Protein AF-A0A4S4MSZ3-F1 (afdb_monomer)

Nearest PDB structures (foldseek):
  7w5m-assembly1_A  TM=4.031E-01  e=1.054E-02  Arabidopsis thaliana
  3mkq-assembly1_C  TM=4.052E-01  e=3.571E-02  Saccharomyces cerevisiae YJM789
  8fgw-assembly1_B  TM=3.357E-01  e=2.722E-02  Homo sapiens
  5cqs-assembly1_A  TM=3.378E-01  e=1.269E+00  Saccharomyces cerevisiae S288C
  7xn7-assembly1_q  TM=3.429E-01  e=1.213E+00  Komagataella phaffii

Secondary structure (DSSP, 8-state):
-HHHHHHHHHHHHHHHHH-SS-PPPP-EEEEES-HHHHHHHHHHHHHHHHHHHHHTT-----PPPS-------GGGHHHHTTSS-SSGGG--GGGPSEEEEHHHHHHHHHHHHHHTS-----PPP--TT-TTTTT--TTGGGTS-HHHHHHHIIIIIITSTTGGGSSSSS--HHHHTT------S--S-HHHHHHHHHHHHHHHHHHT---HHHHHHHHHHHHHHH---SPPBSEEEESSGGGS-TTHHHHHHHHBS-TT-EEE---GGG--STT----HHHHHHHHHHHHHHHTTSSSPPPPPP-----EESSS-HHHHHHHHHHHHHHHHH-TTTS--PPPPEESS--PPPEE-TT---TT-THHHHHHHTTSS-TT-SS-----TT-----SSHHHHHHHHHHH-S------HHHHHHHHHTT-SEEPPTTSPPP-------HHHHHHHHHHHHHTT-HHHHHHHHHHTT-HHHHHHHHHHHHHHHHHTSPPPPTT--SSPPHHHHHHHHHHHHHHHHHHHTTTSHHHHHHHHHHHHHHHHHHT-HHHHHHHHHHTT-HHHHHHHHHHTT-HHHHHHHHHHTGGGS-HHHHHHHHHHHHHHHHHTT-HHHHHTTSSSHHHHHHHHHHH-SS-S-HHHHHHHHHHHTTSGGG--

Solvent-accessible surface area (backbone atoms only — not comparable to full-atom values): 37916 Å² total; per-residue (Å²): 112,66,71,58,58,52,50,53,53,52,53,52,51,57,47,52,79,74,38,96,66,88,71,81,82,75,39,33,38,41,33,25,80,45,61,70,55,24,50,51,54,44,52,50,48,51,51,55,54,51,57,54,42,57,75,71,70,56,92,66,81,75,81,75,70,98,66,84,80,75,92,73,54,56,86,55,43,67,63,69,53,67,79,55,67,71,27,52,49,65,65,58,83,83,63,45,73,31,62,37,27,53,66,57,56,49,48,13,48,48,42,53,62,42,76,77,54,84,89,76,98,70,80,77,83,61,68,94,70,58,77,66,71,78,70,72,50,85,75,54,76,75,83,58,63,64,50,63,54,48,13,48,44,44,19,56,38,29,11,27,74,68,6,72,73,40,97,79,36,34,53,52,68,85,63,50,66,76,54,85,64,84,56,62,96,68,93,67,61,57,69,61,53,49,54,52,50,53,52,48,52,54,52,34,62,75,70,72,59,68,52,68,54,54,50,49,40,52,51,51,53,39,42,73,73,78,42,74,67,57,76,62,29,46,28,39,37,36,43,54,50,26,63,38,45,67,48,49,55,52,55,62,51,63,47,34,71,37,92,84,26,64,44,80,42,63,48,57,90,70,55,76,48,77,20,45,78,49,41,71,71,55,52,46,52,49,54,43,51,52,45,54,68,62,37,83,64,93,55,85,74,74,76,74,85,84,86,82,84,42,65,43,86,88,55,35,32,22,55,52,54,53,53,50,58,50,52,53,50,44,50,68,80,39,56,71,67,49,73,94,71,72,75,77,40,55,80,42,88,45,72,54,50,76,41,75,79,86,66,87,54,94,84,59,69,55,58,65,50,71,56,41,62,83,54,94,69,93,79,65,98,66,79,56,73,68,65,99,78,64,78,41,59,24,71,44,75,66,45,30,56,51,46,36,75,75,76,39,98,67,44,57,34,81,59,78,68,59,55,54,52,35,50,78,68,65,48,44,42,76,60,55,97,85,60,82,79,74,86,86,66,80,84,76,51,46,63,55,28,38,55,53,15,54,51,32,33,52,72,68,38,17,62,63,11,21,54,26,14,53,71,28,66,36,59,69,61,17,48,47,23,47,18,56,37,32,40,54,58,20,69,72,42,72,79,78,70,92,87,74,75,97,64,80,43,78,32,21,55,30,16,38,55,14,12,54,39,20,40,53,44,13,62,74,34,56,92,39,70,69,57,16,20,54,25,16,38,55,13,13,56,22,18,46,67,33,69,38,28,53,62,13,13,57,23,16,47,68,34,68,39,56,52,59,12,31,53,25,15,50,74,51,68,38,40,72,62,19,54,49,45,52,66,78,44,47,92,73,36,60,65,72,60,52,50,63,46,49,57,55,39,39,56,50,26,54,76,68,70,40,49,76,70,26,51,78,76,43,99,43,69,68,63,41,50,52,52,50,52,70,78,39,89,76,77,85,52,72,68,57,57,52,53,52,53,69,56,50,80,75,66,67,92,82,78,132

Mean predicted aligned error: 18.06 Å

Structure (mmCIF, N/CA/C/O backbone):
data_AF-A0A4S4MSZ3-F1
#
_entry.id   AF-A0A4S4MSZ3-F1
#
loop_
_atom_site.group_PDB
_atom_site.id
_atom_site.type_symbol
_atom_site.label_atom_id
_atom_site.label_alt_id
_atom_site.label_comp_id
_atom_site.label_asym_id
_atom_site.label_entity_id
_atom_site.label_seq_id
_atom_site.pdbx_PDB_ins_code
_atom_site.Cartn_x
_atom_site.Cartn_y
_atom_site.Cartn_z
_atom_site.occupancy
_atom_site.B_iso_or_equiv
_atom_site.auth_seq_id
_atom_site.auth_comp_id
_atom_site.auth_asym_id
_atom_site.auth_atom_id
_atom_site.pdbx_PDB_model_num
ATOM 1 N N . MET A 1 1 ? 6.333 -2.870 16.636 1.00 89.69 1 MET A N 1
ATOM 2 C CA . MET A 1 1 ? 6.633 -4.271 16.238 1.00 89.69 1 MET A CA 1
ATOM 3 C C . MET A 1 1 ? 8.111 -4.500 15.942 1.00 89.69 1 MET A C 1
ATOM 5 O O . MET A 1 1 ? 8.667 -5.429 16.510 1.00 89.69 1 MET A O 1
ATOM 9 N N . LEU A 1 2 ? 8.745 -3.647 15.126 1.00 90.44 2 LEU A N 1
ATOM 10 C CA . LEU A 1 2 ? 10.149 -3.732 14.685 1.00 90.44 2 LEU A CA 1
ATOM 11 C C . LEU A 1 2 ? 11.157 -4.278 15.722 1.00 90.44 2 LEU A C 1
ATOM 13 O O . LEU A 1 2 ? 11.793 -5.296 15.468 1.00 90.44 2 LEU A O 1
ATOM 17 N N . PHE A 1 3 ? 11.250 -3.680 16.916 1.00 90.56 3 PHE A N 1
ATOM 18 C CA . PHE A 1 3 ? 12.180 -4.135 17.964 1.00 90.56 3 PHE A CA 1
ATOM 19 C C . PHE A 1 3 ? 11.968 -5.587 18.428 1.00 90.56 3 PHE A C 1
ATOM 21 O O . PHE A 1 3 ? 12.918 -6.226 18.867 1.00 90.56 3 PHE A O 1
ATOM 28 N N . LYS A 1 4 ? 10.749 -6.133 18.319 1.00 91.94 4 LYS A N 1
ATOM 29 C CA . LYS A 1 4 ? 10.466 -7.540 18.643 1.00 91.94 4 LYS A CA 1
ATOM 30 C C . LYS A 1 4 ? 10.937 -8.478 17.528 1.00 91.94 4 LYS A C 1
ATOM 32 O O . LYS A 1 4 ? 11.511 -9.512 17.845 1.00 91.94 4 LYS A O 1
ATOM 37 N N . ILE A 1 5 ? 10.759 -8.090 16.259 1.00 94.38 5 ILE A N 1
ATOM 38 C CA . ILE A 1 5 ? 11.313 -8.817 15.101 1.00 94.38 5 ILE A CA 1
ATOM 39 C C . ILE A 1 5 ? 12.837 -8.900 15.246 1.00 94.38 5 ILE A C 1
ATOM 41 O O . ILE A 1 5 ? 13.415 -9.985 15.259 1.00 94.38 5 ILE A O 1
ATOM 45 N N . PHE A 1 6 ? 13.463 -7.741 15.459 1.00 92.19 6 PHE A N 1
ATOM 46 C CA . PHE A 1 6 ? 14.902 -7.604 15.647 1.00 92.19 6 PHE A CA 1
ATOM 47 C C . PHE A 1 6 ? 15.428 -8.366 16.874 1.00 92.19 6 PHE A C 1
ATOM 49 O O . PHE A 1 6 ? 16.436 -9.061 16.788 1.00 92.19 6 PHE A O 1
ATOM 56 N N . GLY A 1 7 ? 14.732 -8.284 18.012 1.00 91.38 7 GLY A N 1
ATOM 57 C CA . GLY A 1 7 ? 15.121 -8.982 19.239 1.00 91.38 7 GLY A CA 1
ATOM 58 C C . GLY A 1 7 ? 15.078 -10.508 19.116 1.00 91.38 7 GLY A C 1
ATOM 59 O O . GLY A 1 7 ? 15.966 -11.176 19.638 1.00 91.38 7 GLY A O 1
ATOM 60 N N . ILE A 1 8 ? 14.090 -11.060 18.402 1.00 92.19 8 ILE A N 1
ATOM 61 C CA . ILE A 1 8 ? 14.016 -12.504 18.121 1.00 92.19 8 ILE A CA 1
ATOM 62 C C . ILE A 1 8 ? 15.135 -12.931 17.168 1.00 92.19 8 ILE A C 1
ATOM 64 O O . ILE A 1 8 ? 15.768 -13.957 17.410 1.00 92.19 8 ILE A O 1
ATOM 68 N N . GLU A 1 9 ? 15.420 -12.134 16.135 1.00 90.69 9 GLU A N 1
ATOM 69 C CA . GLU A 1 9 ? 16.506 -12.431 15.198 1.00 90.69 9 GLU A CA 1
ATOM 70 C C . GLU A 1 9 ? 17.863 -12.470 15.910 1.00 90.69 9 GLU A C 1
ATOM 72 O O . GLU A 1 9 ? 18.605 -13.445 15.797 1.00 90.69 9 GLU A O 1
ATOM 77 N N . ARG A 1 10 ? 18.153 -11.439 16.714 1.00 88.56 10 ARG A N 1
ATOM 78 C CA . ARG A 1 10 ? 19.388 -11.337 17.497 1.00 88.56 10 ARG A CA 1
ATOM 79 C C . ARG A 1 10 ? 19.529 -12.485 18.496 1.00 88.56 10 ARG A C 1
ATOM 81 O O . ARG A 1 10 ? 20.622 -13.017 18.648 1.00 88.56 10 ARG A O 1
ATOM 88 N N . ALA A 1 11 ? 18.445 -12.876 19.167 1.00 90.12 11 ALA A N 1
ATOM 89 C CA . ALA A 1 11 ? 18.469 -14.000 20.102 1.00 90.12 11 ALA A CA 1
ATOM 90 C C . ALA A 1 11 ? 18.784 -15.333 19.397 1.00 90.12 11 ALA A C 1
ATOM 92 O O . ALA A 1 11 ? 19.498 -16.161 19.958 1.00 90.12 11 ALA A O 1
ATOM 93 N N . TRP A 1 12 ? 18.297 -15.529 18.166 1.00 90.31 12 TRP A N 1
ATOM 94 C CA . TRP A 1 12 ? 18.653 -16.689 17.345 1.00 90.31 12 TRP A CA 1
ATOM 95 C C . TRP A 1 12 ? 20.121 -16.652 16.894 1.00 90.31 12 TRP A C 1
ATOM 97 O O . TRP A 1 12 ? 20.807 -17.663 17.036 1.00 90.31 12 TRP A O 1
ATOM 107 N N . GLN A 1 13 ? 20.625 -15.501 16.433 1.00 86.62 13 GLN A N 1
ATOM 108 C CA . GLN A 1 13 ? 22.039 -15.324 16.063 1.00 86.62 13 GLN A CA 1
ATOM 109 C C . GLN A 1 13 ? 22.964 -15.664 17.240 1.00 86.62 13 GLN A C 1
ATOM 111 O O . GLN A 1 13 ? 23.759 -16.593 17.145 1.00 86.62 13 GLN A O 1
ATOM 116 N N . GLN A 1 14 ? 22.752 -15.026 18.395 1.00 86.06 14 GLN A N 1
ATOM 117 C CA . GLN A 1 14 ? 23.541 -15.261 19.610 1.00 86.06 14 GLN A CA 1
ATOM 118 C C . GLN A 1 14 ? 23.490 -16.719 20.096 1.00 86.06 14 GLN A C 1
ATOM 120 O O . GLN A 1 14 ? 24.458 -17.211 20.675 1.00 86.06 14 GLN A O 1
ATOM 125 N N . TYR A 1 15 ? 22.377 -17.427 19.872 1.00 86.75 15 TYR A N 1
ATOM 126 C CA . TYR A 1 15 ? 22.273 -18.854 20.182 1.00 86.75 15 TYR A CA 1
ATOM 127 C C . TYR A 1 15 ? 23.115 -19.720 19.231 1.00 86.75 15 TYR A C 1
ATOM 129 O O . TYR A 1 15 ? 23.771 -20.660 19.680 1.00 86.75 15 TYR A O 1
ATOM 137 N N . CYS A 1 16 ? 23.131 -19.390 17.936 1.00 84.69 16 CYS A N 1
ATOM 138 C CA . CYS A 1 16 ? 23.951 -20.078 16.935 1.00 84.69 16 CYS A CA 1
ATOM 139 C C . CYS A 1 16 ? 25.451 -19.805 17.131 1.00 84.69 16 CYS A C 1
ATOM 141 O O . CYS A 1 16 ? 26.254 -20.718 16.981 1.00 84.69 16 CYS A O 1
ATOM 143 N N . ASP A 1 17 ? 25.824 -18.590 17.543 1.00 81.88 17 ASP A N 1
ATOM 144 C CA . ASP A 1 17 ? 27.216 -18.225 17.850 1.00 81.88 17 ASP A CA 1
ATOM 145 C C . ASP A 1 17 ? 27.771 -18.971 19.081 1.00 81.88 17 ASP A C 1
ATOM 147 O O . ASP A 1 17 ? 28.983 -19.098 19.245 1.00 81.88 17 ASP A O 1
ATOM 151 N N . THR A 1 18 ? 26.892 -19.450 19.971 1.00 80.44 18 THR A N 1
ATOM 152 C CA . THR A 1 18 ? 27.262 -20.087 21.250 1.00 80.44 18 THR A CA 1
ATOM 153 C C . THR A 1 18 ? 27.048 -21.600 21.292 1.00 80.44 18 THR A C 1
ATOM 155 O O . THR A 1 18 ? 27.494 -22.241 22.245 1.00 80.44 18 THR A O 1
ATOM 158 N N . THR A 1 19 ? 26.392 -22.192 20.287 1.00 75.94 19 THR A N 1
ATOM 159 C CA . THR A 1 19 ? 25.981 -23.605 20.309 1.00 75.94 19 THR A CA 1
ATOM 160 C C . THR A 1 19 ? 26.176 -24.273 18.948 1.00 75.94 19 THR A C 1
ATOM 162 O O . THR A 1 19 ? 25.631 -23.813 17.953 1.00 75.94 19 THR A O 1
ATOM 165 N N . GLU A 1 20 ? 26.832 -25.438 18.905 1.00 69.62 20 GLU A N 1
ATOM 166 C CA . GLU A 1 20 ? 26.990 -26.240 17.670 1.00 69.62 20 GLU A CA 1
ATOM 167 C C . GLU A 1 20 ? 25.659 -26.808 17.119 1.00 69.62 20 GLU A C 1
ATOM 169 O O . GLU A 1 20 ? 25.594 -27.314 15.998 1.00 69.62 20 GLU A O 1
ATOM 174 N N . ASN A 1 21 ? 24.569 -26.720 17.890 1.00 70.50 21 ASN A N 1
ATOM 175 C CA . ASN A 1 21 ? 23.238 -27.150 17.469 1.00 70.50 21 ASN A CA 1
ATOM 176 C C . ASN A 1 21 ? 22.597 -26.128 16.517 1.00 70.50 21 ASN A C 1
ATOM 178 O O . ASN A 1 21 ? 22.066 -25.108 16.959 1.00 70.50 21 ASN A O 1
ATOM 182 N N . LEU A 1 22 ? 22.549 -26.457 15.223 1.00 70.81 22 LEU A N 1
ATOM 183 C CA . LEU A 1 22 ? 21.821 -25.688 14.208 1.00 70.81 22 LEU A CA 1
ATOM 184 C C . LEU A 1 22 ? 20.305 -25.659 14.483 1.00 70.81 22 LEU A C 1
ATOM 186 O O . LEU A 1 22 ? 19.549 -26.533 14.053 1.00 70.81 22 LEU A O 1
ATOM 190 N N . VAL A 1 23 ? 19.845 -24.609 15.162 1.00 82.12 23 VAL A N 1
ATOM 191 C CA . VAL A 1 23 ? 18.419 -24.278 15.278 1.00 82.12 23 VAL A CA 1
ATOM 192 C C . VAL A 1 23 ? 17.980 -23.533 14.011 1.00 82.12 23 VAL A C 1
ATOM 194 O O . VAL A 1 23 ? 18.625 -22.550 13.639 1.00 82.12 23 VAL A O 1
ATOM 197 N N . PRO A 1 24 ? 16.883 -23.942 13.340 1.00 85.75 24 PRO A N 1
ATOM 198 C CA . PRO A 1 24 ? 16.385 -23.241 12.161 1.00 85.75 24 PRO A CA 1
ATOM 199 C C . PRO A 1 24 ? 16.097 -21.764 12.440 1.00 85.75 24 PRO A C 1
ATOM 201 O O . PRO A 1 24 ? 15.533 -21.425 13.482 1.00 85.75 24 PRO A O 1
ATOM 204 N N . ARG A 1 25 ? 16.425 -20.907 11.469 1.00 90.19 25 ARG A N 1
ATOM 205 C CA . ARG A 1 25 ? 16.130 -19.473 11.510 1.00 90.19 25 ARG A CA 1
ATOM 206 C C . ARG A 1 25 ? 14.629 -19.223 11.753 1.00 90.19 25 ARG A C 1
ATOM 208 O O . ARG A 1 25 ? 13.802 -19.943 11.183 1.00 90.19 25 ARG A O 1
ATOM 215 N N . PRO A 1 26 ? 14.247 -18.248 12.600 1.00 92.81 26 PRO A N 1
ATOM 216 C CA . PRO A 1 26 ? 12.844 -17.941 12.851 1.00 92.81 26 PRO A CA 1
ATOM 217 C C . PRO A 1 26 ? 12.210 -17.270 11.627 1.00 92.81 26 PRO A C 1
ATOM 219 O O . PRO A 1 26 ? 12.625 -16.194 11.198 1.00 92.81 26 PRO A O 1
ATOM 222 N N . ARG A 1 27 ? 11.142 -17.860 11.083 1.00 95.69 27 ARG A N 1
ATOM 223 C CA . ARG A 1 27 ? 10.420 -17.289 9.936 1.00 95.69 27 ARG A CA 1
ATOM 224 C C . ARG A 1 27 ? 9.462 -16.203 10.423 1.00 95.69 27 ARG A C 1
ATOM 226 O O . ARG A 1 27 ? 8.362 -16.502 10.888 1.00 95.69 27 ARG A O 1
ATOM 233 N N . GLN A 1 28 ? 9.891 -14.944 10.360 1.00 96.81 28 GLN A N 1
ATOM 234 C CA . GLN A 1 28 ? 9.136 -13.780 10.843 1.00 96.81 28 GLN A CA 1
ATOM 235 C C . GLN A 1 28 ? 8.568 -12.948 9.682 1.00 96.81 28 GLN A C 1
ATOM 237 O O . GLN A 1 28 ? 9.329 -12.539 8.811 1.00 96.81 28 GLN A O 1
ATOM 242 N N . VAL A 1 29 ? 7.264 -12.651 9.680 1.00 97.12 29 VAL A N 1
ATOM 243 C CA . VAL A 1 29 ? 6.614 -11.818 8.645 1.00 97.12 29 VAL A CA 1
ATOM 244 C C . VAL A 1 29 ? 5.983 -10.573 9.258 1.00 97.12 29 VAL A C 1
ATOM 246 O O . VAL A 1 29 ? 5.181 -10.685 10.183 1.00 97.12 29 VAL A O 1
ATOM 249 N N . PHE A 1 30 ? 6.301 -9.402 8.715 1.00 97.50 30 PHE A N 1
ATOM 250 C CA . PHE A 1 30 ? 5.578 -8.150 8.920 1.00 97.50 30 PHE A CA 1
ATOM 251 C C . PHE A 1 30 ? 4.640 -7.886 7.736 1.00 97.50 30 PHE A C 1
ATOM 253 O O . PHE A 1 30 ? 5.055 -7.973 6.579 1.00 97.50 30 PHE A O 1
ATOM 260 N N . VAL A 1 31 ? 3.384 -7.570 8.048 1.00 95.88 31 VAL A N 1
ATOM 261 C CA . VAL A 1 31 ? 2.290 -7.334 7.105 1.00 95.88 31 VAL A CA 1
ATOM 262 C C . VAL A 1 31 ? 1.617 -6.006 7.436 1.00 95.88 31 VAL A C 1
ATOM 264 O O . VAL A 1 31 ? 1.312 -5.733 8.594 1.00 95.88 31 VAL A O 1
ATOM 267 N N . THR A 1 32 ? 1.353 -5.205 6.412 1.00 92.31 32 THR A N 1
ATOM 268 C CA . THR A 1 32 ? 0.574 -3.957 6.473 1.00 92.31 32 THR A CA 1
ATOM 269 C C . THR A 1 32 ? -0.196 -3.787 5.156 1.00 92.31 32 THR A C 1
ATOM 271 O O . THR A 1 32 ? 0.071 -4.508 4.192 1.00 92.31 32 THR A O 1
ATOM 274 N N . GLN A 1 33 ? -1.133 -2.845 5.068 1.00 85.38 33 GLN A N 1
ATOM 275 C CA . GLN A 1 33 ? -1.712 -2.450 3.778 1.00 85.38 33 GLN A CA 1
ATOM 276 C C . GLN A 1 33 ? -0.766 -1.544 2.967 1.00 85.38 33 GLN A C 1
ATOM 278 O O . GLN A 1 33 ? -0.752 -1.599 1.739 1.00 85.38 33 GLN A O 1
ATOM 283 N N . SER A 1 34 ? 0.074 -0.738 3.627 1.00 82.25 34 SER A N 1
ATOM 284 C CA . SER A 1 34 ? 0.898 0.280 2.961 1.00 82.25 34 SER A CA 1
ATOM 285 C C . SER A 1 34 ? 2.255 -0.258 2.489 1.00 82.25 34 SER A C 1
ATOM 287 O O . SER A 1 34 ? 3.135 -0.562 3.297 1.00 82.25 34 SER A O 1
ATOM 289 N N . ALA A 1 35 ? 2.471 -0.301 1.169 1.00 79.44 35 ALA A N 1
ATOM 290 C CA . ALA A 1 35 ? 3.762 -0.659 0.565 1.00 79.44 35 ALA A CA 1
ATOM 291 C C . ALA A 1 35 ? 4.903 0.272 1.022 1.00 79.44 35 ALA A C 1
ATOM 293 O O . ALA A 1 35 ? 5.999 -0.186 1.355 1.00 79.44 35 ALA A O 1
ATOM 294 N N . PHE A 1 36 ? 4.621 1.575 1.139 1.00 76.44 36 PHE A N 1
ATOM 295 C CA . PHE A 1 36 ? 5.565 2.557 1.675 1.00 76.44 36 PHE A CA 1
ATOM 296 C C . PHE A 1 36 ? 5.961 2.239 3.123 1.00 76.44 36 PHE A C 1
ATOM 298 O O . PHE A 1 36 ? 7.147 2.278 3.457 1.00 76.44 36 PHE A O 1
ATOM 305 N N . LEU A 1 37 ? 4.994 1.877 3.977 1.00 79.50 37 LEU A N 1
ATOM 306 C CA . LEU A 1 37 ? 5.266 1.516 5.369 1.00 79.50 37 LEU A CA 1
ATOM 307 C C . LEU A 1 37 ? 6.055 0.204 5.466 1.00 79.50 37 LEU A C 1
ATOM 309 O O . LEU A 1 37 ? 7.032 0.151 6.210 1.00 79.50 37 LEU A O 1
ATOM 313 N N . ALA A 1 38 ? 5.705 -0.816 4.674 1.00 84.44 38 ALA A N 1
ATOM 314 C CA . ALA A 1 38 ? 6.465 -2.066 4.597 1.00 84.44 38 ALA A CA 1
ATOM 315 C C . ALA A 1 38 ? 7.943 -1.798 4.261 1.00 84.44 38 ALA A C 1
ATOM 317 O O . ALA A 1 38 ? 8.830 -2.249 4.993 1.00 84.44 38 ALA A O 1
ATOM 318 N N . ARG A 1 39 ? 8.213 -0.975 3.235 1.00 80.06 39 ARG A N 1
ATOM 319 C CA . ARG A 1 39 ? 9.584 -0.578 2.881 1.00 80.06 39 ARG A CA 1
ATOM 320 C C . ARG A 1 39 ? 10.259 0.224 3.992 1.00 80.06 39 ARG A C 1
ATOM 322 O O . ARG A 1 39 ? 11.407 -0.057 4.313 1.00 80.06 39 ARG A O 1
ATOM 329 N N . LYS A 1 40 ? 9.578 1.188 4.620 1.00 79.44 40 LYS A N 1
ATOM 330 C CA . LYS A 1 40 ? 10.167 2.003 5.701 1.00 79.44 40 LYS A CA 1
ATOM 331 C C . LYS A 1 40 ? 10.515 1.185 6.944 1.00 79.44 40 LYS A C 1
ATOM 333 O O . LYS A 1 40 ? 11.571 1.405 7.535 1.00 79.44 40 LYS A O 1
ATOM 338 N N . VAL A 1 41 ? 9.686 0.209 7.314 1.00 85.12 41 VAL A N 1
ATOM 339 C CA . VAL A 1 41 ? 9.980 -0.715 8.422 1.00 85.12 41 VAL A CA 1
ATOM 340 C C . VAL A 1 41 ? 11.169 -1.619 8.074 1.00 85.12 41 VAL A C 1
ATOM 342 O O . VAL A 1 41 ? 12.020 -1.845 8.935 1.00 85.12 41 VAL A O 1
ATOM 345 N N . GLN A 1 42 ? 11.289 -2.067 6.821 1.00 87.25 42 GLN A N 1
ATOM 346 C CA . GLN A 1 42 ? 12.448 -2.829 6.349 1.00 87.25 42 GLN A CA 1
ATOM 347 C C . GLN A 1 42 ? 13.735 -1.990 6.290 1.00 87.25 42 GLN A C 1
ATOM 349 O O . GLN A 1 42 ? 14.770 -2.436 6.773 1.00 87.25 42 GLN A O 1
ATOM 354 N N . GLU A 1 43 ? 13.684 -0.759 5.770 1.00 81.62 43 GLU A N 1
ATOM 355 C CA . GLU A 1 43 ? 14.806 0.193 5.788 1.00 81.62 43 GLU A CA 1
ATOM 356 C C . GLU A 1 43 ? 15.303 0.417 7.227 1.00 81.62 43 GLU A C 1
ATOM 358 O O . GLU A 1 43 ? 16.505 0.348 7.490 1.00 81.62 43 GLU A O 1
ATOM 363 N N . ALA A 1 44 ? 14.383 0.627 8.175 1.00 80.31 44 ALA A N 1
ATOM 364 C CA . ALA A 1 44 ? 14.704 0.785 9.592 1.00 80.31 44 ALA A CA 1
ATOM 365 C C . ALA A 1 44 ? 15.295 -0.497 10.208 1.00 80.31 44 ALA A C 1
ATOM 367 O O . ALA A 1 44 ? 16.259 -0.417 10.970 1.00 80.31 44 ALA A O 1
ATOM 368 N N . TYR A 1 45 ? 14.768 -1.674 9.853 1.00 88.50 45 TYR A N 1
ATOM 369 C CA . TYR A 1 45 ? 15.327 -2.967 10.251 1.00 88.50 45 TYR A CA 1
ATOM 370 C C . TYR A 1 45 ? 16.773 -3.128 9.769 1.00 88.50 45 TYR A C 1
ATOM 372 O O . TYR A 1 45 ? 17.666 -3.385 10.574 1.00 88.50 45 TYR A O 1
ATOM 380 N N . THR A 1 46 ? 17.027 -2.895 8.481 1.00 84.00 46 THR A N 1
ATOM 381 C CA . THR A 1 46 ? 18.363 -2.985 7.882 1.00 84.00 46 THR A CA 1
ATOM 382 C C . THR A 1 46 ? 19.331 -1.975 8.503 1.00 84.00 46 THR A C 1
ATOM 384 O O . THR A 1 46 ? 20.456 -2.349 8.835 1.00 84.00 46 THR A O 1
ATOM 387 N N . LYS A 1 47 ? 18.906 -0.724 8.752 1.00 82.06 47 LYS A N 1
ATOM 388 C CA . LYS A 1 47 ? 19.725 0.274 9.471 1.00 82.06 47 LYS A CA 1
ATOM 389 C C . LYS A 1 47 ? 20.094 -0.205 10.886 1.00 82.06 47 LYS A C 1
ATOM 391 O O . LYS A 1 47 ? 21.267 -0.134 11.250 1.00 82.06 47 LYS A O 1
ATOM 396 N N . LEU A 1 48 ? 19.144 -0.747 11.657 1.00 84.31 48 LEU A N 1
ATOM 397 C CA . LEU A 1 48 ? 19.405 -1.323 12.989 1.00 84.31 48 LEU A CA 1
ATOM 398 C C . LEU A 1 48 ? 20.386 -2.507 12.936 1.00 84.31 48 LEU A C 1
ATOM 400 O O . LEU A 1 48 ? 21.308 -2.571 13.749 1.00 84.31 48 LEU A O 1
ATOM 404 N N . SER A 1 49 ? 20.228 -3.412 11.964 1.00 82.06 49 SER A N 1
ATOM 405 C CA . SER A 1 49 ? 21.137 -4.547 11.752 1.00 82.06 49 SER A CA 1
ATOM 406 C C . SER A 1 49 ? 22.564 -4.102 11.426 1.00 82.06 49 SER A C 1
ATOM 408 O O . SER A 1 49 ? 23.509 -4.646 11.995 1.00 82.06 49 SER A O 1
ATOM 410 N N . HIS A 1 50 ? 22.740 -3.096 10.563 1.00 77.81 50 HIS A N 1
ATOM 411 C CA . HIS A 1 50 ? 24.070 -2.587 10.221 1.00 77.81 50 HIS A CA 1
ATOM 412 C C . HIS A 1 50 ? 24.765 -1.894 11.395 1.00 77.81 50 HIS A C 1
ATOM 414 O O . HIS A 1 50 ? 25.937 -2.175 11.631 1.00 77.81 50 HIS A O 1
ATOM 420 N N . MET A 1 51 ? 24.069 -1.034 12.151 1.00 76.94 51 MET A N 1
ATOM 421 C CA . MET A 1 51 ? 24.682 -0.324 13.286 1.00 76.94 51 MET A CA 1
ATOM 422 C C . MET A 1 51 ? 25.281 -1.299 14.311 1.00 76.94 51 MET A C 1
ATOM 424 O O . MET A 1 51 ? 26.425 -1.131 14.725 1.00 76.94 51 MET A O 1
ATOM 428 N N . LEU A 1 52 ? 24.559 -2.374 14.642 1.00 67.25 52 LEU A N 1
ATOM 429 C CA . LEU A 1 52 ? 25.040 -3.404 15.569 1.00 67.25 52 LEU A CA 1
ATOM 430 C C . LEU A 1 52 ? 26.147 -4.294 14.984 1.00 67.25 52 LEU A C 1
ATOM 432 O O . LEU A 1 52 ? 27.028 -4.718 15.731 1.00 67.25 52 LEU A O 1
ATOM 436 N N . ALA A 1 53 ? 26.170 -4.538 13.669 1.00 66.75 53 ALA A N 1
ATOM 437 C CA . ALA A 1 53 ? 27.288 -5.234 13.025 1.00 66.75 53 ALA A CA 1
ATOM 438 C C . ALA A 1 53 ? 28.605 -4.436 13.123 1.00 66.75 53 ALA A C 1
ATOM 440 O O . ALA A 1 53 ? 29.670 -5.032 13.294 1.00 66.75 53 ALA A O 1
ATOM 441 N N . MET A 1 54 ? 28.535 -3.097 13.083 1.00 59.78 54 MET A N 1
ATOM 442 C CA . MET A 1 54 ? 29.705 -2.230 13.275 1.00 59.78 54 MET A CA 1
ATOM 443 C C . MET A 1 54 ? 30.213 -2.232 14.727 1.00 59.78 54 MET A C 1
ATOM 445 O O . MET A 1 54 ? 31.423 -2.177 14.935 1.00 59.78 54 MET A O 1
ATOM 449 N N . GLU A 1 55 ? 29.331 -2.359 15.727 1.00 59.06 55 GLU A N 1
ATOM 450 C CA . GLU A 1 55 ? 29.732 -2.476 17.143 1.00 59.06 55 GLU A CA 1
ATOM 451 C C . GLU A 1 55 ? 30.494 -3.779 17.456 1.00 59.06 55 GLU A C 1
ATOM 453 O O . GLU A 1 55 ? 31.325 -3.796 18.360 1.00 59.06 55 GLU A O 1
ATOM 458 N N . HIS A 1 56 ? 30.250 -4.861 16.704 1.00 54.50 56 HIS A N 1
ATOM 459 C CA . HIS A 1 56 ? 30.840 -6.187 16.956 1.00 54.50 56 HIS A CA 1
ATOM 460 C C . HIS A 1 56 ? 32.098 -6.483 16.112 1.00 54.50 56 HIS A C 1
ATOM 462 O O . HIS A 1 56 ? 32.549 -7.624 16.045 1.00 54.50 56 HIS A O 1
ATOM 468 N N . GLY A 1 57 ? 32.699 -5.470 15.477 1.00 45.81 57 GLY A N 1
ATOM 469 C CA . GLY A 1 57 ? 34.025 -5.588 14.852 1.00 45.81 57 GLY A CA 1
ATOM 470 C C . GLY A 1 57 ? 34.079 -6.322 13.505 1.00 45.81 57 GLY A C 1
ATOM 471 O O . GLY A 1 57 ? 35.171 -6.558 12.986 1.00 45.81 57 GLY A O 1
ATOM 472 N N . HIS A 1 58 ? 32.939 -6.646 12.890 1.00 39.81 58 HIS A N 1
ATOM 473 C CA . HIS A 1 58 ? 32.926 -7.161 11.522 1.00 39.81 58 HIS A CA 1
ATOM 474 C C . HIS A 1 58 ? 33.195 -6.027 10.523 1.00 39.81 58 HIS A C 1
ATOM 476 O O . HIS A 1 58 ? 32.340 -5.178 10.270 1.00 39.81 58 HIS A O 1
ATOM 482 N N . HIS A 1 59 ? 34.384 -6.031 9.912 1.00 37.50 59 HIS A N 1
ATOM 483 C CA . HIS A 1 59 ? 34.706 -5.140 8.798 1.00 37.50 59 HIS A CA 1
ATOM 484 C C . HIS A 1 59 ? 33.853 -5.472 7.562 1.00 37.50 59 HIS A C 1
ATOM 486 O O . HIS A 1 59 ? 34.224 -6.295 6.729 1.00 37.50 59 HIS A O 1
ATOM 492 N N . ALA A 1 60 ? 32.735 -4.766 7.415 1.00 34.22 60 ALA A N 1
ATOM 493 C CA . ALA A 1 60 ? 32.006 -4.624 6.163 1.00 34.22 60 ALA A CA 1
ATOM 494 C C . ALA A 1 60 ? 31.818 -3.133 5.849 1.00 34.22 60 ALA A C 1
ATOM 496 O O . ALA A 1 60 ? 31.752 -2.302 6.752 1.00 34.22 60 ALA A O 1
ATOM 497 N N . LEU A 1 61 ? 31.810 -2.827 4.549 1.00 34.50 61 LEU A N 1
ATOM 498 C CA . LEU A 1 61 ? 31.799 -1.505 3.909 1.00 34.50 61 LEU A CA 1
ATOM 499 C C . LEU A 1 61 ? 31.167 -0.365 4.731 1.00 34.50 61 LEU A C 1
ATOM 501 O O . LEU A 1 61 ? 30.056 -0.492 5.244 1.00 34.50 61 LEU A O 1
ATOM 505 N N . LYS A 1 62 ? 31.863 0.787 4.757 1.00 27.14 62 LYS A N 1
ATOM 506 C CA . LYS A 1 62 ? 31.321 2.068 5.243 1.00 27.14 62 LYS A CA 1
ATOM 507 C C . LYS A 1 62 ? 29.896 2.262 4.702 1.00 27.14 62 LYS A C 1
ATOM 509 O O . LYS A 1 62 ? 29.686 1.956 3.524 1.00 27.14 62 LYS A O 1
ATOM 514 N N . PRO A 1 63 ? 28.956 2.833 5.480 1.00 29.02 63 PRO A N 1
ATOM 515 C CA . PRO A 1 63 ? 27.706 3.292 4.895 1.00 29.02 63 PRO A CA 1
ATOM 516 C C . PRO A 1 63 ? 28.054 4.222 3.730 1.00 29.02 63 PRO A C 1
ATOM 518 O O . PRO A 1 63 ? 28.810 5.182 3.904 1.00 29.02 63 PRO A O 1
ATOM 521 N N . HIS A 1 64 ? 27.551 3.903 2.534 1.00 29.78 64 HIS A N 1
ATOM 522 C CA . HIS A 1 64 ? 27.568 4.859 1.434 1.00 29.78 64 HIS A CA 1
ATOM 523 C C . HIS A 1 64 ? 26.931 6.146 1.956 1.00 29.78 64 HIS A C 1
ATOM 525 O O . HIS A 1 64 ? 25.861 6.085 2.566 1.00 29.78 64 HIS A O 1
ATOM 531 N N . ALA A 1 65 ? 27.605 7.279 1.744 1.00 32.00 65 ALA A N 1
ATOM 532 C CA . ALA A 1 65 ? 27.042 8.581 2.067 1.00 32.00 65 ALA A CA 1
ATOM 533 C C . ALA A 1 65 ? 25.628 8.671 1.472 1.00 32.00 65 ALA A C 1
ATOM 535 O O . ALA A 1 65 ? 25.419 8.251 0.332 1.00 32.00 65 ALA A O 1
ATOM 536 N N . GLU A 1 66 ? 24.662 9.181 2.240 1.00 36.75 66 GLU A N 1
ATOM 537 C CA . GLU A 1 66 ? 23.266 9.331 1.800 1.00 36.75 66 GLU A CA 1
ATOM 538 C C . GLU A 1 66 ? 23.109 10.524 0.832 1.00 36.75 66 GLU A C 1
ATOM 540 O O . GLU A 1 66 ? 22.210 11.348 0.965 1.00 36.75 66 GLU A O 1
ATOM 545 N N . GLU A 1 67 ? 23.986 10.604 -0.172 1.00 37.94 67 GLU A N 1
ATOM 546 C CA . GLU A 1 67 ? 23.918 11.554 -1.277 1.00 37.94 67 GLU A CA 1
ATOM 547 C C . GLU A 1 67 ? 23.752 10.808 -2.610 1.00 37.94 67 GLU A C 1
ATOM 549 O O . GLU A 1 67 ? 24.431 9.824 -2.892 1.00 37.94 67 GLU A O 1
ATOM 554 N N . GLU A 1 68 ? 22.799 11.289 -3.412 1.00 42.44 68 GLU A N 1
ATOM 555 C CA . GLU A 1 68 ? 22.498 10.837 -4.780 1.00 42.44 68 GLU A CA 1
ATOM 556 C C . GLU A 1 68 ? 22.079 9.365 -4.964 1.00 42.44 68 GLU A C 1
ATOM 558 O O . GLU A 1 68 ? 22.475 8.684 -5.911 1.00 42.44 68 GLU A O 1
ATOM 563 N N . ARG A 1 69 ? 21.118 8.901 -4.152 1.00 48.09 69 ARG A N 1
ATOM 564 C CA . ARG A 1 69 ? 20.188 7.870 -4.648 1.00 48.09 69 ARG A CA 1
ATOM 565 C C . ARG A 1 69 ? 19.304 8.458 -5.751 1.00 48.09 69 ARG A C 1
ATOM 567 O O . ARG A 1 69 ? 18.802 9.574 -5.626 1.00 48.09 69 ARG A O 1
ATOM 574 N N . ALA A 1 70 ? 19.107 7.685 -6.813 1.00 55.38 70 ALA A N 1
ATOM 575 C CA . ALA A 1 70 ? 18.221 8.039 -7.912 1.00 55.38 70 ALA A CA 1
ATOM 576 C C . ALA A 1 70 ? 16.748 7.848 -7.551 1.00 55.38 70 ALA A C 1
ATOM 578 O O . ALA A 1 70 ? 16.391 6.926 -6.813 1.00 55.38 70 ALA A O 1
ATOM 579 N N . LEU A 1 71 ? 15.893 8.698 -8.113 1.00 62.72 71 LEU A N 1
ATOM 580 C CA . LEU A 1 71 ? 14.451 8.618 -7.933 1.00 62.72 71 LEU A CA 1
ATOM 581 C C . LEU A 1 71 ? 13.828 7.581 -8.875 1.00 62.72 71 LEU A C 1
ATOM 583 O O . LEU A 1 71 ? 13.563 7.851 -10.041 1.00 62.72 71 LEU A O 1
ATOM 587 N N . VAL A 1 72 ? 13.569 6.389 -8.342 1.00 57.69 72 VAL A N 1
ATOM 588 C CA . VAL A 1 72 ? 12.863 5.312 -9.049 1.00 57.69 72 VAL A CA 1
ATOM 589 C C . VAL A 1 72 ? 11.380 5.341 -8.681 1.00 57.69 72 VAL A C 1
ATOM 591 O O . VAL A 1 72 ? 11.030 5.396 -7.498 1.00 57.69 72 VAL A O 1
ATOM 594 N N . ASP A 1 73 ? 10.521 5.365 -9.700 1.00 51.75 73 ASP A N 1
ATOM 595 C CA . ASP A 1 73 ? 9.059 5.427 -9.591 1.00 51.75 73 ASP A CA 1
ATOM 596 C C . ASP A 1 73 ? 8.487 4.176 -8.911 1.00 51.75 73 ASP A C 1
ATOM 598 O O . ASP A 1 73 ? 9.015 3.076 -9.061 1.00 51.75 73 ASP A O 1
ATOM 602 N N . MET A 1 74 ? 7.377 4.320 -8.186 1.00 47.66 74 MET A N 1
ATOM 603 C CA . MET A 1 74 ? 6.699 3.170 -7.591 1.00 47.66 74 MET A CA 1
ATOM 604 C C . MET A 1 74 ? 6.086 2.225 -8.634 1.00 47.66 74 MET A C 1
ATOM 606 O O . MET A 1 74 ? 5.918 1.062 -8.312 1.00 47.66 74 MET A O 1
ATOM 610 N N . ASP A 1 75 ? 5.818 2.631 -9.883 1.00 46.16 75 ASP A N 1
ATOM 611 C CA . ASP A 1 75 ? 5.455 1.647 -10.932 1.00 46.16 75 ASP A CA 1
ATOM 612 C C . ASP A 1 75 ? 6.648 0.806 -11.437 1.00 46.16 75 ASP A C 1
ATOM 614 O O . ASP A 1 75 ? 6.451 -0.230 -12.072 1.00 46.16 75 ASP A O 1
ATOM 618 N N . GLU A 1 76 ? 7.884 1.154 -11.059 1.00 49.34 76 GLU A N 1
ATOM 619 C CA . GLU A 1 76 ? 9.039 0.246 -11.127 1.00 49.34 76 GLU A CA 1
ATOM 620 C C . GLU A 1 76 ? 9.114 -0.687 -9.890 1.00 49.34 76 GLU A C 1
ATOM 622 O O . GLU A 1 76 ? 10.124 -1.363 -9.674 1.00 49.34 76 GLU A O 1
ATOM 627 N N . GLU A 1 77 ? 8.025 -0.832 -9.111 1.00 42.09 77 GLU A N 1
ATOM 628 C CA . GLU A 1 77 ? 7.856 -1.880 -8.083 1.00 42.09 77 GLU A CA 1
ATOM 629 C C . GLU A 1 77 ? 8.145 -3.284 -8.631 1.00 42.09 77 GLU A C 1
ATOM 631 O O . GLU A 1 77 ? 8.658 -4.130 -7.899 1.00 42.09 77 GLU A O 1
ATOM 636 N N . ALA A 1 78 ? 7.950 -3.514 -9.936 1.00 42.41 78 ALA A N 1
ATOM 637 C CA . ALA A 1 78 ? 8.377 -4.726 -10.640 1.00 42.41 78 ALA A CA 1
ATOM 638 C C . ALA A 1 78 ? 9.854 -5.111 -10.388 1.00 42.41 78 ALA A C 1
ATOM 640 O O . ALA A 1 78 ? 10.191 -6.296 -10.433 1.00 42.41 78 ALA A O 1
ATOM 641 N N . HIS A 1 79 ? 10.727 -4.147 -10.075 1.00 40.38 79 HIS A N 1
ATOM 642 C CA . HIS A 1 79 ? 12.125 -4.396 -9.726 1.00 40.38 79 HIS A CA 1
ATOM 643 C C . HIS A 1 79 ? 12.362 -4.641 -8.229 1.00 40.38 79 HIS A C 1
ATOM 645 O O . HIS A 1 79 ? 13.252 -5.428 -7.904 1.00 40.38 79 HIS A O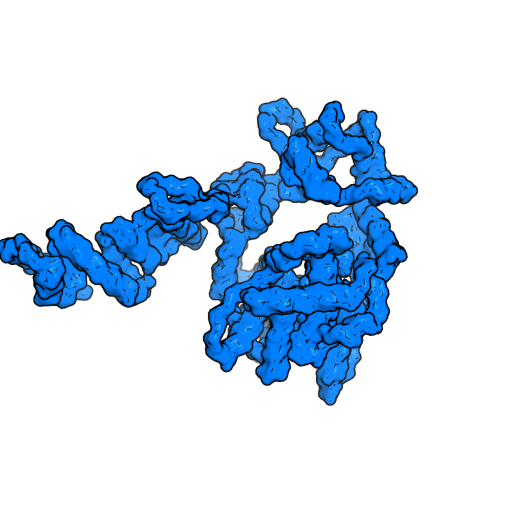 1
ATOM 651 N N . TRP A 1 80 ? 11.529 -4.120 -7.318 1.00 43.88 80 TRP A N 1
ATOM 652 C CA . TRP A 1 80 ? 11.498 -4.613 -5.929 1.00 43.88 80 TRP A CA 1
ATOM 653 C C . TRP A 1 80 ? 10.916 -6.037 -5.851 1.00 43.88 80 TRP A C 1
ATOM 655 O O . TRP A 1 80 ? 11.381 -6.874 -5.084 1.00 43.88 80 TRP A O 1
ATOM 665 N N . HIS A 1 81 ? 9.955 -6.356 -6.720 1.00 49.44 81 HIS A N 1
ATOM 666 C CA . HIS A 1 81 ? 9.351 -7.682 -6.872 1.00 49.44 81 HIS A CA 1
ATOM 667 C C . HIS A 1 81 ? 10.226 -8.703 -7.621 1.00 49.44 81 HIS A C 1
ATOM 669 O O . HIS A 1 81 ? 9.809 -9.846 -7.792 1.00 49.44 81 HIS A O 1
ATOM 675 N N . SER A 1 82 ? 11.425 -8.325 -8.077 1.00 49.12 82 SER A N 1
ATOM 676 C CA . SER A 1 82 ? 12.318 -9.231 -8.816 1.00 49.12 82 SER A CA 1
ATOM 677 C C . SER A 1 82 ? 13.088 -10.212 -7.921 1.00 49.12 82 SER A C 1
ATOM 679 O O . SER A 1 82 ? 13.549 -11.244 -8.404 1.00 49.12 82 SER A O 1
ATOM 681 N N . THR A 1 83 ? 13.215 -9.908 -6.625 1.00 60.22 83 THR A N 1
ATOM 682 C CA . THR A 1 83 ? 13.991 -10.691 -5.646 1.00 60.22 83 THR A CA 1
ATOM 683 C C . THR A 1 83 ? 13.136 -11.631 -4.799 1.00 60.22 83 THR A C 1
ATOM 685 O O . THR A 1 83 ? 13.667 -12.597 -4.260 1.00 60.22 83 THR A O 1
ATOM 688 N N . LEU A 1 84 ? 11.828 -11.376 -4.671 1.00 79.88 84 LEU A N 1
ATOM 689 C CA . LEU A 1 84 ? 10.910 -12.248 -3.936 1.00 79.88 84 LEU A CA 1
ATOM 690 C C . LEU A 1 84 ? 10.284 -13.303 -4.871 1.00 79.88 84 LEU A C 1
ATOM 692 O O . LEU A 1 84 ? 9.831 -12.960 -5.966 1.00 79.88 84 LEU A O 1
ATOM 696 N N . PRO A 1 85 ? 10.191 -14.578 -4.449 1.00 85.88 85 PRO A N 1
ATOM 697 C CA . PRO A 1 85 ? 9.519 -15.620 -5.212 1.00 85.88 85 PRO A CA 1
ATOM 698 C C . PRO A 1 85 ? 8.043 -15.308 -5.475 1.00 85.88 85 PRO A C 1
ATOM 700 O O . PRO A 1 85 ? 7.360 -14.682 -4.665 1.00 85.88 85 PRO A O 1
ATOM 703 N N . ARG A 1 86 ? 7.515 -15.808 -6.598 1.00 87.75 86 ARG A N 1
ATOM 704 C CA . ARG A 1 86 ? 6.112 -15.574 -6.987 1.00 87.75 86 ARG A CA 1
ATOM 705 C C . ARG A 1 86 ? 5.107 -16.383 -6.169 1.00 87.75 86 ARG A C 1
ATOM 707 O O . ARG A 1 86 ? 3.929 -16.046 -6.200 1.00 87.75 86 ARG A O 1
ATOM 714 N N . ALA A 1 87 ? 5.540 -17.442 -5.490 1.00 91.44 87 ALA A N 1
ATOM 715 C CA . ALA A 1 87 ? 4.675 -18.333 -4.726 1.00 91.44 87 ALA A CA 1
ATOM 716 C C . ALA A 1 87 ? 5.141 -18.446 -3.265 1.00 91.44 87 ALA A C 1
ATOM 718 O O . ALA A 1 87 ? 6.342 -18.436 -2.988 1.00 91.44 87 ALA A O 1
ATOM 719 N N . PHE A 1 88 ? 4.208 -18.581 -2.321 1.00 94.12 88 PHE A N 1
ATOM 720 C CA . PHE A 1 88 ? 4.525 -18.634 -0.888 1.00 94.12 88 PHE A CA 1
ATOM 721 C C . PHE A 1 88 ? 5.330 -19.896 -0.542 1.00 94.12 88 PHE A C 1
ATOM 723 O O . PHE A 1 88 ? 6.221 -19.858 0.310 1.00 94.12 88 PHE A O 1
ATOM 730 N N . SER A 1 89 ? 5.083 -21.003 -1.251 1.00 93.25 89 SER A N 1
ATOM 731 C CA . SER A 1 89 ? 5.844 -22.248 -1.094 1.00 93.25 89 SER A CA 1
ATOM 732 C C . SER A 1 89 ? 7.336 -22.139 -1.428 1.00 93.25 89 SER A C 1
ATOM 734 O O . SER A 1 89 ? 8.116 -22.962 -0.949 1.00 93.25 89 SER A O 1
ATOM 736 N N . GLN A 1 90 ? 7.739 -21.127 -2.202 1.00 92.38 90 GLN A N 1
ATOM 737 C CA . GLN A 1 90 ? 9.113 -20.917 -2.670 1.00 92.38 90 GLN A CA 1
ATOM 738 C C . GLN A 1 90 ? 9.972 -20.086 -1.694 1.00 92.38 90 GLN A C 1
ATOM 740 O O . GLN A 1 90 ? 11.162 -19.908 -1.932 1.00 92.38 90 GLN A O 1
ATOM 745 N N . LEU A 1 91 ? 9.400 -19.579 -0.593 1.00 92.25 91 LEU A N 1
ATOM 746 C CA . LEU A 1 91 ? 10.117 -18.765 0.396 1.00 92.25 91 LEU A CA 1
ATOM 747 C C . LEU A 1 91 ? 11.058 -19.616 1.272 1.00 92.25 91 LEU A C 1
ATOM 749 O O . LEU A 1 91 ? 10.628 -20.225 2.259 1.00 92.25 91 LEU A O 1
ATOM 753 N N . ASP A 1 92 ? 12.351 -19.618 0.955 1.00 89.50 92 ASP A N 1
ATOM 754 C CA . ASP A 1 92 ? 13.412 -20.183 1.805 1.00 89.50 92 ASP A CA 1
ATOM 755 C C . ASP A 1 92 ? 13.794 -19.271 2.997 1.00 89.50 92 ASP A C 1
ATOM 757 O O . ASP A 1 92 ? 13.220 -18.203 3.195 1.00 89.50 92 ASP A O 1
ATOM 761 N N . GLU A 1 93 ? 14.763 -19.698 3.812 1.00 87.44 93 GLU A N 1
ATOM 762 C CA . GLU A 1 93 ? 15.196 -18.993 5.030 1.00 87.44 93 GLU A CA 1
ATOM 763 C C . GLU A 1 93 ? 15.972 -17.681 4.785 1.00 87.44 93 GLU A C 1
ATOM 765 O O . GLU A 1 93 ? 16.136 -16.896 5.721 1.00 87.44 93 GLU A O 1
ATOM 770 N N . SER A 1 94 ? 16.449 -17.404 3.567 1.00 87.50 94 SER A N 1
ATOM 771 C CA . SER A 1 94 ? 17.146 -16.149 3.233 1.00 87.50 94 SER A CA 1
ATOM 772 C C . SER A 1 94 ? 16.188 -14.954 3.156 1.00 87.50 94 SER A C 1
ATOM 774 O O . SER A 1 94 ? 16.561 -13.845 3.532 1.00 87.50 94 SER A O 1
ATOM 776 N N . HIS A 1 95 ? 14.929 -15.205 2.784 1.00 90.44 95 HIS A N 1
ATOM 777 C CA . HIS A 1 95 ? 13.868 -14.206 2.605 1.00 90.44 95 HIS A CA 1
ATOM 778 C C . HIS A 1 95 ? 13.321 -13.608 3.913 1.00 90.44 95 HIS A C 1
ATOM 780 O O . HIS A 1 95 ? 12.507 -12.686 3.875 1.00 90.44 95 HIS A O 1
ATOM 786 N N . PHE A 1 96 ? 13.719 -14.146 5.069 1.00 92.44 96 PHE A N 1
ATOM 787 C CA . PHE A 1 96 ? 13.239 -13.707 6.379 1.00 92.44 96 PHE A CA 1
ATOM 788 C C . PHE A 1 96 ? 14.258 -12.775 7.075 1.00 92.44 96 PHE A C 1
ATOM 790 O O . PHE A 1 96 ? 15.451 -12.848 6.779 1.00 92.44 96 PHE A O 1
ATOM 797 N N . PRO A 1 97 ? 13.833 -11.902 8.009 1.00 93.88 97 PRO A N 1
ATOM 798 C CA . PRO A 1 97 ? 12.450 -11.493 8.238 1.00 93.88 97 PRO A CA 1
ATOM 799 C C . PRO A 1 97 ? 11.863 -10.779 7.009 1.00 93.88 97 PRO A C 1
ATOM 801 O O . PRO A 1 97 ? 12.514 -9.949 6.381 1.00 93.88 97 PRO A O 1
ATOM 804 N N . LEU A 1 98 ? 10.625 -11.134 6.675 1.00 94.69 98 LEU A N 1
ATOM 805 C CA . LEU A 1 98 ? 9.928 -10.707 5.466 1.00 94.69 98 LEU A CA 1
ATOM 806 C C . LEU A 1 98 ? 9.035 -9.498 5.776 1.00 94.69 98 LEU A C 1
ATOM 808 O O . LEU A 1 98 ? 8.255 -9.546 6.725 1.00 94.69 98 LEU A O 1
ATOM 812 N N . PHE A 1 99 ? 9.104 -8.445 4.962 1.00 93.50 99 PHE A N 1
ATOM 813 C CA . PHE A 1 99 ? 8.271 -7.242 5.083 1.00 93.50 99 PHE A CA 1
ATOM 814 C C . PHE A 1 99 ? 7.480 -7.067 3.783 1.00 93.50 99 PHE A C 1
ATOM 816 O O . PHE A 1 99 ? 8.071 -6.836 2.730 1.00 93.50 99 PHE A O 1
ATOM 823 N N . VAL A 1 100 ? 6.158 -7.239 3.830 1.00 93.00 100 VAL A N 1
ATOM 824 C CA . VAL A 1 100 ? 5.291 -7.285 2.634 1.00 93.00 100 VAL A CA 1
ATOM 825 C C . VAL A 1 100 ? 3.942 -6.620 2.886 1.00 93.00 100 VAL A C 1
ATOM 827 O O . VAL A 1 100 ? 3.523 -6.457 4.033 1.00 93.00 100 VAL A O 1
ATOM 830 N N . THR A 1 101 ? 3.227 -6.270 1.816 1.00 91.81 101 THR A N 1
ATOM 831 C CA . THR A 1 101 ? 1.815 -5.893 1.945 1.00 91.81 101 THR A CA 1
ATOM 832 C C . THR A 1 101 ? 0.918 -7.121 2.091 1.00 91.81 101 THR A C 1
ATOM 834 O O . THR A 1 101 ? 1.276 -8.233 1.682 1.00 91.81 101 THR A O 1
ATOM 837 N N . TYR A 1 102 ? -0.290 -6.931 2.627 1.00 91.88 102 TYR A N 1
ATOM 838 C CA . TYR A 1 102 ? -1.297 -7.992 2.661 1.00 91.88 102 TYR A CA 1
ATOM 839 C C . TYR A 1 102 ? -1.668 -8.491 1.250 1.00 91.88 102 TYR A C 1
ATOM 841 O O . TYR A 1 102 ? -1.841 -9.698 1.058 1.00 91.88 102 TYR A O 1
ATOM 849 N N . SER A 1 103 ? -1.706 -7.601 0.244 1.00 89.12 103 SER A N 1
ATOM 850 C CA . SER A 1 103 ? -1.952 -8.006 -1.150 1.00 89.12 103 SER A CA 1
ATOM 851 C C . SER A 1 103 ? -0.851 -8.911 -1.695 1.00 89.12 103 SER A C 1
ATOM 853 O O . SER A 1 103 ? -1.173 -9.971 -2.230 1.00 89.12 103 SER A O 1
ATOM 855 N N . MET A 1 104 ? 0.426 -8.554 -1.503 1.00 88.94 104 MET A N 1
ATOM 856 C CA . MET A 1 104 ? 1.564 -9.364 -1.963 1.00 88.94 104 MET A CA 1
ATOM 857 C C . MET A 1 104 ? 1.543 -10.768 -1.345 1.00 88.94 104 MET A C 1
ATOM 859 O O . MET A 1 104 ? 1.716 -11.767 -2.041 1.00 88.94 104 MET A O 1
ATOM 863 N N . LEU A 1 105 ? 1.273 -10.860 -0.039 1.00 93.44 105 LEU A N 1
ATOM 864 C CA . LEU A 1 105 ? 1.151 -12.141 0.661 1.00 93.44 105 LEU A CA 1
ATOM 865 C C . LEU A 1 105 ? 0.005 -12.998 0.093 1.00 93.44 105 LEU A C 1
ATOM 867 O O . LEU A 1 105 ? 0.150 -14.211 -0.072 1.00 93.44 105 LEU A O 1
ATOM 871 N N . CYS A 1 106 ? -1.126 -12.374 -0.241 1.00 93.06 106 CYS A N 1
ATOM 872 C CA . CYS A 1 106 ? -2.246 -13.055 -0.884 1.00 93.06 106 CYS A CA 1
ATOM 873 C C . CYS A 1 106 ? -1.939 -13.466 -2.332 1.00 93.06 106 CYS A C 1
ATOM 875 O O . CYS A 1 106 ? -2.341 -14.552 -2.736 1.00 93.06 106 CYS A O 1
ATOM 877 N N . GLU A 1 107 ? -1.200 -12.661 -3.099 1.00 90.94 107 GLU A N 1
ATOM 878 C CA . GLU A 1 107 ? -0.731 -13.009 -4.449 1.00 90.94 107 GLU A CA 1
ATOM 879 C C . GLU A 1 107 ? 0.144 -14.263 -4.421 1.00 90.94 107 GLU A C 1
ATOM 881 O O . GLU A 1 107 ? -0.116 -15.197 -5.180 1.00 90.94 107 GLU A O 1
ATOM 886 N N . MET A 1 108 ? 1.114 -14.321 -3.503 1.00 92.50 108 MET A N 1
ATOM 887 C CA . MET A 1 108 ? 1.988 -15.483 -3.315 1.00 92.50 108 MET A CA 1
ATOM 888 C C . MET A 1 108 ? 1.192 -16.765 -3.022 1.00 92.50 108 MET A C 1
ATOM 890 O O . MET A 1 108 ? 1.450 -17.807 -3.626 1.00 92.50 108 MET A O 1
ATOM 894 N N . LEU A 1 109 ? 0.186 -16.690 -2.143 1.00 93.44 109 LEU A N 1
ATOM 895 C CA . LEU A 1 109 ? -0.710 -17.817 -1.849 1.00 93.44 109 LEU A CA 1
ATOM 896 C C . LEU A 1 109 ? -1.603 -18.179 -3.048 1.00 93.44 109 LEU A C 1
ATOM 898 O O . LEU A 1 109 ? -1.829 -19.356 -3.326 1.00 93.44 109 LEU A O 1
ATOM 902 N N . GLU A 1 110 ? -2.106 -17.193 -3.793 1.00 91.56 110 GLU A N 1
ATOM 903 C CA . GLU A 1 110 ? -2.902 -17.438 -4.998 1.00 91.56 110 GLU A CA 1
ATOM 904 C C . GLU A 1 110 ? -2.102 -18.151 -6.095 1.00 91.56 110 GLU A C 1
ATOM 906 O O . GLU A 1 110 ? -2.684 -18.976 -6.799 1.00 91.56 110 GLU A O 1
ATOM 911 N N . GLN A 1 111 ? -0.801 -17.880 -6.254 1.00 90.56 111 GLN A N 1
ATOM 912 C CA . GLN A 1 111 ? 0.027 -18.573 -7.252 1.00 90.56 111 GLN A CA 1
ATOM 913 C C . GLN A 1 111 ? 0.243 -20.054 -6.916 1.00 90.56 111 GLN A C 1
ATOM 915 O O . GLN A 1 111 ? 0.210 -20.890 -7.825 1.00 90.56 111 GLN A O 1
ATOM 920 N N . ASP A 1 112 ? 0.374 -20.405 -5.634 1.00 90.38 112 ASP A N 1
ATOM 921 C CA . ASP A 1 112 ? 0.438 -21.807 -5.200 1.00 90.38 112 ASP A CA 1
ATOM 922 C C . ASP A 1 112 ? -0.848 -22.568 -5.562 1.00 90.38 112 ASP A C 1
ATOM 924 O O . ASP A 1 112 ? -0.798 -23.634 -6.177 1.00 90.38 112 ASP A O 1
ATOM 928 N N . PHE A 1 113 ? -2.021 -21.993 -5.271 1.00 86.81 113 PHE A N 1
ATOM 929 C CA . PHE A 1 113 ? -3.305 -22.637 -5.581 1.00 86.81 113 PHE A CA 1
ATOM 930 C C . PHE A 1 113 ? -3.669 -22.615 -7.078 1.00 86.81 113 PHE A C 1
ATOM 932 O O . PHE A 1 113 ? -4.433 -23.474 -7.527 1.00 86.81 113 PHE A O 1
ATOM 939 N N . LYS A 1 114 ? -3.130 -21.668 -7.863 1.00 79.00 114 LYS A N 1
ATOM 940 C CA . LYS A 1 114 ? -3.259 -21.632 -9.335 1.00 79.00 114 LYS A CA 1
ATOM 941 C C . LYS A 1 114 ? -2.402 -22.704 -10.005 1.00 79.00 114 LYS A C 1
ATOM 943 O O . LYS A 1 114 ? -2.883 -23.372 -10.913 1.00 79.00 114 LYS A O 1
ATOM 948 N N . SER A 1 115 ? -1.175 -22.923 -9.535 1.00 56.78 115 SER A N 1
ATOM 949 C CA . SER A 1 115 ? -0.234 -23.883 -10.141 1.00 56.78 115 SER A CA 1
ATOM 950 C C . SER A 1 115 ? -0.739 -25.336 -10.130 1.00 56.78 115 SER A C 1
ATOM 952 O O . SER A 1 115 ? -0.268 -26.160 -10.909 1.00 56.78 115 SER A O 1
ATOM 954 N N . ALA A 1 116 ? -1.747 -25.648 -9.307 1.00 50.66 116 ALA A N 1
ATOM 955 C CA . ALA A 1 116 ? -2.399 -26.954 -9.260 1.00 50.66 116 ALA A CA 1
ATOM 956 C C . ALA A 1 116 ? -3.409 -27.229 -10.402 1.00 50.66 116 ALA A C 1
ATOM 958 O O . ALA A 1 116 ? -3.779 -28.391 -10.588 1.00 50.66 116 ALA A O 1
ATOM 959 N N . LYS A 1 117 ? -3.898 -26.220 -11.153 1.00 38.41 117 LYS A N 1
ATOM 960 C CA . LYS A 1 117 ? -4.830 -26.414 -12.292 1.00 38.41 117 LYS A CA 1
ATOM 961 C C . LYS A 1 117 ? -4.631 -25.390 -13.418 1.00 38.41 117 LYS A C 1
ATOM 963 O O . LYS A 1 117 ? -4.538 -24.193 -13.187 1.00 38.41 117 LYS A O 1
ATOM 968 N N . ALA A 1 118 ? -4.625 -25.884 -14.655 1.00 32.44 118 ALA A N 1
ATOM 969 C CA . ALA A 1 118 ? -4.274 -25.116 -15.846 1.00 32.44 118 ALA A CA 1
ATOM 970 C C . ALA A 1 118 ? -5.199 -23.920 -16.166 1.00 32.44 118 ALA A C 1
ATOM 972 O O . ALA A 1 118 ? -6.415 -23.999 -16.025 1.00 32.44 118 ALA A O 1
ATOM 973 N N . SER A 1 119 ? -4.572 -22.875 -16.720 1.00 35.94 119 SER A N 1
ATOM 974 C CA . SER A 1 119 ? -5.114 -21.873 -17.653 1.00 35.94 119 SER A CA 1
ATOM 975 C C . SER A 1 119 ? -6.518 -21.304 -17.390 1.00 35.94 119 SER A C 1
ATOM 977 O O . SER A 1 119 ? -7.502 -21.734 -17.988 1.00 35.94 119 SER A O 1
ATOM 979 N N . HIS A 1 120 ? -6.564 -20.188 -16.658 1.00 34.97 120 HIS A N 1
ATOM 980 C CA . HIS A 1 120 ? -7.454 -19.082 -17.017 1.00 34.97 120 HIS A CA 1
ATOM 981 C C . HIS A 1 120 ? -6.717 -17.745 -16.881 1.00 34.97 120 HIS A C 1
ATOM 983 O O . HIS A 1 120 ? -6.256 -17.380 -15.798 1.00 34.97 120 HIS A O 1
ATOM 989 N N . ASN A 1 121 ? -6.629 -17.006 -17.992 1.00 32.53 121 ASN A N 1
ATOM 990 C CA . ASN A 1 121 ? -6.150 -15.626 -18.009 1.00 32.53 121 ASN A CA 1
ATOM 991 C C . ASN A 1 121 ? -7.133 -14.746 -17.231 1.00 32.53 121 ASN A C 1
ATOM 993 O O . ASN A 1 121 ? -8.207 -14.422 -17.736 1.00 32.53 121 ASN A O 1
ATOM 997 N N . HIS A 1 122 ? -6.750 -14.335 -16.025 1.00 39.94 122 HIS A N 1
ATOM 998 C CA . HIS A 1 122 ? -7.493 -13.349 -15.250 1.00 39.94 122 HIS A CA 1
ATOM 999 C C . HIS A 1 122 ? -6.624 -12.135 -14.951 1.00 39.94 122 HIS A C 1
ATOM 1001 O O . HIS A 1 122 ? -5.509 -12.245 -14.442 1.00 39.94 122 HIS A O 1
ATOM 1007 N N . THR A 1 123 ? -7.185 -10.977 -15.282 1.00 35.75 123 THR A N 1
ATOM 1008 C CA . THR A 1 123 ? -6.685 -9.646 -14.949 1.00 35.75 123 THR A CA 1
ATOM 1009 C C . THR A 1 123 ? -6.450 -9.482 -13.445 1.00 35.75 123 THR A C 1
ATOM 1011 O O . THR A 1 123 ? -7.119 -10.116 -12.621 1.00 35.75 123 THR A O 1
ATOM 1014 N N . SER A 1 124 ? -5.499 -8.603 -13.117 1.00 37.91 124 SER A N 1
ATOM 1015 C CA . SER A 1 124 ? -5.109 -8.234 -11.749 1.00 37.91 124 SER A CA 1
ATOM 1016 C C . SER A 1 124 ? -6.317 -7.883 -10.860 1.00 37.91 124 SER A C 1
ATOM 1018 O O . SER A 1 124 ? -7.324 -7.405 -11.399 1.00 37.91 124 SER A O 1
ATOM 1020 N N . PRO A 1 125 ? -6.254 -8.079 -9.525 1.00 37.47 125 PRO A N 1
ATOM 1021 C CA . PRO A 1 125 ? -7.316 -7.641 -8.627 1.00 37.47 125 PRO A CA 1
ATOM 1022 C C . PRO A 1 125 ? -7.561 -6.137 -8.783 1.00 37.47 125 PRO A C 1
ATOM 1024 O O . PRO A 1 125 ? -6.696 -5.321 -8.478 1.00 37.47 125 PRO A O 1
ATOM 1027 N N . ILE A 1 126 ? -8.760 -5.754 -9.227 1.00 41.72 126 ILE A N 1
ATOM 1028 C CA . ILE A 1 126 ? -9.202 -4.352 -9.221 1.00 41.72 126 ILE A CA 1
ATOM 1029 C C . ILE A 1 126 ? -9.711 -4.041 -7.806 1.00 41.72 126 ILE A C 1
ATOM 1031 O O . ILE A 1 126 ? -10.902 -3.811 -7.601 1.00 41.72 126 ILE A O 1
ATOM 1035 N N . ALA A 1 127 ? -8.814 -4.112 -6.819 1.00 37.22 127 ALA A N 1
ATOM 1036 C CA . ALA A 1 127 ? -9.151 -3.893 -5.414 1.00 37.22 127 ALA A CA 1
ATOM 1037 C C . ALA A 1 127 ? -9.559 -2.427 -5.165 1.00 37.22 127 ALA A C 1
ATOM 1039 O O . ALA A 1 127 ? -10.636 -2.174 -4.634 1.00 37.22 127 ALA A O 1
ATOM 1040 N N . ASP A 1 128 ? -8.786 -1.472 -5.694 1.00 38.41 128 ASP A N 1
ATOM 1041 C CA . ASP A 1 128 ? -8.853 -0.066 -5.256 1.00 38.41 128 ASP A CA 1
ATOM 1042 C C . ASP A 1 128 ? -9.629 0.866 -6.212 1.00 38.41 128 ASP A C 1
ATOM 1044 O O . ASP A 1 128 ? -9.464 2.085 -6.199 1.00 38.41 128 ASP A O 1
ATOM 1048 N N . ARG A 1 129 ? -10.447 0.318 -7.125 1.00 39.91 129 ARG A N 1
ATOM 1049 C CA . ARG A 1 129 ? -11.199 1.123 -8.122 1.00 39.91 129 ARG A CA 1
ATOM 1050 C C . ARG A 1 129 ? -12.686 0.791 -8.259 1.00 39.91 129 ARG A C 1
ATOM 1052 O O . ARG A 1 129 ? -13.357 1.367 -9.121 1.00 39.91 129 ARG A O 1
ATOM 1059 N N . LEU A 1 130 ? -13.223 -0.091 -7.413 1.00 41.12 130 LEU A N 1
ATOM 1060 C CA . LEU A 1 130 ? -14.636 -0.490 -7.460 1.00 41.12 130 LEU A CA 1
ATOM 1061 C C . LEU A 1 130 ? -15.558 0.314 -6.518 1.00 41.12 130 LEU A C 1
ATOM 1063 O O . LEU A 1 130 ? -16.773 0.140 -6.587 1.00 41.12 130 LEU A O 1
ATOM 1067 N N . GLU A 1 131 ? -15.027 1.233 -5.704 1.00 44.97 131 GLU A N 1
ATOM 1068 C CA . GLU A 1 131 ? -15.775 1.889 -4.611 1.00 44.97 131 GLU A CA 1
ATOM 1069 C C . GLU A 1 131 ? -16.959 2.780 -5.043 1.00 44.97 131 GLU A C 1
ATOM 1071 O O . GLU A 1 131 ? -17.849 3.035 -4.240 1.00 44.97 131 GLU A O 1
ATOM 1076 N N . ALA A 1 132 ? -17.033 3.236 -6.304 1.00 37.75 132 ALA A N 1
ATOM 1077 C CA . ALA A 1 132 ? -18.104 4.158 -6.731 1.00 37.75 132 ALA A CA 1
ATOM 1078 C C . ALA A 1 132 ? -18.737 3.898 -8.113 1.00 37.75 132 ALA A C 1
ATOM 1080 O O . ALA A 1 132 ? -19.879 4.296 -8.360 1.00 37.75 132 ALA A O 1
ATOM 1081 N N . ARG A 1 133 ? -18.038 3.251 -9.058 1.00 39.00 133 ARG A N 1
ATOM 1082 C CA . ARG A 1 133 ? -18.499 3.176 -10.466 1.00 39.00 133 ARG A CA 1
ATOM 1083 C C . ARG A 1 133 ? -19.572 2.120 -10.743 1.00 39.00 133 ARG A C 1
ATOM 1085 O O . ARG A 1 133 ? -20.258 2.198 -11.762 1.00 39.00 133 ARG A O 1
ATOM 1092 N N . THR A 1 134 ? -19.731 1.133 -9.868 1.00 43.81 134 THR A N 1
ATOM 1093 C CA . THR A 1 134 ? -20.611 -0.028 -10.103 1.00 43.81 134 THR A CA 1
ATOM 1094 C C . THR A 1 134 ? -22.071 0.271 -9.761 1.00 43.81 134 THR A C 1
ATOM 1096 O O . THR A 1 134 ? -22.968 -0.207 -10.451 1.00 43.81 134 THR A O 1
ATOM 1099 N N . MET A 1 135 ? -22.316 1.149 -8.781 1.00 45.00 135 MET A N 1
ATOM 1100 C CA . MET A 1 135 ? -23.654 1.584 -8.346 1.00 45.00 135 MET A CA 1
ATOM 1101 C C . MET A 1 135 ? -24.195 2.777 -9.159 1.00 45.00 135 MET A C 1
ATOM 1103 O O . MET A 1 135 ? -24.941 3.614 -8.657 1.00 45.00 135 MET A O 1
ATOM 1107 N N . SER A 1 136 ? -23.854 2.862 -10.449 1.00 41.75 136 SER A N 1
ATOM 1108 C CA . SER A 1 136 ? -24.280 3.945 -11.352 1.00 41.75 136 SER A CA 1
ATOM 1109 C C . SER A 1 136 ? -25.734 3.811 -11.854 1.00 41.75 136 SER A C 1
ATOM 1111 O O . SER A 1 136 ? -26.037 4.170 -12.994 1.00 41.75 136 SER A O 1
ATOM 1113 N N . SER A 1 137 ? -26.658 3.325 -11.021 1.00 43.62 137 SER A N 1
ATOM 1114 C CA . SER A 1 137 ? -28.090 3.488 -11.290 1.00 43.62 137 SER A CA 1
ATOM 1115 C C . SER A 1 137 ? -28.549 4.840 -10.733 1.00 43.62 137 SER A C 1
ATOM 1117 O O . SER A 1 137 ? -28.364 5.153 -9.558 1.00 43.62 137 SER A O 1
ATOM 1119 N N . GLN A 1 138 ? -29.162 5.671 -11.580 1.00 43.47 138 GLN A N 1
ATOM 1120 C CA . GLN A 1 138 ? -29.648 7.006 -11.191 1.00 43.47 138 GLN A CA 1
ATOM 1121 C C . GLN A 1 138 ? -30.725 6.967 -10.086 1.00 43.47 138 GLN A C 1
ATOM 1123 O O . GLN A 1 138 ? -31.025 7.997 -9.487 1.00 43.47 138 GLN A O 1
ATOM 1128 N N . GLN A 1 139 ? -31.289 5.788 -9.803 1.00 42.00 139 GLN A N 1
ATOM 1129 C CA . GLN A 1 139 ? -32.278 5.559 -8.751 1.00 42.00 139 GLN A CA 1
ATOM 1130 C C . GLN A 1 139 ? -31.664 5.498 -7.338 1.00 42.00 139 GLN A C 1
ATOM 1132 O O . GLN A 1 139 ? -32.308 5.964 -6.404 1.00 42.00 139 GLN A O 1
ATOM 1137 N N . LEU A 1 140 ? -30.427 5.005 -7.162 1.00 45.19 140 LEU A N 1
ATOM 1138 C CA . LEU A 1 140 ? -29.824 4.845 -5.823 1.00 45.19 140 LEU A CA 1
ATOM 1139 C C . LEU A 1 140 ? -29.281 6.149 -5.226 1.00 45.19 140 LEU A C 1
ATOM 1141 O O . LEU A 1 140 ? -29.360 6.356 -4.018 1.00 45.19 140 LEU A O 1
ATOM 1145 N N . LYS A 1 141 ? -28.807 7.073 -6.070 1.00 48.56 141 LYS A N 1
ATOM 1146 C CA . LYS A 1 141 ? -28.207 8.355 -5.646 1.00 48.56 141 LYS A CA 1
ATOM 1147 C C . LYS A 1 141 ? -29.164 9.327 -4.932 1.00 48.56 141 LYS A C 1
ATOM 1149 O O . LYS A 1 141 ? -28.742 10.422 -4.578 1.00 48.56 141 LYS A O 1
ATOM 1154 N N . LYS A 1 142 ? -30.448 8.986 -4.771 1.00 51.72 142 LYS A N 1
ATOM 1155 C CA . LYS A 1 142 ? -31.468 9.876 -4.190 1.00 51.72 142 LYS A CA 1
ATOM 1156 C C . LYS A 1 142 ? -31.786 9.633 -2.712 1.00 51.72 142 LYS A C 1
ATOM 1158 O O . LYS A 1 142 ? -32.524 10.442 -2.158 1.00 51.72 142 LYS A O 1
ATOM 1163 N N . GLN A 1 143 ? -31.284 8.563 -2.086 1.00 55.16 143 GLN A N 1
ATOM 1164 C CA . GLN A 1 143 ? -31.615 8.258 -0.682 1.00 55.16 143 GLN A CA 1
ATOM 1165 C C . GLN A 1 143 ? -30.442 7.816 0.204 1.00 55.16 143 GLN A C 1
ATOM 1167 O O . GLN A 1 143 ? -30.512 8.068 1.402 1.00 55.16 143 GLN A O 1
ATOM 1172 N N . PHE A 1 144 ? -29.380 7.202 -0.332 1.00 66.00 144 PHE A N 1
ATOM 1173 C CA . PHE A 1 144 ? -28.337 6.582 0.498 1.00 66.00 144 PHE A CA 1
ATOM 1174 C C . PHE A 1 144 ? -26.922 6.820 -0.040 1.00 66.00 144 PHE A C 1
ATOM 1176 O O . PHE A 1 144 ? -26.730 6.969 -1.248 1.00 66.00 144 PHE A O 1
ATOM 1183 N N . ASP A 1 145 ? -25.939 6.806 0.862 1.00 70.88 145 ASP A N 1
ATOM 1184 C CA . ASP A 1 145 ? -24.514 6.843 0.527 1.00 70.88 145 ASP A CA 1
ATOM 1185 C C . ASP A 1 145 ? -24.049 5.467 -0.006 1.00 70.88 145 ASP A C 1
ATOM 1187 O O . ASP A 1 145 ? -24.110 4.470 0.727 1.00 70.88 145 ASP A O 1
ATOM 1191 N N . PRO A 1 146 ? -23.576 5.371 -1.267 1.00 73.94 146 PRO A N 1
ATOM 1192 C CA . PRO A 1 146 ? -23.075 4.120 -1.826 1.00 73.94 146 PRO A CA 1
ATOM 1193 C C . PRO A 1 146 ? -21.884 3.532 -1.062 1.00 73.94 146 PRO A C 1
ATOM 1195 O O . PRO A 1 146 ? -21.760 2.307 -1.033 1.00 73.94 146 PRO A O 1
ATOM 1198 N N . ALA A 1 147 ? -21.036 4.364 -0.444 1.00 73.56 147 ALA A N 1
ATOM 1199 C CA . ALA A 1 147 ? -19.863 3.899 0.293 1.00 73.56 147 ALA A CA 1
ATOM 1200 C C . ALA A 1 147 ? -20.274 3.129 1.556 1.00 73.56 147 ALA A C 1
ATOM 1202 O O . ALA A 1 147 ? -19.769 2.039 1.804 1.00 73.56 147 ALA A O 1
ATOM 1203 N N . GLN A 1 148 ? -21.267 3.631 2.298 1.00 73.94 148 GLN A N 1
ATOM 1204 C CA . GLN A 1 148 ? -21.805 2.966 3.493 1.00 73.94 148 GLN A CA 1
ATOM 1205 C C . GLN A 1 148 ? -22.507 1.640 3.158 1.00 73.94 148 GLN A C 1
ATOM 1207 O O . GLN A 1 148 ? -22.356 0.655 3.880 1.00 73.94 148 GLN A O 1
ATOM 1212 N N . ILE A 1 149 ? -23.234 1.576 2.038 1.00 79.50 149 ILE A N 1
ATOM 1213 C CA . ILE A 1 149 ? -23.871 0.330 1.575 1.00 79.50 149 ILE A CA 1
ATOM 1214 C C . ILE A 1 149 ? -22.818 -0.697 1.140 1.00 79.50 149 ILE A C 1
ATOM 1216 O O . ILE A 1 149 ? -22.901 -1.867 1.515 1.00 79.50 149 ILE A O 1
ATOM 1220 N N . PHE A 1 150 ? -21.812 -0.275 0.368 1.00 82.19 150 PHE A N 1
ATOM 1221 C CA . PHE A 1 150 ? -20.703 -1.150 -0.019 1.00 82.19 150 PHE A CA 1
ATOM 1222 C C . PHE A 1 150 ? -19.920 -1.636 1.207 1.00 82.19 150 PHE A C 1
ATOM 1224 O O . PHE A 1 150 ? -19.522 -2.803 1.262 1.00 82.19 150 PHE A O 1
ATOM 1231 N N . ALA A 1 151 ? -19.783 -0.777 2.218 1.00 79.00 151 ALA A N 1
ATOM 1232 C CA . ALA A 1 151 ? -19.121 -1.122 3.458 1.00 79.00 151 ALA A CA 1
ATOM 1233 C C . ALA A 1 151 ? -19.840 -2.256 4.212 1.00 79.00 151 ALA A C 1
ATOM 1235 O O . ALA A 1 151 ? -19.203 -3.224 4.626 1.00 79.00 151 ALA A O 1
ATOM 1236 N N . GLU A 1 152 ? -21.169 -2.199 4.316 1.00 83.69 152 GLU A N 1
ATOM 1237 C CA . GLU A 1 152 ? -21.980 -3.262 4.927 1.00 83.69 152 GLU A CA 1
ATOM 1238 C C . GLU A 1 152 ? -21.876 -4.592 4.149 1.00 83.69 152 GLU A C 1
ATOM 1240 O O . GLU A 1 152 ? -21.799 -5.672 4.750 1.00 83.69 152 GLU A O 1
ATOM 1245 N N . PHE A 1 153 ? -21.792 -4.536 2.811 1.00 87.38 153 PHE A N 1
ATOM 1246 C CA . PHE A 1 153 ? -21.556 -5.730 1.990 1.00 87.38 153 PHE A CA 1
ATOM 1247 C C . PHE A 1 153 ? -20.217 -6.382 2.339 1.00 87.38 153 PHE A C 1
ATOM 1249 O O . PHE A 1 153 ? -20.165 -7.585 2.606 1.00 87.38 153 PHE A O 1
ATOM 1256 N N . MET A 1 154 ? -19.132 -5.605 2.319 1.00 86.56 154 MET A N 1
ATOM 1257 C CA . MET A 1 154 ? -17.785 -6.137 2.508 1.00 86.56 154 MET A CA 1
ATOM 1258 C C . MET A 1 154 ? -17.533 -6.553 3.957 1.00 86.56 154 MET A C 1
ATOM 1260 O O . MET A 1 154 ? -17.048 -7.660 4.164 1.00 86.56 154 MET A O 1
ATOM 1264 N N . GLY A 1 155 ? -17.921 -5.753 4.951 1.00 82.06 155 GLY A N 1
ATOM 1265 C CA . GLY A 1 155 ? -17.631 -6.020 6.364 1.00 82.06 155 GLY A CA 1
ATOM 1266 C C . GLY A 1 155 ? -18.513 -7.089 6.998 1.00 82.06 155 GLY A C 1
ATOM 1267 O O . GLY A 1 155 ? -18.013 -8.003 7.655 1.00 82.06 155 GLY A O 1
ATOM 1268 N N . VAL A 1 156 ? -19.829 -7.012 6.780 1.00 84.44 156 VAL A N 1
ATOM 1269 C CA . VAL A 1 156 ? -20.803 -7.850 7.497 1.00 84.44 156 VAL A CA 1
ATOM 1270 C C . VAL A 1 156 ? -21.242 -9.044 6.655 1.00 84.44 156 VAL A C 1
ATOM 1272 O O . VAL A 1 156 ? -21.101 -10.192 7.093 1.00 84.44 156 VAL A O 1
ATOM 1275 N N . ILE A 1 157 ? -21.750 -8.797 5.443 1.00 89.00 157 ILE A N 1
ATOM 1276 C CA . ILE A 1 157 ? -22.333 -9.856 4.602 1.00 89.00 157 ILE A CA 1
ATOM 1277 C C . ILE A 1 157 ? -21.249 -10.818 4.096 1.00 89.00 157 ILE A C 1
ATOM 1279 O O . ILE A 1 157 ? -21.463 -12.031 4.107 1.00 89.00 157 ILE A O 1
ATOM 1283 N N . LYS A 1 158 ? -20.077 -10.310 3.698 1.00 90.44 158 LYS A N 1
ATOM 1284 C CA . LYS A 1 158 ? -18.959 -11.125 3.186 1.00 90.44 158 LYS A CA 1
ATOM 1285 C C . LYS A 1 158 ? -17.791 -11.294 4.167 1.00 90.44 158 LYS A C 1
ATOM 1287 O O . LYS A 1 158 ? -17.173 -12.353 4.195 1.00 90.44 158 LYS A O 1
ATOM 1292 N N . GLY A 1 159 ? -17.488 -10.266 4.956 1.00 86.25 159 GLY A N 1
ATOM 1293 C CA . GLY A 1 159 ? -16.292 -10.172 5.805 1.00 86.25 159 GLY A CA 1
ATOM 1294 C C . GLY A 1 159 ? -16.435 -10.738 7.218 1.00 86.25 159 GLY A C 1
ATOM 1295 O O . GLY A 1 159 ? -15.460 -10.747 7.971 1.00 86.25 159 GLY A O 1
ATOM 1296 N N . SER A 1 160 ? -17.611 -11.245 7.596 1.00 86.06 160 SER A N 1
ATOM 1297 C CA . SER A 1 160 ? -17.837 -11.839 8.917 1.00 86.06 160 SER A CA 1
ATOM 1298 C C . SER A 1 160 ? -17.337 -13.289 9.019 1.00 86.06 160 SER A C 1
ATOM 1300 O O . SER A 1 160 ? -17.333 -14.044 8.049 1.00 86.06 160 SER A O 1
ATOM 1302 N N . GLU A 1 161 ? -16.995 -13.752 10.230 1.00 87.44 161 GLU A N 1
ATOM 1303 C CA . GLU A 1 161 ? -16.630 -15.167 10.469 1.00 87.44 161 GLU A CA 1
ATOM 1304 C C . GLU A 1 161 ? -17.704 -16.147 9.960 1.00 87.44 161 GLU A C 1
ATOM 1306 O O . GLU A 1 161 ? -17.389 -17.246 9.497 1.00 87.44 161 GLU A O 1
ATOM 1311 N N . ARG A 1 162 ? -18.983 -15.769 10.066 1.00 86.88 162 ARG A N 1
ATOM 1312 C CA . ARG A 1 162 ? -20.107 -16.603 9.626 1.00 86.88 162 ARG A CA 1
ATOM 1313 C C . ARG A 1 162 ? -20.089 -16.812 8.108 1.00 86.88 162 ARG A C 1
ATOM 1315 O O . ARG A 1 162 ? -20.323 -17.938 7.678 1.00 86.88 162 ARG A O 1
ATOM 1322 N N . ALA A 1 163 ? -19.698 -15.809 7.320 1.00 89.31 163 ALA A N 1
ATOM 1323 C CA . ALA A 1 163 ? -19.575 -15.923 5.866 1.00 89.31 163 ALA A CA 1
ATOM 1324 C C . ALA A 1 163 ? -18.612 -17.049 5.433 1.00 89.31 163 ALA A C 1
ATOM 1326 O O . ALA A 1 163 ? -18.946 -17.815 4.526 1.00 89.31 163 ALA A O 1
ATOM 1327 N N . LEU A 1 164 ? -17.486 -17.243 6.140 1.00 86.94 164 LEU A N 1
ATOM 1328 C CA . LEU A 1 164 ? -16.531 -18.342 5.888 1.00 86.94 164 LEU A CA 1
ATOM 1329 C C . LEU A 1 164 ? -17.109 -19.745 6.143 1.00 86.94 164 LEU A C 1
ATOM 1331 O O . LEU A 1 164 ? -16.558 -20.739 5.666 1.00 86.94 164 LEU A O 1
ATOM 1335 N N . ARG A 1 165 ? -18.195 -19.855 6.916 1.00 85.31 165 ARG A N 1
ATOM 1336 C CA . ARG A 1 165 ? -18.867 -21.135 7.198 1.00 85.31 165 ARG A CA 1
ATOM 1337 C C . ARG A 1 165 ? -19.859 -21.522 6.100 1.00 85.31 165 ARG A C 1
ATOM 1339 O O . ARG A 1 165 ? -20.202 -22.698 6.000 1.00 85.31 165 ARG A O 1
ATOM 1346 N N . THR A 1 166 ? -20.285 -20.568 5.272 1.00 89.25 166 THR A N 1
ATOM 1347 C CA . THR A 1 166 ? -21.189 -20.808 4.139 1.00 89.25 166 THR A CA 1
ATOM 1348 C C . THR A 1 166 ? -20.443 -21.400 2.936 1.00 89.25 166 THR A C 1
ATOM 1350 O O . THR A 1 166 ? -19.225 -21.261 2.797 1.00 89.25 166 THR A O 1
ATOM 1353 N N . GLN A 1 167 ? -21.183 -22.035 2.023 1.00 85.88 167 GLN A N 1
ATOM 1354 C CA . GLN A 1 167 ? -20.645 -22.565 0.761 1.00 85.88 167 GLN A CA 1
ATOM 1355 C C . GLN A 1 167 ? -20.385 -21.472 -0.299 1.00 85.88 167 GLN A C 1
ATOM 1357 O O . GLN A 1 167 ? -19.761 -21.743 -1.322 1.00 85.88 167 GLN A O 1
ATOM 1362 N N . GLN A 1 168 ? -20.887 -20.251 -0.083 1.00 85.75 168 GLN A N 1
ATOM 1363 C CA . GLN A 1 168 ? -20.836 -19.157 -1.062 1.00 85.75 168 GLN A CA 1
ATOM 1364 C C . GLN A 1 168 ? -19.855 -18.038 -0.667 1.00 85.75 168 GLN A C 1
ATOM 1366 O O . GLN A 1 168 ? -19.536 -17.193 -1.500 1.00 85.75 168 GLN A O 1
ATOM 1371 N N . GLY A 1 169 ? -19.352 -18.042 0.574 1.00 88.81 169 GLY A N 1
ATOM 1372 C CA . GLY A 1 169 ? -18.440 -17.015 1.089 1.00 88.81 169 GLY A CA 1
ATOM 1373 C C . GLY A 1 169 ? -19.132 -15.716 1.496 1.00 88.81 169 GLY A C 1
ATOM 1374 O O . GLY A 1 169 ? -18.489 -14.671 1.554 1.00 88.81 169 GLY A O 1
ATOM 1375 N N . TYR A 1 170 ? -20.440 -15.771 1.745 1.00 92.88 170 TYR A N 1
ATOM 1376 C CA . TYR A 1 170 ? -21.258 -14.660 2.221 1.00 92.88 170 TYR A CA 1
ATOM 1377 C C . TYR A 1 170 ? -22.519 -15.180 2.920 1.00 92.88 170 TYR A C 1
ATOM 1379 O O . TYR A 1 170 ? -22.946 -16.306 2.665 1.00 92.88 170 TYR A O 1
ATOM 1387 N N . LEU A 1 171 ? -23.096 -14.372 3.808 1.00 91.31 171 LEU A N 1
ATOM 1388 C CA . LEU A 1 171 ? -24.319 -14.703 4.548 1.00 91.31 171 LEU A CA 1
ATOM 1389 C C . LEU A 1 171 ? -25.530 -14.800 3.622 1.00 91.31 171 LEU A C 1
ATOM 1391 O O . LEU A 1 171 ? -25.679 -13.969 2.725 1.00 91.31 171 LEU A O 1
ATOM 1395 N N . THR A 1 172 ? -26.427 -15.753 3.880 1.00 91.38 172 THR A N 1
ATOM 1396 C CA . THR A 1 172 ? -27.760 -15.743 3.255 1.00 91.38 172 THR A CA 1
ATOM 1397 C C . THR A 1 172 ? -28.645 -14.635 3.843 1.00 91.38 172 THR A C 1
ATOM 1399 O O . THR A 1 172 ? -28.325 -14.052 4.885 1.00 91.38 172 THR A O 1
ATOM 1402 N N . ARG A 1 173 ? -29.791 -14.343 3.212 1.00 90.12 173 ARG A N 1
ATOM 1403 C CA . ARG A 1 173 ? -30.738 -13.327 3.710 1.00 90.12 173 ARG A CA 1
ATOM 1404 C C . ARG A 1 173 ? -31.238 -13.694 5.108 1.00 90.12 173 ARG A C 1
ATOM 1406 O O . ARG A 1 173 ? -31.200 -12.881 6.025 1.00 90.12 173 ARG A O 1
ATOM 1413 N N . GLU A 1 174 ? -31.592 -14.962 5.289 1.00 87.56 174 GLU A N 1
ATOM 1414 C CA . GLU A 1 174 ? -32.047 -15.558 6.548 1.00 87.56 174 GLU A CA 1
ATOM 1415 C C . GLU A 1 174 ? -30.973 -15.499 7.643 1.00 87.56 174 GLU A C 1
ATOM 1417 O O . GLU A 1 174 ? -31.291 -15.454 8.828 1.00 87.56 174 GLU A O 1
ATOM 1422 N N . GLU A 1 175 ? -29.693 -15.481 7.269 1.00 87.06 175 GLU A N 1
ATOM 1423 C CA . GLU A 1 175 ? -28.583 -15.318 8.202 1.00 87.06 175 GLU A CA 1
ATOM 1424 C C . GLU A 1 175 ? -28.303 -13.853 8.560 1.00 87.06 175 GLU A C 1
ATOM 1426 O O . GLU A 1 175 ? -27.847 -13.585 9.679 1.00 87.06 175 GLU A O 1
ATOM 1431 N N . TYR A 1 176 ? -28.556 -12.925 7.635 1.00 86.12 176 TYR A N 1
ATOM 1432 C CA . TYR A 1 176 ? -28.281 -11.495 7.764 1.00 86.12 176 TYR A CA 1
ATOM 1433 C C . TYR A 1 176 ? -29.399 -10.740 8.503 1.00 86.12 176 TYR A C 1
ATOM 1435 O O . TYR A 1 176 ? -29.135 -10.107 9.535 1.00 86.12 176 TYR A O 1
ATOM 1443 N N . THR A 1 177 ? -30.646 -10.856 8.035 1.00 79.50 177 THR A N 1
ATOM 1444 C CA . THR A 1 177 ? -31.810 -10.097 8.526 1.00 79.50 177 THR A CA 1
ATOM 1445 C C . THR A 1 177 ? -32.027 -10.204 10.051 1.00 79.50 177 THR A C 1
ATOM 1447 O O . THR A 1 177 ? -32.130 -9.158 10.692 1.00 79.50 177 THR A O 1
ATOM 1450 N N . PRO A 1 178 ? -31.997 -11.388 10.708 1.00 69.75 178 PRO A N 1
ATOM 1451 C CA . PRO A 1 178 ? -32.252 -11.496 12.153 1.00 69.75 178 PRO A CA 1
ATOM 1452 C C . PRO A 1 178 ? -31.046 -11.166 13.055 1.00 69.75 178 PRO A C 1
ATOM 1454 O O . PRO A 1 178 ? -31.153 -11.246 14.280 1.00 69.75 178 PRO A O 1
ATOM 1457 N N . THR A 1 179 ? -29.874 -10.827 12.504 1.00 62.53 179 THR A N 1
ATOM 1458 C CA . THR A 1 179 ? -28.660 -10.612 13.311 1.00 62.53 179 THR A CA 1
ATOM 1459 C C . THR A 1 179 ? -28.750 -9.302 14.104 1.00 62.53 179 THR A C 1
ATOM 1461 O O . THR A 1 179 ? -28.464 -8.241 13.559 1.00 62.53 179 THR A O 1
ATOM 1464 N N . GLN A 1 180 ? -29.080 -9.359 15.400 1.00 51.88 180 GLN A N 1
ATOM 1465 C CA . GLN A 1 180 ? -29.319 -8.207 16.299 1.00 51.88 180 GLN A CA 1
ATOM 1466 C C . GLN A 1 180 ? -28.103 -7.286 16.602 1.00 51.88 180 GLN A C 1
ATOM 1468 O O . GLN A 1 180 ? -27.972 -6.769 17.711 1.00 51.88 180 GLN A O 1
ATOM 1473 N N . ARG A 1 181 ? -27.211 -7.011 15.642 1.00 52.34 181 ARG A N 1
ATOM 1474 C CA . ARG A 1 181 ? -26.323 -5.841 15.744 1.00 52.34 181 ARG A CA 1
ATOM 1475 C C . ARG A 1 181 ? -27.154 -4.570 15.600 1.00 52.34 181 ARG A C 1
ATOM 1477 O O . ARG A 1 181 ? -27.758 -4.358 14.555 1.00 52.34 181 ARG A O 1
ATOM 1484 N N . ARG A 1 182 ? -27.138 -3.730 16.638 1.00 46.75 182 ARG A N 1
ATOM 1485 C CA . ARG A 1 182 ? -27.579 -2.326 16.577 1.00 46.75 182 ARG A CA 1
ATOM 1486 C C . ARG A 1 182 ? -26.502 -1.382 16.017 1.00 46.75 182 ARG A C 1
ATOM 1488 O O . ARG A 1 182 ? -26.755 -0.190 15.899 1.00 46.75 182 ARG A O 1
ATOM 1495 N N . SER A 1 183 ? -25.342 -1.905 15.608 1.00 47.12 183 SER A N 1
ATOM 1496 C CA . SER A 1 183 ? -24.476 -1.227 14.636 1.00 47.12 183 SER A CA 1
ATOM 1497 C C . SER A 1 183 ? -25.249 -1.052 13.319 1.00 47.12 183 SER A C 1
ATOM 1499 O O . SER A 1 183 ? -25.848 -2.014 12.845 1.00 47.12 183 SER A O 1
ATOM 1501 N N . GLY A 1 184 ? -25.265 0.113 12.680 1.00 51.00 184 GLY A N 1
ATOM 1502 C CA . GLY A 1 184 ? -24.653 1.394 13.046 1.00 51.00 184 GLY A CA 1
ATOM 1503 C C . GLY A 1 184 ? -24.587 2.285 11.801 1.00 51.00 184 GLY A C 1
ATOM 1504 O O . GLY A 1 184 ? -24.453 1.763 10.701 1.00 51.00 184 GLY A O 1
ATOM 1505 N N . VAL A 1 185 ? -24.689 3.609 11.961 1.00 49.72 185 VAL A N 1
ATOM 1506 C CA . VAL A 1 185 ? -24.701 4.624 10.8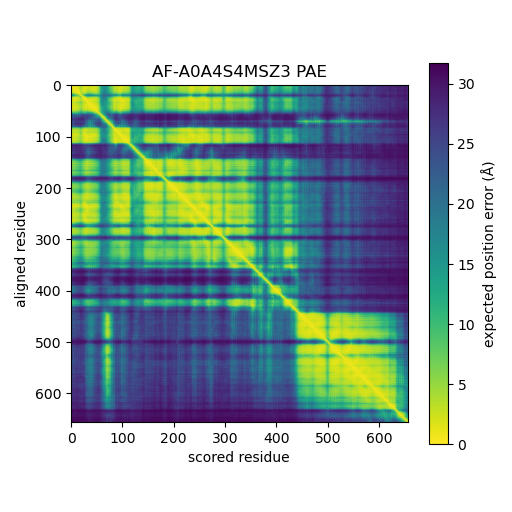76 1.00 49.72 185 VAL A CA 1
ATOM 1507 C C . VAL A 1 185 ? -25.919 4.575 9.932 1.00 49.72 185 VAL A C 1
ATOM 1509 O O . VAL A 1 185 ? -26.577 5.597 9.754 1.00 49.72 185 VAL A O 1
ATOM 1512 N N . LEU A 1 186 ? -26.268 3.421 9.359 1.00 53.97 186 LEU A N 1
ATOM 1513 C CA . LEU A 1 186 ? -27.366 3.284 8.396 1.00 53.97 186 LEU A CA 1
ATOM 1514 C C . LEU A 1 186 ? -28.740 3.168 9.083 1.00 53.97 186 LEU A C 1
ATOM 1516 O O . LEU A 1 186 ? -29.007 2.221 9.817 1.00 53.97 186 LEU A O 1
ATOM 1520 N N . SER A 1 187 ? -29.656 4.087 8.763 1.00 58.88 187 SER A N 1
ATOM 1521 C CA . SER A 1 187 ? -31.088 4.030 9.122 1.00 58.88 187 SER A CA 1
ATOM 1522 C C . SER A 1 187 ? -31.930 3.171 8.162 1.00 58.88 187 SER A C 1
ATOM 1524 O O . SER A 1 187 ? -33.158 3.266 8.141 1.00 58.88 187 SER A O 1
ATOM 1526 N N . VAL A 1 188 ? -31.267 2.368 7.328 1.00 66.69 188 VAL A N 1
ATOM 1527 C CA . VAL A 1 188 ? -31.856 1.638 6.200 1.00 66.69 188 VAL A CA 1
ATOM 1528 C C . VAL A 1 188 ? -32.336 0.267 6.655 1.00 66.69 188 VAL A C 1
ATOM 1530 O O . VAL A 1 188 ? -31.673 -0.409 7.441 1.00 66.69 188 VAL A O 1
ATOM 1533 N N . ASP A 1 189 ? -33.481 -0.157 6.129 1.00 77.25 189 ASP A N 1
ATOM 1534 C CA . ASP A 1 189 ? -33.968 -1.517 6.312 1.00 77.25 189 ASP A CA 1
ATOM 1535 C C . ASP A 1 189 ? -32.995 -2.563 5.722 1.00 77.25 189 ASP A C 1
ATOM 1537 O O . ASP A 1 189 ? -32.391 -2.371 4.663 1.00 77.25 189 ASP A O 1
ATOM 1541 N N . ARG A 1 190 ? -32.852 -3.700 6.407 1.00 80.50 190 ARG A N 1
ATOM 1542 C CA . ARG A 1 190 ? -31.871 -4.728 6.049 1.00 80.50 190 ARG A CA 1
ATOM 1543 C C . ARG A 1 190 ? -32.266 -5.584 4.863 1.00 80.50 190 ARG A C 1
ATOM 1545 O O . ARG A 1 190 ? -31.375 -5.990 4.119 1.00 80.50 190 ARG A O 1
ATOM 1552 N N . ASP A 1 191 ? -33.552 -5.842 4.658 1.00 84.88 191 ASP A N 1
ATOM 1553 C CA . ASP A 1 191 ? -33.984 -6.559 3.460 1.00 84.88 191 ASP A CA 1
ATOM 1554 C C . ASP A 1 191 ? -33.729 -5.699 2.213 1.00 84.88 191 ASP A C 1
ATOM 1556 O O . ASP A 1 191 ? -33.232 -6.211 1.209 1.00 84.88 191 ASP A O 1
ATOM 1560 N N . THR A 1 192 ? -33.895 -4.376 2.330 1.00 84.69 192 THR A N 1
ATOM 1561 C CA . THR A 1 192 ? -33.468 -3.405 1.307 1.00 84.69 192 THR A CA 1
ATOM 1562 C C . THR A 1 192 ? -31.955 -3.469 1.049 1.00 84.69 192 THR A C 1
ATOM 1564 O O . THR A 1 192 ? -31.537 -3.535 -0.107 1.00 84.69 192 THR A O 1
ATOM 1567 N N . ILE A 1 193 ? -31.106 -3.502 2.087 1.00 85.44 193 ILE A N 1
ATOM 1568 C CA . ILE A 1 193 ? -29.646 -3.672 1.914 1.00 85.44 193 ILE A CA 1
ATOM 1569 C C . ILE A 1 193 ? -29.332 -4.991 1.187 1.00 85.44 193 ILE A C 1
ATOM 1571 O O . ILE A 1 193 ? -28.495 -5.015 0.281 1.00 85.44 193 ILE A O 1
ATOM 1575 N N . TYR A 1 194 ? -30.019 -6.083 1.529 1.00 89.81 194 TYR A N 1
ATOM 1576 C CA . TYR A 1 194 ? -29.783 -7.385 0.907 1.00 89.81 194 TYR A CA 1
ATOM 1577 C C . TYR A 1 194 ? -30.250 -7.438 -0.562 1.00 89.81 194 TYR A C 1
ATOM 1579 O O . TYR A 1 194 ? -29.576 -8.039 -1.402 1.00 89.81 194 TYR A O 1
ATOM 1587 N N . ASP A 1 195 ? -31.331 -6.743 -0.926 1.00 87.88 195 ASP A N 1
ATOM 1588 C CA . ASP A 1 195 ? -31.752 -6.574 -2.327 1.00 87.88 195 ASP A CA 1
ATOM 1589 C C . ASP A 1 195 ? -30.669 -5.873 -3.165 1.00 87.88 195 ASP A C 1
ATOM 1591 O O . ASP A 1 195 ? -30.376 -6.273 -4.301 1.00 87.88 195 ASP A O 1
ATOM 1595 N N . LEU A 1 196 ? -30.015 -4.858 -2.588 1.00 87.56 196 LEU A N 1
ATOM 1596 C CA . LEU A 1 196 ? -28.880 -4.175 -3.214 1.00 87.56 196 LEU A CA 1
ATOM 1597 C C . LEU A 1 196 ? -27.648 -5.083 -3.311 1.00 87.56 196 LEU A C 1
ATOM 1599 O O . LEU A 1 196 ? -26.947 -5.042 -4.325 1.00 87.56 196 LEU A O 1
ATOM 1603 N N . PHE A 1 197 ? -27.405 -5.937 -2.313 1.00 90.12 197 PHE A N 1
ATOM 1604 C CA . PHE A 1 197 ? -26.335 -6.935 -2.351 1.00 90.12 197 PHE A CA 1
ATOM 1605 C C . PHE A 1 197 ? -26.557 -7.963 -3.471 1.00 90.12 197 PHE A C 1
ATOM 1607 O O . PHE A 1 197 ? -25.646 -8.249 -4.253 1.00 90.12 197 PHE A O 1
ATOM 1614 N N . GLU A 1 198 ? -27.782 -8.463 -3.644 1.00 90.62 198 GLU A N 1
ATOM 1615 C CA . GLU A 1 198 ? -28.121 -9.335 -4.770 1.00 90.62 198 GLU A CA 1
ATOM 1616 C C . GLU A 1 198 ? -27.944 -8.643 -6.129 1.00 90.62 198 GLU A C 1
ATOM 1618 O O . GLU A 1 198 ? -27.467 -9.263 -7.086 1.00 90.62 198 GLU A O 1
ATOM 1623 N N . ALA A 1 199 ? -28.337 -7.371 -6.244 1.00 87.44 199 ALA A N 1
ATOM 1624 C CA . ALA A 1 199 ? -28.132 -6.578 -7.455 1.00 87.44 199 ALA A CA 1
ATOM 1625 C C . ALA A 1 199 ? -26.634 -6.406 -7.762 1.00 87.44 199 ALA A C 1
ATOM 1627 O O . ALA A 1 199 ? -26.207 -6.623 -8.900 1.00 87.44 199 ALA A O 1
ATOM 1628 N N . TYR A 1 200 ? -25.825 -6.116 -6.741 1.00 88.31 200 TYR A N 1
ATOM 1629 C CA . TYR A 1 200 ? -24.367 -6.061 -6.823 1.00 88.31 200 TYR A CA 1
ATOM 1630 C C . TYR A 1 200 ? -23.769 -7.392 -7.310 1.00 88.31 200 TYR A C 1
ATOM 1632 O O . TYR A 1 200 ? -23.019 -7.398 -8.290 1.00 88.31 200 TYR A O 1
ATOM 1640 N N . LEU A 1 201 ? -24.165 -8.534 -6.731 1.00 89.56 201 LEU A N 1
ATOM 1641 C CA . LEU A 1 201 ? -23.716 -9.859 -7.182 1.00 89.56 201 LEU A CA 1
ATOM 1642 C C . LEU A 1 201 ? -24.097 -10.142 -8.647 1.00 89.56 201 LEU A C 1
ATOM 1644 O O . LEU A 1 201 ? -23.290 -10.705 -9.394 1.00 89.56 201 LEU A O 1
ATOM 1648 N N . LYS A 1 202 ? -25.298 -9.734 -9.085 1.00 87.12 202 LYS A N 1
ATOM 1649 C CA . LYS A 1 202 ? -25.758 -9.865 -10.482 1.00 87.12 202 LYS A CA 1
ATOM 1650 C C . LYS A 1 202 ? -24.888 -9.033 -11.439 1.00 87.12 202 LYS A C 1
ATOM 1652 O O . LYS A 1 202 ? -24.539 -9.530 -12.510 1.00 87.12 202 LYS A O 1
ATOM 1657 N N . VAL A 1 203 ? -24.500 -7.807 -11.069 1.00 84.06 203 VAL A N 1
ATOM 1658 C CA . VAL A 1 203 ? -23.612 -6.950 -11.884 1.00 84.06 203 VAL A CA 1
ATOM 1659 C C . VAL A 1 203 ? -22.182 -7.491 -11.911 1.00 84.06 203 VAL A C 1
ATOM 1661 O O . VAL A 1 203 ? -21.638 -7.677 -12.999 1.00 84.06 203 VAL A O 1
ATOM 1664 N N . LYS A 1 204 ? -21.609 -7.825 -10.749 1.00 87.00 204 LYS A N 1
ATOM 1665 C CA . LYS A 1 204 ? -20.259 -8.398 -10.625 1.00 87.00 204 LYS A CA 1
ATOM 1666 C C . LYS A 1 204 ? -20.099 -9.654 -11.491 1.00 87.00 204 LYS A C 1
ATOM 1668 O O . LYS A 1 204 ? -19.185 -9.737 -12.311 1.00 87.00 204 LYS A O 1
ATOM 1673 N N . ARG A 1 205 ? -21.065 -10.583 -11.417 1.00 86.00 205 ARG A N 1
ATOM 1674 C CA . ARG A 1 205 ? -21.087 -11.810 -12.237 1.00 86.00 205 ARG A CA 1
ATOM 1675 C C . ARG A 1 205 ? -21.144 -11.526 -13.741 1.00 86.00 205 ARG A C 1
ATOM 1677 O O . ARG A 1 205 ? -20.478 -12.221 -14.498 1.00 86.00 205 ARG A O 1
ATOM 1684 N N . ARG A 1 206 ? -21.907 -10.518 -14.185 1.00 82.31 206 ARG A N 1
ATOM 1685 C CA . ARG A 1 206 ? -21.986 -10.131 -15.611 1.00 82.31 206 ARG A CA 1
ATOM 1686 C C . ARG A 1 206 ? -20.671 -9.575 -16.160 1.00 82.31 206 ARG A C 1
ATOM 1688 O O . ARG A 1 206 ? -20.473 -9.628 -17.367 1.00 82.31 206 ARG A O 1
ATOM 1695 N N . ARG A 1 207 ? -19.806 -9.029 -15.300 1.00 81.81 207 ARG A N 1
ATOM 1696 C CA . ARG A 1 207 ? -18.517 -8.438 -15.687 1.00 81.81 207 ARG A CA 1
ATOM 1697 C C . ARG A 1 207 ? -17.320 -9.374 -15.502 1.00 81.81 207 ARG A C 1
ATOM 1699 O O . ARG A 1 207 ? -16.250 -9.073 -16.012 1.00 81.81 207 ARG A O 1
ATOM 1706 N N . GLY A 1 208 ? -17.486 -10.488 -14.784 1.00 78.50 208 GLY A N 1
ATOM 1707 C CA . GLY A 1 208 ? -16.372 -11.371 -14.413 1.00 78.50 208 GLY A CA 1
ATOM 1708 C C . GLY A 1 208 ? -15.418 -10.756 -13.378 1.00 78.50 208 GLY A C 1
ATOM 1709 O O . GLY A 1 208 ? -14.292 -11.223 -13.229 1.00 78.50 208 GLY A O 1
ATOM 1710 N N . GLU A 1 209 ? -15.860 -9.705 -12.683 1.00 82.50 209 GLU A N 1
ATOM 1711 C CA . GLU A 1 209 ? -15.106 -9.023 -11.628 1.00 82.50 209 GLU A CA 1
ATOM 1712 C C . GLU A 1 209 ? -15.131 -9.847 -10.324 1.00 82.50 209 GLU A C 1
ATOM 1714 O O . GLU A 1 209 ? -16.059 -10.625 -10.080 1.00 82.50 209 GLU A O 1
ATOM 1719 N N . TYR A 1 210 ? -14.131 -9.655 -9.463 1.00 82.62 210 TYR A N 1
ATOM 1720 C CA . TYR A 1 210 ? -14.089 -10.200 -8.103 1.00 82.62 210 TYR A CA 1
ATOM 1721 C C . TYR A 1 210 ? -13.611 -9.131 -7.117 1.00 82.62 210 TYR A C 1
ATOM 1723 O O . TYR A 1 210 ? -12.834 -8.251 -7.482 1.00 82.62 210 TYR A O 1
ATOM 1731 N N . ASP A 1 211 ? -14.091 -9.208 -5.879 1.00 87.69 211 ASP A N 1
ATOM 1732 C CA . ASP A 1 211 ? -13.771 -8.269 -4.796 1.00 87.69 211 ASP A CA 1
ATOM 1733 C C . ASP A 1 211 ? -12.762 -8.853 -3.779 1.00 87.69 211 ASP A C 1
ATOM 1735 O O . ASP A 1 211 ? -12.338 -10.011 -3.884 1.00 87.69 211 ASP A O 1
ATOM 1739 N N . ALA A 1 212 ? -12.359 -8.048 -2.789 1.00 85.19 212 ALA A N 1
ATOM 1740 C CA . ALA A 1 212 ? -11.409 -8.456 -1.750 1.00 85.19 212 ALA A CA 1
ATOM 1741 C C . ALA A 1 212 ? -11.900 -9.673 -0.940 1.00 85.19 212 ALA A C 1
ATOM 1743 O O . ALA A 1 212 ? -11.141 -10.616 -0.712 1.00 85.19 212 ALA A O 1
ATOM 1744 N N . ALA A 1 213 ? -13.186 -9.726 -0.589 1.00 88.88 213 ALA A N 1
ATOM 1745 C CA . ALA A 1 213 ? -13.747 -10.860 0.138 1.00 88.88 213 ALA A CA 1
ATOM 1746 C C . ALA A 1 213 ? -13.861 -12.126 -0.738 1.00 88.88 213 ALA A C 1
ATOM 1748 O O . ALA A 1 213 ? -13.671 -13.231 -0.234 1.00 88.88 213 ALA A O 1
ATOM 1749 N N . ASP A 1 214 ? -14.105 -12.004 -2.054 1.00 89.94 214 ASP A N 1
ATOM 1750 C CA . ASP A 1 214 ? -14.015 -13.149 -2.982 1.00 89.94 214 ASP A CA 1
ATOM 1751 C C . ASP A 1 214 ? -12.592 -13.717 -3.008 1.00 89.94 214 ASP A C 1
ATOM 1753 O O . ASP A 1 214 ? -12.407 -14.933 -3.036 1.00 89.94 214 ASP A O 1
ATOM 1757 N N . ARG A 1 215 ? -11.577 -12.844 -3.018 1.00 90.00 215 ARG A N 1
ATOM 1758 C CA . ARG A 1 215 ? -10.162 -13.234 -2.993 1.00 90.00 215 ARG A CA 1
ATOM 1759 C C . ARG A 1 215 ? -9.831 -13.995 -1.711 1.00 90.00 215 ARG A C 1
ATOM 1761 O O . ARG A 1 215 ? -9.338 -15.122 -1.792 1.00 90.00 215 ARG A O 1
ATOM 1768 N N . THR A 1 216 ? -10.190 -13.439 -0.555 1.00 90.88 216 THR A N 1
ATOM 1769 C CA . THR A 1 216 ? -10.024 -14.090 0.751 1.00 90.88 216 THR A CA 1
ATOM 1770 C C . THR A 1 216 ? -10.771 -15.426 0.816 1.00 90.88 216 THR A C 1
ATOM 1772 O O . THR A 1 216 ? -10.200 -16.421 1.266 1.00 90.88 216 THR A O 1
ATOM 1775 N N . TYR A 1 217 ? -11.992 -15.519 0.276 1.00 92.31 217 TYR A N 1
ATOM 1776 C CA . TYR A 1 217 ? -12.735 -16.783 0.221 1.00 92.31 217 TYR A CA 1
ATOM 1777 C C . TYR A 1 217 ? -12.092 -17.824 -0.714 1.00 92.31 217 TYR A C 1
ATOM 1779 O O . TYR A 1 217 ? -11.993 -18.996 -0.351 1.00 92.31 217 TYR A O 1
ATOM 1787 N N . ARG A 1 218 ? -11.570 -17.421 -1.884 1.00 91.81 218 ARG A N 1
ATOM 1788 C CA . ARG A 1 218 ? -10.822 -18.322 -2.787 1.00 91.81 218 ARG A CA 1
ATOM 1789 C C . ARG A 1 218 ? -9.576 -18.896 -2.107 1.00 91.81 218 ARG A C 1
ATOM 1791 O O . ARG A 1 218 ? -9.345 -20.103 -2.198 1.00 91.81 218 ARG A O 1
ATOM 1798 N N . ILE A 1 219 ? -8.811 -18.064 -1.397 1.00 93.00 219 ILE A N 1
ATOM 1799 C CA . ILE A 1 219 ? -7.629 -18.496 -0.631 1.00 93.00 219 ILE A CA 1
ATOM 1800 C C . ILE A 1 219 ? -8.048 -19.420 0.524 1.00 93.00 219 ILE A C 1
ATOM 1802 O O . ILE A 1 219 ? -7.450 -20.477 0.702 1.00 93.00 219 ILE A O 1
ATOM 1806 N N . PHE A 1 220 ? -9.117 -19.095 1.257 1.00 92.56 220 PHE A N 1
ATOM 1807 C CA . PHE A 1 220 ? -9.700 -19.955 2.297 1.00 92.56 220 PHE A CA 1
ATOM 1808 C C . PHE A 1 220 ? -10.090 -21.346 1.767 1.00 92.56 220 PHE A C 1
ATOM 1810 O O . PHE A 1 220 ? -9.766 -22.359 2.393 1.00 92.56 220 PHE A O 1
ATOM 1817 N N . CYS A 1 221 ? -10.733 -21.424 0.598 1.00 91.94 221 CYS A N 1
ATOM 1818 C CA . CYS A 1 221 ? -11.056 -22.696 -0.050 1.00 91.94 221 CYS A CA 1
ATOM 1819 C C . CYS A 1 221 ? -9.801 -23.489 -0.445 1.00 91.94 221 CYS A C 1
ATOM 1821 O O . CYS A 1 221 ? -9.777 -24.701 -0.235 1.00 91.94 221 CYS A O 1
ATOM 1823 N N . GLY A 1 222 ? -8.761 -22.825 -0.967 1.00 91.19 222 GLY A N 1
ATOM 1824 C CA . GLY A 1 222 ? -7.456 -23.442 -1.242 1.00 91.19 222 GLY A CA 1
ATOM 1825 C C . GLY A 1 222 ? -6.824 -24.024 0.024 1.00 91.19 222 GLY A C 1
ATOM 1826 O O . GLY A 1 222 ? -6.571 -25.225 0.091 1.00 91.19 222 GLY A O 1
ATOM 1827 N N . LEU A 1 223 ? -6.709 -23.210 1.078 1.00 91.56 223 LEU A N 1
ATOM 1828 C CA . LEU A 1 223 ? -6.171 -23.603 2.387 1.00 91.56 223 LEU A CA 1
ATOM 1829 C C . LEU A 1 223 ? -6.913 -24.794 3.015 1.00 91.56 223 LEU A C 1
ATOM 1831 O O . LEU A 1 223 ? -6.292 -25.637 3.663 1.00 91.56 223 LEU A O 1
ATOM 1835 N N . ARG A 1 224 ? -8.238 -24.885 2.833 1.00 89.00 224 ARG A N 1
ATOM 1836 C CA . ARG A 1 224 ? -9.047 -26.018 3.316 1.00 89.00 224 ARG A CA 1
ATOM 1837 C C . ARG A 1 224 ? -8.927 -27.284 2.468 1.00 89.00 224 ARG A C 1
ATOM 1839 O O . ARG A 1 224 ? -9.187 -28.360 3.002 1.00 89.00 224 ARG A O 1
ATOM 1846 N N . ARG A 1 225 ? -8.615 -27.162 1.175 1.00 89.81 225 ARG A N 1
ATOM 1847 C CA . ARG A 1 225 ? -8.539 -28.284 0.226 1.00 89.81 225 ARG A CA 1
ATOM 1848 C C . ARG A 1 225 ? -7.140 -28.892 0.176 1.00 89.81 225 ARG A C 1
ATOM 1850 O O . ARG A 1 225 ? -7.008 -30.104 0.293 1.00 89.81 225 ARG A O 1
ATOM 1857 N N . ASP A 1 226 ? -6.131 -28.042 0.020 1.00 88.94 226 ASP A N 1
ATOM 1858 C CA . ASP A 1 226 ? -4.751 -28.435 -0.286 1.00 88.94 226 ASP A CA 1
ATOM 1859 C C . ASP A 1 226 ? -3.810 -28.253 0.921 1.00 88.94 226 ASP A C 1
ATOM 1861 O O . ASP A 1 226 ? -2.662 -28.692 0.897 1.00 88.94 226 ASP A O 1
ATOM 1865 N N . GLY A 1 227 ? -4.290 -27.615 1.994 1.00 89.50 227 GLY A N 1
ATOM 1866 C CA . GLY A 1 227 ? -3.471 -27.211 3.132 1.00 89.50 227 GLY A CA 1
ATOM 1867 C C . GLY A 1 227 ? -2.739 -25.890 2.888 1.00 89.50 227 GLY A C 1
ATOM 1868 O O . GLY A 1 227 ? -3.089 -25.105 2.009 1.00 89.50 227 GLY A O 1
ATOM 1869 N N . ILE A 1 228 ? -1.728 -25.613 3.711 1.00 91.31 228 ILE A N 1
ATOM 1870 C CA . ILE A 1 228 ? -0.905 -24.404 3.579 1.00 91.31 228 ILE A CA 1
ATOM 1871 C C . ILE A 1 228 ? 0.298 -24.724 2.692 1.00 91.31 228 ILE A C 1
ATOM 1873 O O . ILE A 1 228 ? 1.018 -25.670 3.019 1.00 91.31 228 ILE A O 1
ATOM 1877 N N . PRO A 1 229 ? 0.542 -23.955 1.616 1.00 88.88 229 PRO A N 1
ATOM 1878 C CA . PRO A 1 229 ? 1.700 -24.159 0.758 1.00 88.88 229 PRO A CA 1
ATOM 1879 C C . PRO A 1 229 ? 3.028 -24.008 1.515 1.00 88.88 229 PRO A C 1
ATOM 1881 O O . PRO A 1 229 ? 3.192 -23.107 2.339 1.00 88.88 229 PRO A O 1
ATOM 1884 N N . GLY A 1 230 ? 3.990 -24.884 1.212 1.00 88.56 230 GLY A N 1
ATOM 1885 C CA . GLY A 1 230 ? 5.356 -24.840 1.744 1.00 88.56 230 GLY A CA 1
ATOM 1886 C C . GLY A 1 230 ? 5.472 -24.810 3.274 1.00 88.56 230 GLY A C 1
ATOM 1887 O O . GLY A 1 230 ? 4.714 -25.449 4.007 1.00 88.56 230 GLY A O 1
ATOM 1888 N N . ARG A 1 231 ? 6.489 -24.094 3.774 1.00 91.75 231 ARG A N 1
ATOM 1889 C CA . ARG A 1 231 ? 6.802 -24.017 5.207 1.00 91.75 231 ARG A CA 1
ATOM 1890 C C . ARG A 1 231 ? 6.103 -22.823 5.865 1.00 91.75 231 ARG A C 1
ATOM 1892 O O . ARG A 1 231 ? 6.434 -21.668 5.590 1.00 91.75 231 ARG A O 1
ATOM 1899 N N . LYS A 1 232 ? 5.207 -23.131 6.813 1.00 94.38 232 LYS A N 1
ATOM 1900 C CA . LYS A 1 232 ? 4.589 -22.166 7.741 1.00 94.38 232 LYS A CA 1
ATOM 1901 C C . LYS A 1 232 ? 5.617 -21.238 8.396 1.00 94.38 232 LYS A C 1
ATOM 1903 O O . LYS A 1 232 ? 6.757 -21.633 8.636 1.00 94.38 232 LYS A O 1
ATOM 1908 N N . VAL A 1 233 ? 5.171 -20.040 8.752 1.00 95.56 233 VAL A N 1
ATOM 1909 C CA . VAL A 1 233 ? 5.978 -19.029 9.448 1.00 95.56 233 VAL A CA 1
ATOM 1910 C C . VAL A 1 233 ? 5.813 -19.139 10.966 1.00 95.56 233 VAL A C 1
ATOM 1912 O O . VAL A 1 233 ? 4.808 -19.659 11.455 1.00 95.56 233 VAL A O 1
ATOM 1915 N N . ASP A 1 234 ? 6.804 -18.680 11.722 1.00 95.12 234 ASP A N 1
ATOM 1916 C CA . ASP A 1 234 ? 6.853 -18.801 13.184 1.00 95.12 234 ASP A CA 1
ATOM 1917 C C . ASP A 1 234 ? 6.275 -17.568 13.892 1.00 95.12 234 ASP A C 1
ATOM 1919 O O . ASP A 1 234 ? 5.737 -17.690 14.996 1.00 95.12 234 ASP A O 1
ATOM 1923 N N . TYR A 1 235 ? 6.342 -16.396 13.251 1.00 96.88 235 TYR A N 1
ATOM 1924 C CA . TYR A 1 235 ? 5.786 -15.141 13.760 1.00 96.88 235 TYR A CA 1
ATOM 1925 C C . TYR A 1 235 ? 5.129 -14.323 12.645 1.00 96.88 235 TYR A C 1
ATOM 1927 O O . TYR A 1 235 ? 5.679 -14.206 11.550 1.00 96.88 235 TYR A O 1
ATOM 1935 N N . VAL A 1 236 ? 3.973 -13.726 12.945 1.00 97.38 236 VAL A N 1
ATOM 1936 C CA . VAL A 1 236 ? 3.238 -12.828 12.042 1.00 97.38 236 VAL A CA 1
ATOM 1937 C C . VAL A 1 236 ? 2.872 -11.559 12.805 1.00 97.38 236 VAL A C 1
ATOM 1939 O O . VAL A 1 236 ? 2.204 -11.607 13.840 1.00 97.38 236 VAL A O 1
ATOM 1942 N N . TYR A 1 237 ? 3.326 -10.431 12.280 1.00 97.31 237 TYR A N 1
ATOM 1943 C CA . TYR A 1 237 ? 3.137 -9.089 12.805 1.00 97.31 237 TYR A CA 1
ATOM 1944 C C . TYR A 1 237 ? 2.247 -8.330 11.822 1.00 97.31 237 TYR A C 1
ATOM 1946 O O . TYR A 1 237 ? 2.624 -8.195 10.663 1.00 97.31 237 TYR A O 1
ATOM 1954 N N . VAL A 1 238 ? 1.071 -7.890 12.260 1.00 96.12 238 VAL A N 1
ATOM 1955 C CA . VAL A 1 238 ? 0.052 -7.264 11.406 1.00 96.12 238 VAL A CA 1
ATOM 1956 C C . VAL A 1 238 ? -0.218 -5.856 11.910 1.00 96.12 238 VAL A C 1
ATOM 1958 O O . VAL A 1 238 ? -0.648 -5.691 13.055 1.00 96.12 238 VAL A O 1
ATOM 1961 N N . ASP A 1 239 ? 0.064 -4.880 11.058 1.00 94.44 239 ASP A N 1
ATOM 1962 C CA . ASP A 1 239 ? -0.132 -3.445 11.271 1.00 94.44 239 ASP A CA 1
ATOM 1963 C C . ASP A 1 239 ? -1.348 -2.952 10.483 1.00 94.44 239 ASP A C 1
ATOM 1965 O O . ASP A 1 239 ? -1.659 -3.505 9.427 1.00 94.44 239 ASP A O 1
ATOM 1969 N N . GLU A 1 240 ? -2.012 -1.912 10.987 1.00 89.75 240 GLU A N 1
ATOM 1970 C CA . GLU A 1 240 ? -3.281 -1.387 10.453 1.00 89.75 240 GLU A CA 1
ATOM 1971 C C . GLU A 1 240 ? -4.374 -2.462 10.311 1.00 89.75 240 GLU A C 1
ATOM 1973 O O . GLU A 1 240 ? -5.095 -2.540 9.317 1.00 89.75 240 GLU A O 1
ATOM 1978 N N . VAL A 1 241 ? -4.514 -3.322 11.330 1.00 90.44 241 VAL A N 1
ATOM 1979 C CA . VAL A 1 241 ? -5.472 -4.445 11.318 1.00 90.44 241 VAL A CA 1
ATOM 1980 C C . VAL A 1 241 ? -6.936 -4.001 11.154 1.00 90.44 241 VAL A C 1
ATOM 1982 O O . VAL A 1 241 ? -7.765 -4.806 10.730 1.00 90.44 241 VAL A O 1
ATOM 1985 N N . GLN A 1 242 ? -7.261 -2.736 11.452 1.00 86.75 242 GLN A N 1
ATOM 1986 C CA . GLN A 1 242 ? -8.580 -2.158 11.188 1.00 86.75 242 GLN A CA 1
ATOM 1987 C C . GLN A 1 242 ? -8.908 -2.062 9.693 1.00 86.75 242 GLN A C 1
ATOM 1989 O O . GLN A 1 242 ? -10.083 -2.070 9.353 1.00 86.75 242 GLN A O 1
ATOM 1994 N N . ASP A 1 243 ? -7.919 -2.021 8.799 1.00 86.12 243 ASP A N 1
ATOM 1995 C CA . ASP A 1 243 ? -8.130 -1.946 7.347 1.00 86.12 243 ASP A CA 1
ATOM 1996 C C . ASP A 1 243 ? -8.109 -3.335 6.675 1.00 86.12 243 ASP A C 1
ATOM 1998 O O . ASP A 1 243 ? -8.049 -3.451 5.451 1.00 86.12 243 ASP A O 1
ATOM 2002 N N . ASN A 1 244 ? -8.163 -4.414 7.463 1.00 86.06 244 ASN A N 1
ATOM 2003 C CA . ASN A 1 244 ? -8.394 -5.779 6.991 1.00 86.06 244 ASN A CA 1
ATOM 2004 C C . ASN A 1 244 ? -9.841 -6.220 7.248 1.00 86.06 244 ASN A C 1
ATOM 2006 O O . ASN A 1 244 ? -10.447 -5.887 8.269 1.00 86.06 244 ASN A O 1
ATOM 2010 N N . LEU A 1 245 ? -10.375 -7.083 6.379 1.00 87.62 245 LEU A N 1
ATOM 2011 C CA . LEU A 1 245 ? -11.617 -7.793 6.686 1.00 87.62 245 LEU A CA 1
ATOM 2012 C C . LEU A 1 245 ? -11.365 -8.781 7.831 1.00 87.62 245 LEU A C 1
ATOM 2014 O O . LEU A 1 245 ? -10.310 -9.416 7.902 1.00 87.62 245 LEU A O 1
ATOM 2018 N N . LEU A 1 246 ? -12.354 -9.010 8.701 1.00 87.81 246 LEU A N 1
ATOM 2019 C CA . LEU A 1 246 ? -12.204 -9.979 9.795 1.00 87.81 246 LEU A CA 1
ATOM 2020 C C . LEU A 1 246 ? -11.870 -11.391 9.262 1.00 87.81 246 LEU A C 1
ATOM 2022 O O . LEU A 1 246 ? -11.114 -12.127 9.901 1.00 87.81 246 LEU A O 1
ATOM 2026 N N . THR A 1 247 ? -12.344 -11.745 8.062 1.00 90.31 247 THR A N 1
ATOM 2027 C CA . THR A 1 247 ? -11.963 -12.970 7.338 1.00 90.31 247 THR A CA 1
ATOM 2028 C C . THR A 1 247 ? -10.479 -13.081 6.993 1.00 90.31 247 THR A C 1
ATOM 2030 O O . THR A 1 247 ? -9.943 -14.188 7.013 1.00 90.31 247 THR A O 1
ATOM 2033 N N . ASP A 1 248 ? -9.786 -11.978 6.715 1.00 91.69 248 ASP A N 1
ATOM 2034 C CA . ASP A 1 248 ? -8.369 -11.967 6.311 1.00 91.69 248 ASP A CA 1
ATOM 2035 C C . ASP A 1 248 ? -7.470 -12.510 7.428 1.00 91.69 248 ASP A C 1
ATOM 2037 O O . ASP A 1 248 ? -6.473 -13.206 7.202 1.00 91.69 248 ASP A O 1
ATOM 2041 N N . THR A 1 249 ? -7.899 -12.272 8.668 1.00 91.06 249 THR A N 1
ATOM 2042 C CA . THR A 1 249 ? -7.248 -12.734 9.895 1.00 91.06 249 THR A CA 1
ATOM 2043 C C . THR A 1 249 ? -7.217 -14.267 9.996 1.00 91.06 249 THR A C 1
ATOM 2045 O O . THR A 1 249 ? -6.350 -14.813 10.680 1.00 91.06 249 THR A O 1
ATOM 2048 N N . PHE A 1 250 ? -8.085 -14.985 9.262 1.00 91.75 250 PHE A N 1
ATOM 2049 C CA . PHE A 1 250 ? -8.009 -16.442 9.101 1.00 91.75 250 PHE A CA 1
ATOM 2050 C C . PHE A 1 250 ? -6.789 -16.864 8.276 1.00 91.75 250 PHE A C 1
ATOM 2052 O O . PHE A 1 250 ? -6.113 -17.831 8.631 1.00 91.75 250 PHE A O 1
ATOM 2059 N N . ILE A 1 251 ? -6.494 -16.161 7.178 1.00 93.69 251 ILE A N 1
ATOM 2060 C CA . ILE A 1 251 ? -5.357 -16.466 6.294 1.00 93.69 251 ILE A CA 1
ATOM 2061 C C . ILE A 1 251 ? -4.054 -16.207 7.054 1.00 93.69 251 ILE A C 1
ATOM 2063 O O . ILE A 1 251 ? -3.206 -17.097 7.153 1.00 93.69 251 ILE A O 1
ATOM 2067 N N . LEU A 1 252 ? -3.954 -15.032 7.683 1.00 94.44 252 LEU A N 1
ATOM 2068 C CA . LEU A 1 252 ? -2.821 -14.625 8.520 1.00 94.44 252 LEU A CA 1
ATOM 2069 C C . LEU A 1 252 ? -2.612 -15.580 9.707 1.00 94.44 252 LEU A C 1
ATOM 2071 O O . LEU A 1 252 ? -1.481 -15.965 10.009 1.00 94.44 252 LEU A O 1
ATOM 2075 N N . ARG A 1 253 ? -3.699 -16.060 10.331 1.00 92.31 253 ARG A N 1
ATOM 2076 C CA . ARG A 1 253 ? -3.621 -17.120 11.343 1.00 92.31 253 ARG A CA 1
ATOM 2077 C C . ARG A 1 253 ? -3.136 -18.444 10.757 1.00 92.31 253 ARG A C 1
ATOM 2079 O O . ARG A 1 253 ? -2.327 -19.117 11.393 1.00 92.31 253 ARG A O 1
ATOM 2086 N N . SER A 1 254 ? -3.623 -18.839 9.583 1.00 92.19 254 SER A N 1
ATOM 2087 C CA . SER A 1 254 ? -3.355 -20.153 8.983 1.00 92.19 254 SER A CA 1
ATOM 2088 C C . SER A 1 254 ? -1.876 -20.358 8.666 1.00 92.19 254 SER A C 1
ATOM 2090 O O . SER A 1 254 ? -1.315 -21.398 9.039 1.00 92.19 254 SER A O 1
ATOM 2092 N N . ILE A 1 255 ? -1.233 -19.362 8.042 1.00 94.12 255 ILE A N 1
ATOM 2093 C CA . ILE A 1 255 ? 0.194 -19.419 7.680 1.00 94.12 255 ILE A CA 1
ATOM 2094 C C . ILE A 1 255 ? 1.120 -19.506 8.901 1.00 94.12 255 ILE A C 1
ATOM 2096 O O . ILE A 1 255 ? 2.225 -20.035 8.787 1.00 94.12 255 ILE A O 1
ATOM 2100 N N . CYS A 1 256 ? 0.671 -19.049 10.075 1.00 93.88 256 CYS A N 1
ATOM 2101 C CA . CYS A 1 256 ? 1.447 -19.095 11.308 1.00 93.88 256 CYS A CA 1
ATOM 2102 C C . CYS A 1 256 ? 1.380 -20.484 11.973 1.00 93.88 256 CYS A C 1
ATOM 2104 O O . CYS A 1 256 ? 0.304 -21.026 12.257 1.00 93.88 256 CYS A O 1
ATOM 2106 N N . ARG A 1 257 ? 2.539 -21.080 12.267 1.00 90.12 257 ARG A N 1
ATOM 2107 C CA . ARG A 1 257 ? 2.640 -22.335 13.029 1.00 90.12 257 ARG A CA 1
ATOM 2108 C C . ARG A 1 257 ? 2.387 -22.118 14.519 1.00 90.12 257 ARG A C 1
ATOM 2110 O O . ARG A 1 257 ? 1.766 -22.968 15.150 1.00 90.12 257 ARG A O 1
ATOM 2117 N N . ASN A 1 258 ? 2.875 -21.012 15.073 1.00 88.75 258 ASN A N 1
ATOM 2118 C CA . ASN A 1 258 ? 2.889 -20.736 16.507 1.00 88.75 258 ASN A CA 1
ATOM 2119 C C . ASN A 1 258 ? 1.620 -19.974 16.950 1.00 88.75 258 ASN A C 1
ATOM 2121 O O . ASN A 1 258 ? 1.465 -18.812 16.575 1.00 88.75 258 ASN A O 1
ATOM 2125 N N . PRO A 1 259 ? 0.755 -20.540 17.816 1.00 84.38 259 PRO A N 1
ATOM 2126 C CA . PRO A 1 259 ? -0.402 -19.823 18.372 1.00 84.38 259 PRO A CA 1
ATOM 2127 C C . PRO A 1 259 ? -0.037 -18.528 19.122 1.00 84.38 259 PRO A C 1
ATOM 2129 O O . PRO A 1 259 ? -0.818 -17.585 19.171 1.00 84.38 259 PRO A O 1
ATOM 2132 N N . ASN A 1 260 ? 1.171 -18.454 19.697 1.00 86.88 260 ASN A N 1
ATOM 2133 C CA . ASN A 1 260 ? 1.686 -17.262 20.385 1.00 86.88 260 ASN A CA 1
ATOM 2134 C C . ASN A 1 260 ? 2.552 -16.370 19.467 1.00 86.88 260 ASN A C 1
ATOM 2136 O O . ASN A 1 260 ? 3.145 -15.399 19.941 1.00 86.88 260 ASN A O 1
ATOM 2140 N N . GLY A 1 261 ? 2.669 -16.708 18.178 1.00 90.56 261 GLY A N 1
ATOM 2141 C CA . GLY A 1 261 ? 3.502 -16.003 17.199 1.00 90.56 261 GLY A CA 1
ATOM 2142 C C . GLY A 1 261 ? 2.836 -14.776 16.574 1.00 90.56 261 GLY A C 1
ATOM 2143 O O . GLY A 1 261 ? 3.491 -14.030 15.853 1.00 90.56 261 GLY A O 1
ATOM 2144 N N . LEU A 1 262 ? 1.548 -14.563 16.845 1.00 93.00 262 LEU A N 1
ATOM 2145 C CA . LEU A 1 262 ? 0.739 -13.507 16.237 1.00 93.00 262 LEU A CA 1
ATOM 2146 C C . LEU A 1 262 ? 0.789 -12.227 17.073 1.00 93.00 262 LEU A C 1
ATOM 2148 O O . LEU A 1 262 ? 0.684 -12.263 18.303 1.00 93.00 262 LEU A O 1
ATOM 2152 N N . PHE A 1 263 ? 0.922 -11.090 16.402 1.00 94.75 263 PHE A N 1
ATOM 2153 C CA . PHE A 1 263 ? 0.852 -9.767 17.005 1.00 94.75 263 PHE A CA 1
ATOM 2154 C C . PHE A 1 263 ? 0.073 -8.843 16.069 1.00 94.75 263 PHE A C 1
ATOM 2156 O O . PHE A 1 263 ? 0.472 -8.663 14.924 1.00 94.75 263 PHE A O 1
ATOM 2163 N N . TRP A 1 264 ? -1.015 -8.263 16.566 1.00 94.00 264 TRP A N 1
ATOM 2164 C CA . TRP A 1 264 ? -1.916 -7.395 15.807 1.00 94.00 264 TRP A CA 1
ATOM 2165 C C . TRP A 1 264 ? -1.882 -5.997 16.431 1.00 94.00 264 TRP A C 1
ATOM 2167 O O . TRP A 1 264 ? -1.981 -5.894 17.657 1.00 94.00 264 TRP A O 1
ATOM 2177 N N . ALA A 1 265 ? -1.756 -4.947 15.624 1.00 93.62 265 ALA A N 1
ATOM 2178 C CA . ALA A 1 265 ? -1.964 -3.564 16.049 1.00 93.62 265 ALA A CA 1
ATOM 2179 C C . ALA A 1 265 ? -2.755 -2.782 14.997 1.00 93.62 265 ALA A C 1
ATOM 2181 O O . ALA A 1 265 ? -2.873 -3.204 13.848 1.00 93.62 265 ALA A O 1
ATOM 2182 N N . GLY A 1 266 ? -3.318 -1.665 15.440 1.00 91.06 266 GLY A N 1
ATOM 2183 C CA . GLY A 1 266 ? -4.229 -0.824 14.682 1.00 91.06 266 GLY A CA 1
ATOM 2184 C C . GLY A 1 266 ? -5.059 0.049 15.622 1.00 91.06 266 GLY A C 1
ATOM 2185 O O . GLY A 1 266 ? -4.907 -0.041 16.845 1.00 91.06 266 GLY A O 1
ATOM 2186 N N . ASP A 1 267 ? -5.958 0.845 15.058 1.00 87.69 267 ASP A N 1
ATOM 2187 C CA . ASP A 1 267 ? -6.862 1.736 15.786 1.00 87.69 267 ASP A CA 1
ATOM 2188 C C . ASP A 1 267 ? -8.226 1.808 15.083 1.00 87.69 267 ASP A C 1
ATOM 2190 O O . ASP A 1 267 ? -8.323 2.225 13.932 1.00 87.69 267 ASP A O 1
ATOM 2194 N N . THR A 1 268 ? -9.304 1.440 15.784 1.00 82.88 268 THR A N 1
ATOM 2195 C CA . THR A 1 268 ? -10.670 1.494 15.235 1.00 82.88 268 THR A CA 1
ATOM 2196 C C . THR A 1 268 ? -11.121 2.910 14.870 1.00 82.88 268 THR A C 1
ATOM 2198 O O . THR A 1 268 ? -11.950 3.062 13.973 1.00 82.88 268 THR A O 1
ATOM 2201 N N . ALA A 1 269 ? -10.586 3.947 15.523 1.00 77.88 269 ALA A N 1
ATOM 2202 C CA . ALA A 1 269 ? -10.904 5.339 15.203 1.00 77.88 269 ALA A CA 1
ATOM 2203 C C . ALA A 1 269 ? -10.230 5.835 13.907 1.00 77.88 269 ALA A C 1
ATOM 2205 O O . ALA A 1 269 ? -10.646 6.856 13.363 1.00 77.88 269 ALA A O 1
ATOM 2206 N N . GLN A 1 270 ? -9.230 5.108 13.394 1.00 75.62 270 GLN A N 1
ATOM 2207 C CA . GLN A 1 270 ? -8.488 5.418 12.163 1.00 75.62 270 GLN A CA 1
ATOM 2208 C C . GLN A 1 270 ? -8.869 4.493 10.994 1.00 75.62 270 GLN A C 1
ATOM 2210 O O . GLN A 1 270 ? -8.102 4.329 10.051 1.00 75.62 270 GLN A O 1
ATOM 2215 N N . THR A 1 271 ? -10.055 3.880 11.042 1.00 71.00 271 THR A N 1
ATOM 2216 C CA . THR A 1 271 ? -10.558 3.016 9.964 1.00 71.00 271 THR A CA 1
ATOM 2217 C C . THR A 1 271 ? -10.783 3.831 8.686 1.00 71.00 271 THR A C 1
ATOM 2219 O O . THR A 1 271 ? -11.682 4.673 8.648 1.00 71.00 271 THR A O 1
ATOM 2222 N N . ILE A 1 272 ? -9.993 3.572 7.639 1.00 61.19 272 ILE A N 1
ATOM 2223 C CA . ILE A 1 272 ? -10.102 4.257 6.336 1.00 61.19 272 ILE A CA 1
ATOM 2224 C C . ILE A 1 272 ? -10.718 3.369 5.250 1.00 61.19 272 ILE A C 1
ATOM 2226 O O . ILE A 1 272 ? -11.276 3.887 4.285 1.00 61.19 272 ILE A O 1
ATOM 2230 N N . SER A 1 273 ? -10.650 2.043 5.397 1.00 56.03 273 SER A N 1
ATOM 2231 C CA . SER A 1 273 ? -11.215 1.107 4.421 1.00 56.03 273 SER A CA 1
ATOM 2232 C C . SER A 1 273 ? -12.751 1.111 4.426 1.00 56.03 273 SER A C 1
ATOM 2234 O O . SER A 1 273 ? -13.390 0.782 5.434 1.00 56.03 273 SER A O 1
ATOM 2236 N N . ALA A 1 274 ? -13.359 1.422 3.273 1.00 46.56 274 ALA A N 1
ATOM 2237 C CA . ALA A 1 274 ? -14.806 1.390 3.064 1.00 46.56 274 ALA A CA 1
ATOM 2238 C C . ALA A 1 274 ? -15.349 -0.052 3.110 1.00 46.56 274 ALA A C 1
ATOM 2240 O O . ALA A 1 274 ? -15.533 -0.721 2.092 1.00 46.56 274 ALA A O 1
ATOM 2241 N N . GLY A 1 275 ? -15.615 -0.540 4.321 1.00 51.28 275 GLY A N 1
ATOM 2242 C CA . GLY A 1 275 ? -16.093 -1.903 4.562 1.00 51.28 275 GLY A CA 1
ATOM 2243 C C . GLY A 1 275 ? -15.486 -2.623 5.736 1.00 51.28 275 GLY A C 1
ATOM 2244 O O . GLY A 1 275 ? -15.806 -3.788 5.953 1.00 51.28 275 GLY A O 1
ATOM 2245 N N . SER A 1 276 ? -14.678 -1.950 6.540 1.00 57.75 276 SER A N 1
ATOM 2246 C CA . SER A 1 276 ? -14.303 -2.499 7.826 1.00 57.75 276 SER A CA 1
ATOM 2247 C C . SER A 1 276 ? -15.328 -2.143 8.908 1.00 57.75 276 SER A C 1
ATOM 2249 O O . SER A 1 276 ? -15.442 -1.000 9.338 1.00 57.75 276 SER A O 1
ATOM 2251 N N . SER A 1 277 ? -16.058 -3.153 9.391 1.00 65.00 277 SER A N 1
ATOM 2252 C CA . SER A 1 277 ? -16.768 -3.096 10.678 1.00 65.00 277 SER A CA 1
ATOM 2253 C C . SER A 1 277 ? -15.900 -3.694 11.798 1.00 65.00 277 SER A C 1
ATOM 2255 O O . SER A 1 277 ? -16.394 -4.451 12.641 1.00 65.00 277 SER A O 1
ATOM 2257 N N . PHE A 1 278 ? -14.581 -3.489 11.730 1.00 77.38 278 PHE A N 1
ATOM 2258 C CA . PHE A 1 278 ? -13.615 -4.163 12.590 1.00 77.38 278 PHE A CA 1
ATOM 2259 C C . PHE A 1 278 ? -13.722 -3.709 14.048 1.00 77.38 278 PHE A C 1
ATOM 2261 O O . PHE A 1 278 ? -13.851 -2.526 14.352 1.00 77.38 278 PHE A O 1
ATOM 2268 N N . LYS A 1 279 ? -13.591 -4.677 14.960 1.00 83.00 279 LYS A N 1
ATOM 2269 C CA . LYS A 1 279 ? -13.386 -4.450 16.392 1.00 83.00 279 LYS A CA 1
ATOM 2270 C C . LYS A 1 279 ? -12.355 -5.430 16.931 1.00 83.00 279 LYS A C 1
ATOM 2272 O O . LYS A 1 279 ? -12.415 -6.630 16.637 1.00 83.00 279 LYS A O 1
ATOM 2277 N N . PHE A 1 280 ? -11.475 -4.970 17.812 1.00 87.31 280 PHE A N 1
ATOM 2278 C CA . PHE A 1 280 ? -10.517 -5.804 18.539 1.00 87.31 280 PHE A CA 1
ATOM 2279 C C . PHE A 1 280 ? -11.203 -6.888 19.365 1.00 87.31 280 PHE A C 1
ATOM 2281 O O . PHE A 1 280 ? -10.682 -8.000 19.477 1.00 87.31 280 PHE A O 1
ATOM 2288 N N . ASN A 1 281 ? -12.389 -6.605 19.908 1.00 85.56 281 ASN A N 1
ATOM 2289 C CA . ASN A 1 281 ? -13.192 -7.604 20.609 1.00 85.56 281 ASN A CA 1
ATOM 2290 C C . ASN A 1 281 ? -13.670 -8.733 19.676 1.00 85.56 281 ASN A C 1
ATOM 2292 O O . ASN A 1 281 ? -13.654 -9.902 20.068 1.00 85.56 281 ASN A O 1
ATOM 2296 N N . GLU A 1 282 ? -14.015 -8.419 18.424 1.00 85.56 282 GLU A N 1
ATOM 2297 C CA . GLU A 1 282 ? -14.406 -9.416 17.420 1.00 85.56 282 GLU A CA 1
ATOM 2298 C C . GLU A 1 282 ? -13.206 -10.216 16.913 1.00 85.56 282 GLU A C 1
ATOM 2300 O O . GLU A 1 282 ? -13.276 -11.448 16.895 1.00 85.56 282 GLU A O 1
ATOM 2305 N N . LEU A 1 283 ? -12.081 -9.550 16.617 1.00 89.62 283 LEU A N 1
ATOM 2306 C CA . LEU A 1 283 ? -10.803 -10.200 16.306 1.00 89.62 283 LEU A CA 1
ATOM 2307 C C . LEU A 1 283 ? -10.405 -11.181 17.412 1.00 89.62 283 LEU A C 1
ATOM 2309 O O . LEU A 1 283 ? -10.160 -12.356 17.147 1.00 89.62 283 LEU A O 1
ATOM 2313 N N . LYS A 1 284 ? -10.376 -10.725 18.667 1.00 89.25 284 LYS A N 1
ATOM 2314 C CA . LYS A 1 284 ? -10.007 -11.544 19.828 1.00 89.25 284 LYS A CA 1
ATOM 2315 C C . LYS A 1 284 ? -10.919 -12.758 19.979 1.00 89.25 284 LYS A C 1
ATOM 2317 O O . LYS A 1 284 ? -10.428 -13.866 20.204 1.00 89.25 284 LYS A O 1
ATOM 2322 N N . ALA A 1 285 ? -12.229 -12.565 19.844 1.00 88.50 285 ALA A N 1
ATOM 2323 C CA . ALA A 1 285 ? -13.199 -13.645 19.948 1.00 88.50 285 ALA A CA 1
ATOM 2324 C C . ALA A 1 285 ? -13.074 -14.646 18.784 1.00 88.50 285 ALA A C 1
ATOM 2326 O O . ALA A 1 285 ? -13.191 -15.852 19.008 1.00 88.50 285 ALA A O 1
ATOM 2327 N N . PHE A 1 286 ? -12.789 -14.175 17.565 1.00 88.81 286 PHE A N 1
ATOM 2328 C CA . PHE A 1 286 ? -12.554 -15.032 16.401 1.00 88.81 286 PHE A CA 1
ATOM 2329 C C . PHE A 1 286 ? -11.258 -15.836 16.547 1.00 88.81 286 PHE A C 1
ATOM 2331 O O . PHE A 1 286 ? -11.292 -17.059 16.442 1.00 88.81 286 PHE A O 1
ATOM 2338 N N . GLN A 1 287 ? -10.139 -15.193 16.895 1.00 87.88 287 GLN A N 1
ATOM 2339 C CA . GLN A 1 287 ? -8.857 -15.871 17.122 1.00 87.88 287 GLN A CA 1
ATOM 2340 C C . GLN A 1 287 ? -8.962 -16.916 18.247 1.00 87.88 287 GLN A C 1
ATOM 2342 O O . GLN A 1 287 ? -8.510 -18.045 18.073 1.00 87.88 287 GLN A O 1
ATOM 2347 N N . TRP A 1 288 ? -9.650 -16.609 19.356 1.00 87.19 288 TRP A N 1
ATOM 2348 C CA . TRP A 1 288 ? -9.925 -17.602 20.405 1.00 87.19 288 TRP A CA 1
ATOM 2349 C C . TRP A 1 288 ? -10.747 -18.796 19.890 1.00 87.19 288 TRP A C 1
ATOM 2351 O O . TRP A 1 288 ? -10.416 -19.941 20.202 1.00 87.19 288 TRP A O 1
ATOM 2361 N N . ARG A 1 289 ? -11.776 -18.565 19.057 1.00 86.88 289 ARG A N 1
ATOM 2362 C CA . ARG A 1 289 ? -12.543 -19.649 18.416 1.00 86.88 289 ARG A CA 1
ATOM 2363 C C . ARG A 1 289 ? -11.695 -20.466 17.440 1.00 86.88 289 ARG A C 1
ATOM 2365 O O . ARG A 1 289 ? -11.905 -21.674 17.353 1.00 86.88 289 ARG A O 1
ATOM 2372 N N . LEU A 1 290 ? -10.760 -19.858 16.711 1.00 84.25 290 LEU A N 1
ATOM 2373 C CA . LEU A 1 290 ? -9.851 -20.583 15.816 1.00 84.25 290 LEU A CA 1
ATOM 2374 C C . LEU A 1 290 ? -8.936 -21.528 16.604 1.00 84.25 290 LEU A C 1
ATOM 2376 O O . LEU A 1 290 ? -8.872 -22.711 16.268 1.00 84.25 290 LEU A O 1
ATOM 2380 N N . GLU A 1 291 ? -8.318 -21.053 17.690 1.00 82.75 291 GLU A N 1
ATOM 2381 C CA . GLU A 1 291 ? -7.504 -21.910 18.566 1.00 82.75 291 GLU A CA 1
ATOM 2382 C C . GLU A 1 291 ? -8.341 -23.019 19.210 1.00 82.75 291 GLU A C 1
ATOM 2384 O O . GLU A 1 291 ? -7.992 -24.190 19.090 1.00 82.75 291 GLU A O 1
ATOM 2389 N N . ALA A 1 292 ? -9.496 -22.694 19.803 1.00 79.94 292 ALA A N 1
ATOM 2390 C CA . ALA A 1 292 ? -10.358 -23.681 20.458 1.00 79.94 292 ALA A CA 1
ATOM 2391 C C . ALA A 1 292 ? -10.844 -24.792 19.502 1.00 79.94 292 ALA A C 1
ATOM 2393 O O . ALA A 1 292 ? -10.977 -25.946 19.911 1.00 79.94 292 ALA A O 1
ATOM 2394 N N . ASN A 1 293 ? -11.078 -24.472 18.223 1.00 74.19 293 ASN A N 1
ATOM 2395 C CA . ASN A 1 293 ? -11.436 -25.468 17.208 1.00 74.19 293 ASN A CA 1
ATOM 2396 C C . ASN A 1 293 ? -10.232 -26.308 16.744 1.00 74.19 293 ASN A C 1
ATOM 2398 O O . ASN A 1 293 ? -10.402 -27.497 16.468 1.00 74.19 293 ASN A O 1
ATOM 2402 N N . ALA A 1 294 ? -9.027 -25.730 16.686 1.00 68.31 294 ALA A N 1
ATOM 2403 C CA . ALA A 1 294 ? -7.792 -26.457 16.378 1.00 68.31 294 ALA A CA 1
ATOM 2404 C C . ALA A 1 294 ? -7.333 -27.362 17.542 1.00 68.31 294 ALA A C 1
ATOM 2406 O O . ALA A 1 294 ? -6.818 -28.458 17.328 1.00 68.31 294 ALA A O 1
ATOM 2407 N N . GLN A 1 295 ? -7.575 -26.946 18.786 1.00 61.50 295 GLN A N 1
ATOM 2408 C CA . GLN A 1 295 ? -7.091 -27.589 20.012 1.00 61.50 295 GLN A CA 1
ATOM 2409 C C . GLN A 1 295 ? -7.916 -28.791 20.494 1.00 61.50 295 GLN A C 1
ATOM 2411 O O . GLN A 1 295 ? -7.758 -29.243 21.627 1.00 61.50 295 GLN A O 1
ATOM 2416 N N . LYS A 1 296 ? -8.675 -29.436 19.597 1.00 55.91 296 LYS A N 1
ATOM 2417 C CA . LYS A 1 296 ? -9.063 -30.849 19.791 1.00 55.91 296 LYS A CA 1
ATOM 2418 C C . LYS A 1 296 ? -7.845 -31.793 19.863 1.00 55.91 296 LYS A C 1
ATOM 2420 O O . LYS A 1 296 ? -8.011 -32.972 20.156 1.00 55.91 296 LYS A O 1
ATOM 2425 N N . GLN A 1 297 ? -6.634 -31.276 19.633 1.00 52.44 297 GLN A N 1
ATOM 2426 C CA . GLN A 1 297 ? -5.354 -31.941 19.862 1.00 52.44 297 GLN A CA 1
ATOM 2427 C C . GLN A 1 297 ? -4.491 -31.163 20.892 1.00 52.44 297 GLN A C 1
ATOM 2429 O O . GLN A 1 297 ? -3.785 -30.211 20.569 1.00 52.44 297 GLN A O 1
ATOM 2434 N N . CYS A 1 298 ? -4.526 -31.642 22.140 1.00 52.16 298 CYS A N 1
ATOM 2435 C CA . CYS A 1 298 ? -3.420 -31.661 23.118 1.00 52.16 298 CYS A CA 1
ATOM 2436 C C . CYS A 1 298 ? -2.940 -30.400 23.886 1.00 52.16 298 CYS A C 1
ATOM 2438 O O . CYS A 1 298 ? -2.104 -30.587 24.767 1.00 52.16 298 CYS A O 1
ATOM 2440 N N . LEU A 1 299 ? -3.431 -29.168 23.680 1.00 54.88 299 LEU A N 1
ATOM 2441 C CA . LEU A 1 299 ? -3.056 -28.013 24.539 1.00 54.88 299 LEU A CA 1
ATOM 2442 C C . LEU A 1 299 ? -4.236 -27.060 24.826 1.00 54.88 299 LEU A C 1
ATOM 2444 O O . LEU A 1 299 ? -5.085 -26.895 23.956 1.00 54.88 299 LEU A O 1
ATOM 2448 N N . PRO A 1 300 ? -4.296 -26.392 25.999 1.00 55.88 300 PRO A N 1
ATOM 2449 C CA . PRO A 1 300 ? -5.384 -25.472 26.341 1.00 55.88 300 PRO A CA 1
ATOM 2450 C C . PRO A 1 300 ? -5.319 -24.138 25.574 1.00 55.88 300 PRO A C 1
ATOM 2452 O O . PRO A 1 300 ? -4.244 -23.580 25.335 1.00 55.88 300 PRO A O 1
ATOM 2455 N N . ALA A 1 301 ? -6.488 -23.592 25.229 1.00 60.97 301 ALA A N 1
ATOM 2456 C CA . ALA A 1 301 ? -6.625 -22.311 24.535 1.00 60.97 301 ALA A CA 1
ATOM 2457 C C . ALA A 1 301 ? -6.197 -21.131 25.412 1.00 60.97 301 ALA A C 1
ATOM 2459 O O . ALA A 1 301 ? -6.817 -20.830 26.433 1.00 60.97 301 ALA A O 1
ATOM 2460 N N . LYS A 1 302 ? -5.150 -20.418 24.988 1.00 70.25 302 LYS A N 1
ATOM 2461 C CA . LYS A 1 302 ? -4.685 -19.208 25.667 1.00 70.25 302 LYS A CA 1
ATOM 2462 C C . LYS A 1 302 ? -5.439 -17.999 25.120 1.00 70.25 302 LYS A C 1
ATOM 2464 O O . LYS A 1 302 ? -5.315 -17.663 23.949 1.00 70.25 302 LYS A O 1
ATOM 2469 N N . ASN A 1 303 ? -6.216 -17.342 25.978 1.00 76.12 303 ASN A N 1
ATOM 2470 C CA . ASN A 1 303 ? -6.973 -16.143 25.618 1.00 76.12 303 ASN A CA 1
ATOM 2471 C C . ASN A 1 303 ? -6.016 -15.028 25.122 1.00 76.12 303 ASN A C 1
ATOM 2473 O O . ASN A 1 303 ? -5.077 -14.697 25.860 1.00 76.12 303 ASN A O 1
ATOM 2477 N N . PRO A 1 304 ? -6.214 -14.448 23.919 1.00 82.88 304 PRO A N 1
ATOM 2478 C CA . PRO A 1 304 ? -5.362 -13.373 23.421 1.00 82.88 304 PRO A CA 1
ATOM 2479 C C . PRO A 1 304 ? -5.324 -12.178 24.383 1.00 82.88 304 PRO A C 1
ATOM 2481 O O . PRO A 1 304 ? -6.355 -11.695 24.867 1.00 82.88 304 PRO A O 1
ATOM 2484 N N . ARG A 1 305 ? -4.113 -11.690 24.670 1.00 86.75 305 ARG A N 1
ATOM 2485 C CA . ARG A 1 305 ? -3.912 -10.488 25.486 1.00 86.75 305 ARG A CA 1
ATOM 2486 C C . ARG A 1 305 ? -4.151 -9.250 24.626 1.00 86.75 305 ARG A C 1
ATOM 2488 O O . ARG A 1 305 ? -3.555 -9.128 23.564 1.00 86.75 305 ARG A O 1
ATOM 2495 N N . LEU A 1 306 ? -4.988 -8.348 25.126 1.00 88.19 306 LEU A N 1
ATOM 2496 C CA . LEU A 1 306 ? -5.193 -7.007 24.587 1.00 88.19 306 LEU A CA 1
ATOM 2497 C C . LEU A 1 306 ? -4.552 -6.015 25.563 1.00 88.19 306 LEU A C 1
ATOM 2499 O O . LEU A 1 306 ? -4.666 -6.201 26.775 1.00 88.19 306 LEU A O 1
ATOM 2503 N N . PHE A 1 307 ? -3.878 -4.997 25.042 1.00 88.88 307 PHE A N 1
ATOM 2504 C CA . PHE A 1 307 ? -3.365 -3.858 25.801 1.00 88.88 307 PHE A CA 1
ATOM 2505 C C . PHE A 1 307 ? -3.494 -2.602 24.934 1.00 88.88 307 PHE A C 1
ATOM 2507 O O . PHE A 1 307 ? -3.506 -2.708 23.710 1.00 88.88 307 PHE A O 1
ATOM 2514 N N . GLN A 1 308 ? -3.615 -1.437 25.564 1.00 88.94 308 GLN A N 1
ATOM 2515 C CA . GLN A 1 308 ? -3.803 -0.149 24.890 1.00 88.94 308 GLN A CA 1
ATOM 2516 C C . GLN A 1 308 ? -2.551 0.720 25.064 1.00 88.94 308 GLN A C 1
ATOM 2518 O O . GLN A 1 308 ? -1.880 0.650 26.096 1.00 88.94 308 GLN A O 1
ATOM 2523 N N . LEU A 1 309 ? -2.228 1.528 24.053 1.00 88.81 309 LEU A N 1
ATOM 2524 C CA . LEU A 1 309 ? -1.106 2.469 24.069 1.00 88.81 309 LEU A CA 1
ATOM 2525 C C . LEU A 1 309 ? -1.630 3.890 24.302 1.00 88.81 309 LEU A C 1
ATOM 2527 O O . LEU A 1 309 ? -1.710 4.691 23.384 1.00 88.81 309 LEU A O 1
ATOM 2531 N N . VAL A 1 310 ? -1.974 4.198 25.552 1.00 86.69 310 VAL A N 1
ATOM 2532 C CA . VAL A 1 310 ? -2.650 5.452 25.952 1.00 86.69 310 VAL A CA 1
ATOM 2533 C C . VAL A 1 310 ? -1.773 6.711 25.920 1.00 86.69 310 VAL A C 1
ATOM 2535 O O . VAL A 1 310 ? -2.203 7.759 26.386 1.00 86.69 310 VAL A O 1
ATOM 2538 N N . LYS A 1 311 ? -0.513 6.638 25.477 1.00 85.38 311 LYS A N 1
ATOM 2539 C CA . LYS A 1 311 ? 0.433 7.759 25.579 1.00 85.38 311 LYS A CA 1
ATOM 2540 C C . LYS A 1 311 ? 0.771 8.315 24.206 1.00 85.38 311 LYS A C 1
ATOM 2542 O O . LYS A 1 311 ? 1.426 7.639 23.412 1.00 85.38 311 LYS A O 1
ATOM 2547 N N . ASN A 1 312 ? 0.375 9.560 23.958 1.00 82.56 312 ASN A N 1
ATOM 2548 C CA . ASN A 1 312 ? 0.651 10.230 22.697 1.00 82.56 312 ASN A CA 1
ATOM 2549 C C . ASN A 1 312 ? 2.079 10.814 22.695 1.00 82.56 312 ASN A C 1
ATOM 2551 O O . ASN A 1 312 ? 2.494 11.540 23.609 1.00 82.56 312 ASN A O 1
ATOM 2555 N N . TYR A 1 313 ? 2.834 10.464 21.652 1.00 79.81 313 TYR A N 1
ATOM 2556 C CA . TYR A 1 313 ? 4.198 10.936 21.383 1.00 79.81 313 TYR A CA 1
ATOM 2557 C C . TYR A 1 313 ? 4.299 11.791 20.105 1.00 79.81 313 TYR A C 1
ATOM 2559 O O . TYR A 1 313 ? 5.365 12.328 19.819 1.00 79.81 313 TYR A O 1
ATOM 2567 N N . ARG A 1 314 ? 3.213 11.908 19.327 1.00 77.75 314 ARG A N 1
ATOM 2568 C CA . ARG A 1 314 ? 3.147 12.636 18.047 1.00 77.75 314 ARG A CA 1
ATOM 2569 C C . ARG A 1 314 ? 2.581 14.051 18.209 1.00 77.75 314 ARG A C 1
ATOM 2571 O O . ARG A 1 314 ? 2.884 14.921 17.398 1.00 77.75 314 ARG A O 1
ATOM 2578 N N . SER A 1 315 ? 1.756 14.297 19.225 1.00 79.69 315 SER A N 1
ATOM 2579 C CA . SER A 1 315 ? 1.038 15.564 19.403 1.00 79.69 315 SER A CA 1
ATOM 2580 C C . SER A 1 315 ? 1.015 16.033 20.858 1.00 79.69 315 SER A C 1
ATOM 2582 O O . SER A 1 315 ? 1.072 15.240 21.794 1.00 79.69 315 SER A O 1
ATOM 2584 N N . HIS A 1 316 ? 0.932 17.352 21.044 1.00 81.31 316 HIS A N 1
ATOM 2585 C CA . HIS A 1 316 ? 0.880 17.988 22.360 1.00 81.31 316 HIS A CA 1
ATOM 2586 C C . HIS A 1 316 ? -0.549 18.031 22.931 1.00 81.31 316 HIS A C 1
ATOM 2588 O O . HIS A 1 316 ? -1.527 18.029 22.174 1.00 81.31 316 HIS A O 1
ATOM 2594 N N . GLY A 1 317 ? -0.690 18.201 24.250 1.00 82.19 317 GLY A N 1
ATOM 2595 C CA . GLY A 1 317 ? -1.977 18.093 24.958 1.00 82.19 317 GLY A CA 1
ATOM 2596 C C . GLY A 1 317 ? -3.143 18.918 24.402 1.00 82.19 317 GLY A C 1
ATOM 2597 O O . GLY A 1 317 ? -4.280 18.458 24.428 1.00 82.19 317 GLY A O 1
ATOM 2598 N N . GLY A 1 318 ? -2.895 20.109 23.843 1.00 83.75 318 GLY A N 1
ATOM 2599 C CA . GLY A 1 318 ? -3.949 20.910 23.203 1.00 83.75 318 GLY A CA 1
ATOM 2600 C C . GLY A 1 318 ? -4.637 20.238 22.002 1.00 83.75 318 GLY A C 1
ATOM 2601 O O . GLY A 1 318 ? -5.845 20.374 21.854 1.00 83.75 318 GLY A O 1
ATOM 2602 N N . ILE A 1 319 ? -3.902 19.476 21.181 1.00 84.06 319 ILE A N 1
ATOM 2603 C CA . ILE A 1 319 ? -4.461 18.727 20.040 1.00 84.06 319 ILE A CA 1
ATOM 2604 C C . ILE A 1 319 ? -5.160 17.462 20.545 1.00 84.06 319 ILE A C 1
ATOM 2606 O O . ILE A 1 319 ? -6.296 17.195 20.160 1.00 84.06 319 ILE A O 1
ATOM 2610 N N . VAL A 1 320 ? -4.507 16.732 21.458 1.00 85.81 320 VAL A N 1
ATOM 2611 C CA . VAL A 1 320 ? -5.028 15.491 22.059 1.00 85.81 320 VAL A CA 1
ATOM 2612 C C . VAL A 1 320 ? -6.400 15.726 22.702 1.00 85.81 320 VAL A C 1
ATOM 2614 O O . VAL A 1 320 ? -7.336 14.979 22.441 1.00 85.81 320 VAL A O 1
ATOM 2617 N N . LYS A 1 321 ? -6.579 16.826 23.446 1.00 86.88 321 LYS A N 1
ATOM 2618 C CA . LYS A 1 321 ? -7.872 17.189 24.060 1.00 86.88 321 LYS A CA 1
ATOM 2619 C C . LYS A 1 321 ? -8.977 17.481 23.041 1.00 86.88 321 LYS A C 1
ATOM 2621 O O . LYS A 1 321 ? -10.132 17.136 23.284 1.00 86.88 321 LYS A O 1
ATOM 2626 N N . CYS A 1 322 ? -8.648 18.098 21.904 1.00 85.38 322 CYS A N 1
ATOM 2627 C CA . CYS A 1 322 ? -9.614 18.299 20.824 1.00 85.38 322 CYS A CA 1
ATOM 2628 C C . CYS A 1 322 ? -10.020 16.961 20.193 1.00 85.38 322 CYS A C 1
ATOM 2630 O O . CYS A 1 322 ? -11.217 16.717 20.049 1.00 85.38 322 CYS A O 1
ATOM 2632 N N . ALA A 1 323 ? -9.059 16.080 19.894 1.00 85.44 323 ALA A N 1
ATOM 2633 C CA . ALA A 1 323 ? -9.321 14.747 19.348 1.00 85.44 323 ALA A CA 1
ATOM 2634 C C . ALA A 1 323 ? -10.163 13.881 20.305 1.00 85.44 323 ALA A C 1
ATOM 2636 O O . ALA A 1 323 ? -11.219 13.389 19.907 1.00 85.44 323 ALA A O 1
ATOM 2637 N N . GLN A 1 324 ? -9.771 13.796 21.582 1.00 86.19 324 GLN A N 1
ATOM 2638 C CA . GLN A 1 324 ? -10.513 13.088 22.631 1.00 86.19 324 GLN A CA 1
ATOM 2639 C C . GLN A 1 324 ? -11.972 13.556 22.697 1.00 86.19 324 GLN A C 1
ATOM 2641 O O . GLN A 1 324 ? -12.879 12.737 22.669 1.00 86.19 324 GLN A O 1
ATOM 2646 N N . SER A 1 325 ? -12.224 14.869 22.661 1.00 87.62 325 SER A N 1
ATOM 2647 C CA . SER A 1 325 ? -13.596 15.391 22.724 1.00 87.62 325 SER A CA 1
ATOM 2648 C C . SER A 1 325 ? -14.492 14.992 21.538 1.00 87.62 325 SER A C 1
ATOM 2650 O O . SER A 1 325 ? -15.714 15.050 21.661 1.00 87.62 325 SER A O 1
ATOM 2652 N N . ILE A 1 326 ? -13.914 14.589 20.397 1.00 84.44 326 ILE A N 1
ATOM 2653 C CA . ILE A 1 326 ? -14.654 14.006 19.267 1.00 84.44 326 ILE A CA 1
ATOM 2654 C C . ILE A 1 326 ? -14.890 12.510 19.497 1.00 84.44 326 ILE A C 1
ATOM 2656 O O . ILE A 1 326 ? -16.002 12.037 19.262 1.00 84.44 326 ILE A O 1
ATOM 2660 N N . LEU A 1 327 ? -13.896 11.779 20.014 1.00 84.12 327 LEU A N 1
ATOM 2661 C CA . LEU A 1 327 ? -14.060 10.380 20.425 1.00 84.12 327 LEU A CA 1
ATOM 2662 C C . LEU A 1 327 ? -15.157 10.238 21.491 1.00 84.12 327 LEU A C 1
ATOM 2664 O O . LEU A 1 327 ? -16.011 9.366 21.359 1.00 84.12 327 LEU A O 1
ATOM 2668 N N . ASP A 1 328 ? -15.215 11.143 22.472 1.00 85.69 328 ASP A N 1
ATOM 2669 C CA . ASP A 1 328 ? -16.261 11.185 23.502 1.00 85.69 328 ASP A CA 1
ATOM 2670 C C . ASP A 1 328 ? -17.669 11.300 22.884 1.00 85.69 328 ASP A C 1
ATOM 2672 O O . ASP A 1 328 ? -18.601 10.612 23.305 1.00 85.69 328 ASP A O 1
ATOM 2676 N N . LEU A 1 329 ? -17.836 12.147 21.857 1.00 84.38 329 LEU A N 1
ATOM 2677 C CA . LEU A 1 329 ? -19.102 12.291 21.129 1.00 84.38 329 LEU A CA 1
ATOM 2678 C C . LEU A 1 329 ? -19.439 11.029 20.324 1.00 84.38 329 LEU A C 1
ATOM 2680 O O . LEU A 1 329 ? -20.593 10.595 20.336 1.00 84.38 329 LEU A O 1
ATOM 2684 N N . LEU A 1 330 ? -18.451 10.423 19.657 1.00 80.06 330 LEU A N 1
ATOM 2685 C CA . LEU A 1 330 ? -18.634 9.176 18.910 1.00 80.06 330 LEU A CA 1
ATOM 2686 C C . LEU A 1 330 ? -19.053 8.028 19.836 1.00 80.06 330 LEU A C 1
ATOM 2688 O O . LEU A 1 330 ? -20.033 7.344 19.547 1.00 80.06 330 LEU A O 1
ATOM 2692 N N . MET A 1 331 ? -18.389 7.868 20.984 1.00 81.88 331 MET A N 1
ATOM 2693 C CA . MET A 1 331 ? -18.744 6.868 21.997 1.00 81.88 331 MET A CA 1
ATOM 2694 C C . MET A 1 331 ? -20.104 7.144 22.653 1.00 81.88 331 MET A C 1
ATOM 2696 O O . MET A 1 331 ? -20.784 6.200 23.049 1.00 81.88 331 MET A O 1
ATOM 2700 N N . HIS A 1 332 ? -20.526 8.408 22.766 1.00 82.81 332 HIS A N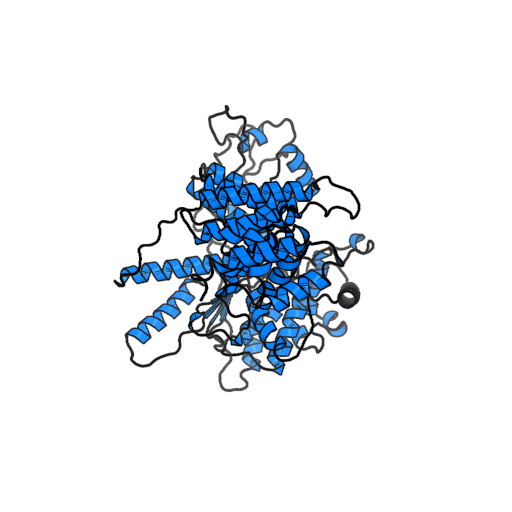 1
ATOM 2701 C CA . HIS A 1 332 ? -21.827 8.763 23.338 1.00 82.81 332 HIS A CA 1
ATOM 2702 C C . HIS A 1 332 ? -22.999 8.468 22.391 1.00 82.81 332 HIS A C 1
ATOM 2704 O O . HIS A 1 332 ? -23.983 7.854 22.804 1.00 82.81 332 HIS A O 1
ATOM 2710 N N . PHE A 1 333 ? -22.912 8.901 21.129 1.00 80.81 333 PHE A N 1
ATOM 2711 C CA . PHE A 1 333 ? -24.006 8.758 20.158 1.00 80.81 333 PHE A CA 1
ATOM 2712 C C . PHE A 1 333 ? -23.998 7.415 19.419 1.00 80.81 333 PHE A C 1
ATOM 2714 O O . PHE A 1 333 ? -25.062 6.902 19.069 1.00 80.81 333 PHE A O 1
ATOM 2721 N N . TRP A 1 334 ? -22.821 6.818 19.219 1.00 77.69 334 TRP A N 1
ATOM 2722 C CA . TRP A 1 334 ? -22.640 5.527 18.555 1.00 77.69 334 TRP A CA 1
ATOM 2723 C C . TRP A 1 334 ? -21.680 4.627 19.359 1.00 77.69 334 TRP A C 1
ATOM 2725 O O . TRP A 1 334 ? -20.616 4.262 18.852 1.00 77.69 334 TRP A O 1
ATOM 2735 N N . PRO A 1 335 ? -22.048 4.202 20.587 1.00 76.00 335 PRO A N 1
ATOM 2736 C CA . PRO A 1 335 ? -21.205 3.336 21.427 1.00 76.00 335 PRO A CA 1
ATOM 2737 C C . PRO A 1 335 ? -20.825 2.015 20.741 1.00 76.00 335 PRO A C 1
ATOM 2739 O O . PRO A 1 335 ? -19.784 1.433 21.018 1.00 76.00 335 PRO A O 1
ATOM 2742 N N . ASP A 1 336 ? -21.644 1.559 19.790 1.00 70.94 336 ASP A N 1
ATOM 2743 C CA . ASP A 1 336 ? -21.393 0.363 18.990 1.00 70.94 336 ASP A CA 1
ATOM 2744 C C . ASP A 1 336 ? -20.567 0.612 17.708 1.00 70.94 336 ASP A C 1
ATOM 2746 O O . ASP A 1 336 ? -20.436 -0.321 16.910 1.00 70.94 336 ASP A O 1
ATOM 2750 N N . SER A 1 337 ? -20.001 1.805 17.485 1.00 71.19 337 SER A N 1
ATOM 2751 C CA . SER A 1 337 ? -19.188 2.109 16.288 1.00 71.19 337 SER A CA 1
ATOM 2752 C C . SER A 1 337 ? -17.696 1.792 16.455 1.00 71.19 337 SER A C 1
ATOM 2754 O O . SER A 1 337 ? -17.138 1.093 15.615 1.00 71.19 337 SER A O 1
ATOM 2756 N N . ILE A 1 338 ? -17.075 2.218 17.557 1.00 77.62 338 ILE A N 1
ATOM 2757 C CA . ILE A 1 338 ? -15.642 2.041 17.860 1.00 77.62 338 ILE A CA 1
ATOM 2758 C C . ILE A 1 338 ? -15.443 1.200 19.130 1.00 77.62 338 ILE A C 1
ATOM 2760 O O . ILE A 1 338 ? -16.377 1.026 19.913 1.00 77.62 338 ILE A O 1
ATOM 2764 N N . ASP A 1 339 ? -14.249 0.640 19.346 1.00 78.94 339 ASP A N 1
ATOM 2765 C CA . ASP A 1 339 ? -13.917 0.044 20.647 1.00 78.94 339 ASP A CA 1
ATOM 2766 C C . ASP A 1 339 ? -13.655 1.151 21.686 1.00 78.94 339 ASP A C 1
ATOM 2768 O O . ASP A 1 339 ? -13.072 2.190 21.378 1.00 78.94 339 ASP A O 1
ATOM 2772 N N . HIS A 1 340 ? -14.049 0.925 22.943 1.00 77.12 340 HIS A N 1
ATOM 2773 C CA . HIS A 1 340 ? -13.731 1.848 24.035 1.00 77.12 340 HIS A CA 1
ATOM 2774 C C . HIS A 1 340 ? -12.232 1.780 24.384 1.00 77.12 340 HIS A C 1
ATOM 2776 O O . HIS A 1 340 ? -11.735 0.781 24.921 1.00 77.12 340 HIS A O 1
ATOM 2782 N N . ILE A 1 341 ? -11.520 2.863 24.082 1.00 73.62 341 ILE A N 1
ATOM 2783 C CA . ILE A 1 341 ? -10.104 3.078 24.396 1.00 73.62 341 ILE A CA 1
ATOM 2784 C C . ILE A 1 341 ? -10.023 4.016 25.608 1.00 73.62 341 ILE A C 1
ATOM 2786 O O . ILE A 1 341 ? -10.833 4.931 25.726 1.00 73.62 341 ILE A O 1
ATOM 2790 N N . ALA A 1 342 ? -9.091 3.764 26.530 1.00 78.38 342 ALA A N 1
ATOM 2791 C CA . ALA A 1 342 ? -8.833 4.673 27.645 1.00 78.38 342 ALA A CA 1
ATOM 2792 C C . ALA A 1 342 ? -8.184 5.983 27.161 1.00 78.38 342 ALA A C 1
ATOM 2794 O O . ALA A 1 342 ? -7.326 5.943 26.280 1.00 78.38 342 ALA A O 1
ATOM 2795 N N . ASP A 1 343 ? -8.577 7.104 27.771 1.00 77.06 343 ASP A N 1
ATOM 2796 C CA . ASP A 1 343 ? -8.213 8.466 27.364 1.00 77.06 343 ASP A CA 1
ATOM 2797 C C . ASP A 1 343 ? -6.718 8.644 27.062 1.00 77.06 343 ASP A C 1
ATOM 2799 O O . ASP A 1 343 ? -5.844 8.203 27.821 1.00 77.06 343 ASP A O 1
ATOM 2803 N N . GLU A 1 344 ? -6.415 9.347 25.968 1.00 80.06 344 GLU A N 1
ATOM 2804 C CA . GLU A 1 344 ? -5.031 9.652 25.617 1.00 80.06 344 GLU A CA 1
ATOM 2805 C C . GLU A 1 344 ? -4.380 10.620 26.617 1.00 80.06 344 GLU A C 1
ATOM 2807 O O . GLU A 1 344 ? -4.903 11.679 26.965 1.00 80.06 344 GLU A O 1
ATOM 2812 N N . THR A 1 345 ? -3.162 10.274 27.024 1.00 75.88 345 THR A N 1
ATOM 2813 C CA . THR A 1 345 ? -2.309 11.061 27.913 1.00 75.88 345 THR A CA 1
ATOM 2814 C C . THR A 1 345 ? -1.197 11.736 27.118 1.00 75.88 345 THR A C 1
ATOM 2816 O O . THR A 1 345 ? -0.427 11.081 26.406 1.00 75.88 345 THR A O 1
ATOM 2819 N N . ASP A 1 346 ? -1.089 13.060 27.241 1.00 70.94 346 ASP A N 1
ATOM 2820 C CA . ASP A 1 346 ? -0.025 13.823 26.600 1.00 70.94 346 ASP A CA 1
ATOM 2821 C C . ASP A 1 346 ? 1.283 13.805 27.402 1.00 70.94 346 ASP A C 1
ATOM 2823 O O . ASP A 1 346 ? 1.311 13.867 28.630 1.00 70.94 346 ASP A O 1
ATOM 2827 N N . SER A 1 347 ? 2.401 13.718 26.679 1.00 63.09 347 SER A N 1
ATOM 2828 C CA . SER A 1 347 ? 3.747 13.820 27.263 1.00 63.09 347 SER A CA 1
ATOM 2829 C C . SER A 1 347 ? 4.198 15.270 27.461 1.00 63.09 347 SER A C 1
ATOM 2831 O O . SER A 1 347 ? 5.124 15.527 28.229 1.00 63.09 347 SER A O 1
ATOM 2833 N N . ILE A 1 348 ? 3.605 16.195 26.700 1.00 71.44 348 ILE A N 1
ATOM 2834 C CA . ILE A 1 348 ? 4.028 17.590 26.570 1.00 71.44 348 ILE A CA 1
ATOM 2835 C C . ILE A 1 348 ? 2.764 18.464 26.547 1.00 71.44 348 ILE A C 1
ATOM 2837 O O . ILE A 1 348 ? 1.996 18.381 25.576 1.00 71.44 348 ILE A O 1
ATOM 2841 N N . PRO A 1 349 ? 2.555 19.340 27.549 1.00 72.25 349 PRO A N 1
ATOM 2842 C CA . PRO A 1 349 ? 1.477 20.314 27.496 1.00 72.25 349 PRO A CA 1
ATOM 2843 C C . PRO A 1 349 ? 1.749 21.300 26.356 1.00 72.25 349 PRO A C 1
ATOM 2845 O O . PRO A 1 349 ? 2.855 21.820 26.217 1.00 72.25 349 PRO A O 1
ATOM 2848 N N . GLY A 1 350 ? 0.733 21.572 25.540 1.00 73.31 350 GLY A N 1
ATOM 2849 C CA . GLY A 1 350 ? 0.837 22.486 24.402 1.00 73.31 350 GLY A CA 1
ATOM 2850 C C . GLY A 1 350 ? -0.369 23.413 24.274 1.00 73.31 350 GLY A C 1
ATOM 2851 O O . GLY A 1 350 ? -1.380 23.194 24.949 1.00 73.31 350 GLY A O 1
ATOM 2852 N N . PRO A 1 351 ? -0.263 24.457 23.433 1.00 76.38 351 PRO A N 1
ATOM 2853 C CA . PRO A 1 351 ? -1.294 25.479 23.283 1.00 76.38 351 PRO A CA 1
ATOM 2854 C C . PRO A 1 351 ? -2.615 24.892 22.776 1.00 76.38 351 PRO A C 1
ATOM 2856 O O . PRO A 1 351 ? -2.632 23.914 22.029 1.00 76.38 351 PRO A O 1
ATOM 2859 N N . THR A 1 352 ? -3.735 25.513 23.151 1.00 78.94 352 THR A N 1
ATOM 2860 C CA . THR A 1 352 ? -5.032 25.206 22.538 1.00 78.94 352 THR A CA 1
ATOM 2861 C C . THR A 1 352 ? -5.032 25.625 21.062 1.00 78.94 352 THR A C 1
ATOM 2863 O O . THR A 1 352 ? -4.481 26.685 20.739 1.00 78.94 352 THR A O 1
ATOM 2866 N N . PRO A 1 353 ? -5.639 24.837 20.152 1.00 79.00 353 PRO A N 1
ATOM 2867 C CA . PRO A 1 353 ? -5.751 25.218 18.749 1.00 79.00 353 PRO A CA 1
ATOM 2868 C C . PRO A 1 353 ? -6.453 26.569 18.574 1.00 79.00 353 PRO A C 1
ATOM 2870 O O . PRO A 1 353 ? -7.378 26.918 19.315 1.00 79.00 353 PRO A O 1
ATOM 2873 N N . ILE A 1 354 ? -6.000 27.346 17.591 1.00 69.88 354 ILE A N 1
ATOM 2874 C CA . ILE A 1 354 ? -6.520 28.688 17.320 1.00 69.88 354 ILE A CA 1
ATOM 2875 C C . ILE A 1 354 ? -7.549 28.612 16.194 1.00 69.88 354 ILE A C 1
ATOM 2877 O O . ILE A 1 354 ? -7.289 28.034 15.142 1.00 69.88 354 ILE A O 1
ATOM 2881 N N . PHE A 1 355 ? -8.708 29.223 16.417 1.00 69.06 355 PHE A N 1
ATOM 2882 C CA . PHE A 1 355 ? -9.805 29.300 15.462 1.00 69.06 355 PHE A CA 1
ATOM 2883 C C . PHE A 1 355 ? -9.976 30.728 14.931 1.00 69.06 355 PHE A C 1
ATOM 2885 O O . PHE A 1 355 ? -9.974 31.687 15.706 1.00 69.06 355 PHE A O 1
ATOM 2892 N N . PHE A 1 356 ? -10.169 30.861 13.617 1.00 62.84 356 PHE A N 1
ATOM 2893 C CA . PHE A 1 356 ? -10.318 32.139 12.918 1.00 62.84 356 PHE A CA 1
ATOM 2894 C C . PHE A 1 356 ? -11.782 32.324 12.476 1.00 62.84 356 PHE A C 1
ATOM 2896 O O . PHE A 1 356 ? -12.222 31.672 11.529 1.00 62.84 356 PHE A O 1
ATOM 2903 N N . PRO A 1 357 ? -12.575 33.164 13.169 1.00 51.31 357 PRO A N 1
ATOM 2904 C CA . PRO A 1 357 ? -13.994 33.335 12.873 1.00 51.31 357 PRO A CA 1
ATOM 2905 C C . PRO A 1 357 ? -14.224 34.234 11.649 1.00 51.31 357 PRO A C 1
ATOM 2907 O O . PRO 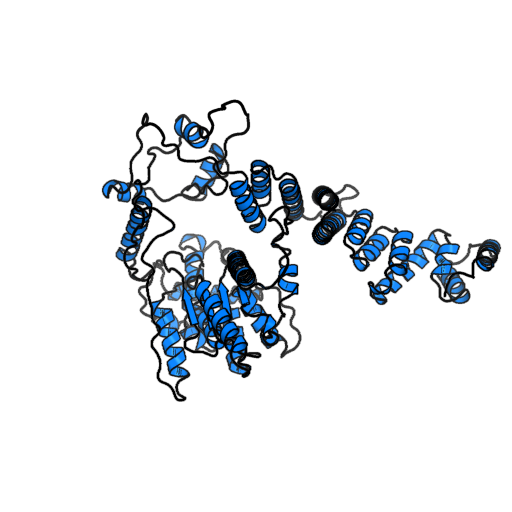A 1 357 ? -13.520 35.221 11.455 1.00 51.31 357 PRO A O 1
ATOM 2910 N N . GLY A 1 358 ? -15.272 33.930 10.879 1.00 50.09 358 GLY A N 1
ATOM 2911 C CA . GLY A 1 358 ? -15.762 34.761 9.767 1.00 50.09 358 GLY A CA 1
ATOM 2912 C C . GLY A 1 358 ? -15.526 34.191 8.365 1.00 50.09 358 GLY A C 1
ATOM 2913 O O . GLY A 1 358 ? -16.180 34.632 7.426 1.00 50.09 358 GLY A O 1
ATOM 2914 N N . GLY A 1 359 ? -14.659 33.183 8.227 1.00 49.38 359 GLY A N 1
ATOM 2915 C CA . GLY A 1 359 ? -14.212 32.704 6.917 1.00 49.38 359 GLY A CA 1
ATOM 2916 C C . GLY A 1 359 ? -13.287 33.710 6.221 1.00 49.38 359 GLY A C 1
ATOM 2917 O O . GLY A 1 359 ? -13.136 34.852 6.648 1.00 49.38 359 GLY A O 1
ATOM 2918 N N . PHE A 1 360 ? -12.633 33.276 5.147 1.00 49.53 360 PHE A N 1
ATOM 2919 C CA . PHE A 1 360 ? -11.609 34.067 4.460 1.00 49.53 360 PHE A CA 1
ATOM 2920 C C . PHE A 1 360 ? -12.183 34.833 3.261 1.00 49.53 360 PHE A C 1
ATOM 2922 O O . PHE A 1 360 ? -11.716 34.691 2.136 1.00 49.53 360 PHE A O 1
ATOM 2929 N N . THR A 1 361 ? -13.233 35.625 3.484 1.00 38.62 361 THR A N 1
ATOM 2930 C CA . THR A 1 361 ? -13.905 36.352 2.401 1.00 38.62 361 THR A CA 1
ATOM 2931 C C . THR A 1 361 ? -13.005 37.433 1.791 1.00 38.62 361 THR A C 1
ATOM 2933 O O . THR A 1 361 ? -12.347 38.202 2.499 1.00 38.62 361 THR A O 1
ATOM 2936 N N . LYS A 1 362 ? -13.012 37.540 0.453 1.00 37.22 362 LYS A N 1
ATOM 2937 C CA . LYS A 1 362 ? -12.285 38.578 -0.302 1.00 37.22 362 LYS A CA 1
ATOM 2938 C C . LYS A 1 362 ? -12.481 39.969 0.309 1.00 37.22 362 LYS A C 1
ATOM 2940 O O . LYS A 1 362 ? -13.589 40.499 0.326 1.00 37.22 362 LYS A O 1
ATOM 2945 N N . GLY A 1 363 ? -11.383 40.553 0.790 1.00 43.28 363 GLY A N 1
ATOM 2946 C CA . GLY A 1 363 ? -11.357 41.851 1.473 1.00 43.28 363 GLY A CA 1
ATOM 2947 C C . GLY A 1 363 ? -10.802 41.791 2.898 1.00 43.28 363 GLY A C 1
ATOM 2948 O O . GLY A 1 363 ? -10.260 42.789 3.369 1.00 43.28 363 GLY A O 1
ATOM 2949 N N . SER A 1 364 ? -10.834 40.635 3.572 1.00 44.78 364 SER A N 1
ATOM 2950 C CA . SER A 1 364 ? -10.035 40.450 4.787 1.00 44.78 364 SER A CA 1
ATOM 2951 C C . SER A 1 364 ? -8.568 40.225 4.405 1.00 44.78 364 SER A C 1
ATOM 2953 O O . SER A 1 364 ? -8.237 39.178 3.849 1.00 44.78 364 SER A O 1
ATOM 2955 N N . ALA A 1 365 ? -7.683 41.173 4.736 1.00 43.59 365 ALA A N 1
ATOM 2956 C CA . ALA A 1 365 ? -6.233 41.070 4.494 1.00 43.59 365 ALA A CA 1
ATOM 2957 C C . ALA A 1 365 ? -5.581 39.823 5.139 1.00 43.59 365 ALA A C 1
ATOM 2959 O O . ALA A 1 365 ? -4.508 39.389 4.728 1.00 43.59 365 ALA A O 1
ATOM 2960 N N . GLY A 1 366 ? -6.283 39.212 6.101 1.00 48.59 366 GLY A N 1
ATOM 2961 C CA . GLY A 1 366 ? -5.827 38.097 6.918 1.00 48.59 366 GLY A CA 1
ATOM 2962 C C . GLY A 1 366 ? -5.256 36.904 6.156 1.00 48.59 366 GLY A C 1
ATOM 2963 O O . GLY A 1 366 ? -4.142 36.531 6.471 1.00 48.59 366 GLY A O 1
ATOM 2964 N N . LEU A 1 367 ? -5.954 36.274 5.197 1.00 48.12 367 LEU A N 1
ATOM 2965 C CA . LEU A 1 367 ? -5.500 34.954 4.710 1.00 48.12 367 LEU A CA 1
ATOM 2966 C C . LEU A 1 367 ? -4.177 35.016 3.934 1.00 48.12 367 LEU A C 1
ATOM 2968 O O . LEU A 1 367 ? -3.264 34.248 4.226 1.00 48.12 367 LEU A O 1
ATOM 2972 N N . GLY A 1 368 ? -4.070 35.930 2.966 1.00 46.34 368 GLY A N 1
ATOM 2973 C CA . GLY A 1 368 ? -2.835 36.112 2.204 1.00 46.34 368 GLY A CA 1
ATOM 2974 C C . GLY A 1 368 ? -1.676 36.483 3.125 1.00 46.34 368 GLY A C 1
ATOM 2975 O O . GLY A 1 368 ? -0.629 35.853 3.076 1.00 46.34 368 GLY A O 1
ATOM 2976 N N . GLU A 1 369 ? -1.875 37.435 4.034 1.00 48.72 369 GLU A N 1
ATOM 2977 C CA . GLU A 1 369 ? -0.836 37.860 4.974 1.00 48.72 369 GLU A CA 1
ATOM 2978 C C . GLU A 1 369 ? -0.453 36.737 5.966 1.00 48.72 369 GLU A C 1
ATOM 2980 O O . GLU A 1 369 ? 0.727 36.481 6.187 1.00 48.72 369 GLU A O 1
ATOM 2985 N N . PHE A 1 370 ? -1.426 35.986 6.486 1.00 50.94 370 PHE A N 1
ATOM 2986 C CA . PHE A 1 370 ? -1.254 34.854 7.409 1.00 50.94 370 PHE A CA 1
ATOM 2987 C C . PHE A 1 370 ? -0.511 33.662 6.791 1.00 50.94 370 PHE A C 1
ATOM 2989 O O . PHE A 1 370 ? 0.290 33.028 7.476 1.00 50.94 370 PHE A O 1
ATOM 2996 N N . LEU A 1 371 ? -0.756 33.357 5.513 1.00 48.69 371 LEU A N 1
ATOM 2997 C CA . LEU A 1 371 ? -0.056 32.287 4.798 1.00 48.69 371 LEU A CA 1
ATOM 2998 C C . LEU A 1 371 ? 1.314 32.749 4.264 1.00 48.69 371 LEU A C 1
ATOM 3000 O O . LEU A 1 371 ? 2.287 31.996 4.337 1.00 48.69 371 LEU A O 1
ATOM 3004 N N . LEU A 1 372 ? 1.414 33.987 3.759 1.00 43.06 372 LEU A N 1
ATOM 3005 C CA . LEU A 1 372 ? 2.578 34.463 2.999 1.00 43.06 372 LEU A CA 1
ATOM 3006 C C . LEU A 1 372 ? 3.663 35.152 3.847 1.00 43.06 372 LEU A C 1
ATOM 3008 O O . LEU A 1 372 ? 4.819 35.156 3.431 1.00 43.06 372 LEU A O 1
ATOM 3012 N N . THR A 1 373 ? 3.370 35.689 5.041 1.00 41.44 373 THR A N 1
ATOM 3013 C CA . THR A 1 373 ? 4.378 36.400 5.877 1.00 41.44 373 THR A CA 1
ATOM 3014 C C . THR A 1 373 ? 5.383 35.489 6.602 1.00 41.44 373 THR A C 1
ATOM 3016 O O . THR A 1 373 ? 6.051 35.899 7.552 1.00 41.44 373 THR A O 1
ATOM 3019 N N . SER A 1 374 ? 5.581 34.260 6.116 1.00 40.62 374 SER A N 1
ATOM 3020 C CA . SER A 1 374 ? 6.622 33.346 6.615 1.00 40.62 374 SER A CA 1
ATOM 3021 C C . SER A 1 374 ? 8.056 33.755 6.215 1.00 40.62 374 SER A C 1
ATOM 3023 O O . SER A 1 374 ? 9.012 33.105 6.638 1.00 40.62 374 SER A O 1
ATOM 3025 N N . SER A 1 375 ? 8.234 34.847 5.460 1.00 34.16 375 SER A N 1
ATOM 3026 C CA . SER A 1 375 ? 9.535 35.470 5.165 1.00 34.16 375 SER A CA 1
ATOM 3027 C C . SER A 1 375 ? 9.461 36.999 5.211 1.00 34.16 375 SER A C 1
ATOM 3029 O O . SER A 1 375 ? 8.480 37.587 4.764 1.00 34.16 375 SER A O 1
ATOM 3031 N N . ALA A 1 376 ? 10.526 37.649 5.691 1.00 33.12 376 ALA A N 1
ATOM 3032 C CA . ALA A 1 376 ? 10.624 39.112 5.773 1.00 33.12 376 ALA A CA 1
ATOM 3033 C C . ALA A 1 376 ? 10.959 39.803 4.429 1.00 33.12 376 ALA A C 1
ATOM 3035 O O . ALA A 1 376 ? 10.985 41.031 4.363 1.00 33.12 376 ALA A O 1
ATOM 3036 N N . ASP A 1 377 ? 11.189 39.033 3.361 1.00 33.28 377 ASP A N 1
ATOM 3037 C CA . ASP A 1 377 ? 11.633 39.527 2.055 1.00 33.28 377 ASP A CA 1
ATOM 3038 C C . ASP A 1 377 ? 10.485 39.583 1.037 1.00 33.28 377 ASP A C 1
ATOM 3040 O O . ASP A 1 377 ? 10.351 38.744 0.148 1.00 33.28 377 ASP A O 1
ATOM 3044 N N . ALA A 1 378 ? 9.656 40.623 1.144 1.00 33.50 378 ALA A N 1
ATOM 3045 C CA . ALA A 1 378 ? 8.549 40.906 0.225 1.00 33.50 378 ALA A CA 1
ATOM 3046 C C . ALA A 1 378 ? 9.025 41.429 -1.155 1.00 33.50 378 ALA A C 1
ATOM 3048 O O . ALA A 1 378 ? 8.649 42.528 -1.572 1.00 33.50 378 ALA A O 1
ATOM 3049 N N . ARG A 1 379 ? 9.905 40.684 -1.846 1.00 33.22 379 ARG A N 1
ATOM 3050 C CA . ARG A 1 379 ? 10.479 41.056 -3.160 1.00 33.22 379 ARG A CA 1
ATOM 3051 C C . ARG A 1 379 ? 10.675 39.922 -4.179 1.00 33.22 379 ARG A C 1
ATOM 3053 O O . ARG A 1 379 ? 11.164 40.208 -5.268 1.00 33.22 379 ARG A O 1
ATOM 3060 N N . SER A 1 380 ? 10.279 38.681 -3.896 1.00 32.97 380 SER A N 1
ATOM 3061 C CA . SER A 1 380 ? 10.147 37.643 -4.931 1.00 32.97 380 SER A CA 1
ATOM 3062 C C . SER A 1 380 ? 8.683 37.476 -5.352 1.00 32.97 380 SER A C 1
ATOM 3064 O O . SER A 1 380 ? 7.795 37.346 -4.516 1.00 32.97 380 SER A O 1
ATOM 3066 N N . GLU A 1 381 ? 8.421 37.434 -6.661 1.00 33.31 381 GLU A N 1
ATOM 3067 C CA . GLU A 1 381 ? 7.075 37.233 -7.243 1.00 33.31 381 GLU A CA 1
ATOM 3068 C C . GLU A 1 381 ? 6.558 35.781 -7.112 1.00 33.31 381 GLU A C 1
ATOM 3070 O O . GLU A 1 381 ? 5.580 35.386 -7.742 1.00 33.31 381 GLU A O 1
ATOM 3075 N N . THR A 1 382 ? 7.213 34.962 -6.290 1.00 34.31 382 THR A N 1
ATOM 3076 C CA . THR A 1 382 ? 6.857 33.566 -6.028 1.00 34.31 382 THR A CA 1
ATOM 3077 C C . THR A 1 382 ? 6.208 33.466 -4.654 1.00 34.31 382 THR A C 1
ATOM 3079 O O . THR A 1 382 ? 6.904 33.517 -3.638 1.00 34.31 382 THR A O 1
ATOM 3082 N N . GLY A 1 383 ? 4.880 33.327 -4.624 1.00 34.59 383 GLY A N 1
ATOM 3083 C CA . GLY A 1 383 ? 4.119 33.197 -3.383 1.00 34.59 383 GLY A CA 1
ATOM 3084 C C . GLY A 1 383 ? 4.631 32.060 -2.493 1.00 34.59 383 GLY A C 1
ATOM 3085 O O . GLY A 1 383 ? 5.008 30.990 -2.973 1.00 34.59 383 GLY A O 1
ATOM 3086 N N . VAL A 1 384 ? 4.640 32.301 -1.182 1.00 38.91 384 VAL A N 1
ATOM 3087 C CA . VAL A 1 384 ? 5.021 31.302 -0.183 1.00 38.91 384 VAL A CA 1
ATOM 3088 C C . VAL A 1 384 ? 3.899 30.270 -0.052 1.00 38.91 384 VAL A C 1
ATOM 3090 O O . VAL A 1 384 ? 2.918 30.481 0.658 1.00 38.91 384 VAL A O 1
ATOM 3093 N N . GLU A 1 385 ? 4.042 29.131 -0.725 1.00 41.38 385 GLU A N 1
ATOM 3094 C CA . GLU A 1 385 ? 3.256 27.946 -0.379 1.00 41.38 385 GLU A CA 1
ATOM 3095 C C . GLU A 1 385 ? 3.725 27.432 0.991 1.00 41.38 385 GLU A C 1
ATOM 3097 O O . GLU A 1 385 ? 4.932 27.310 1.233 1.00 41.38 385 GLU A O 1
ATOM 3102 N N . LEU A 1 386 ? 2.769 27.095 1.864 1.00 39.81 386 LEU A N 1
ATOM 3103 C CA . LEU A 1 386 ? 3.008 26.368 3.115 1.00 39.81 386 LEU A CA 1
ATOM 3104 C C . LEU A 1 386 ? 3.951 25.165 2.890 1.00 39.81 386 LEU A C 1
ATOM 3106 O O . LEU A 1 386 ? 3.972 24.576 1.807 1.00 39.81 386 LEU A O 1
ATOM 3110 N N . GLY A 1 387 ? 4.709 24.777 3.926 1.00 38.19 387 GLY A N 1
ATOM 3111 C CA . GLY A 1 387 ? 5.580 23.591 3.895 1.00 38.19 387 GLY A CA 1
ATOM 3112 C C . GLY A 1 387 ? 4.864 22.364 3.309 1.00 38.19 387 GLY A C 1
ATOM 3113 O O . GLY A 1 387 ? 3.677 22.184 3.578 1.00 38.19 387 GLY A O 1
ATOM 3114 N N . ALA A 1 388 ? 5.554 21.535 2.513 1.00 36.38 388 ALA A N 1
ATOM 3115 C CA . ALA A 1 388 ? 4.950 20.602 1.536 1.00 36.38 388 ALA A CA 1
ATOM 3116 C C . ALA A 1 388 ? 4.075 19.442 2.072 1.00 36.38 388 ALA A C 1
ATOM 3118 O O . ALA A 1 388 ? 3.760 18.510 1.335 1.00 36.38 388 ALA A O 1
ATOM 3119 N N . GLN A 1 389 ? 3.639 19.493 3.331 1.00 37.59 389 GLN A N 1
ATOM 3120 C CA . GLN A 1 389 ? 2.622 18.602 3.903 1.00 37.59 389 GLN A CA 1
ATOM 3121 C C . GLN A 1 389 ? 1.529 19.366 4.682 1.00 37.59 389 GLN A C 1
ATOM 3123 O O . GLN A 1 389 ? 0.822 18.793 5.510 1.00 37.59 389 GLN A O 1
ATOM 3128 N N . GLY A 1 390 ? 1.355 20.665 4.410 1.00 42.47 390 GLY A N 1
ATOM 3129 C CA . GLY A 1 390 ? 0.285 21.490 4.972 1.00 42.47 390 GLY A CA 1
ATOM 3130 C C . GLY A 1 390 ? -1.104 21.096 4.462 1.00 42.47 390 GLY A C 1
ATOM 3131 O O . GLY A 1 390 ? -1.612 21.683 3.507 1.00 42.47 390 GLY A O 1
ATOM 3132 N N . CYS A 1 391 ? -1.753 20.137 5.124 1.00 40.25 391 CYS A N 1
ATOM 3133 C CA . CYS A 1 391 ? -3.163 19.836 4.891 1.00 40.25 391 CYS A CA 1
ATOM 3134 C C . CYS A 1 391 ? -4.040 20.941 5.507 1.00 40.25 391 CYS A C 1
ATOM 3136 O O . CYS A 1 391 ? -4.329 20.935 6.703 1.00 40.25 391 CYS A O 1
ATOM 3138 N N . ILE A 1 392 ? -4.454 21.913 4.689 1.00 46.22 392 ILE A N 1
ATOM 3139 C CA . ILE A 1 392 ? -5.594 22.780 5.024 1.00 46.22 392 ILE A CA 1
ATOM 3140 C C . ILE A 1 392 ? -6.861 21.913 5.052 1.00 46.22 392 ILE A C 1
ATOM 3142 O O . ILE A 1 392 ? -6.909 20.832 4.470 1.00 46.22 392 ILE A O 1
ATOM 3146 N N . LEU A 1 393 ? -7.917 22.382 5.705 1.00 44.25 393 LEU A N 1
ATOM 3147 C CA . LEU A 1 393 ? -9.193 21.690 5.780 1.00 44.25 393 LEU A CA 1
ATOM 3148 C C . LEU A 1 393 ? -10.313 22.640 5.174 1.00 44.25 393 LEU A C 1
ATOM 3150 O O . LEU A 1 393 ? -10.414 23.712 5.752 1.00 44.25 393 LEU A O 1
ATOM 3154 N N . VAL A 1 394 ? -11.044 22.306 4.041 1.00 45.66 394 VAL A N 1
ATOM 3155 C CA . VAL A 1 394 ? -12.324 22.779 3.301 1.00 45.66 394 VAL A CA 1
ATOM 3156 C C . VAL A 1 394 ? -13.600 21.825 3.203 1.00 45.66 394 VAL A C 1
ATOM 3158 O O . VAL A 1 394 ? -13.516 20.685 2.759 1.00 45.66 394 VAL A O 1
ATOM 3161 N N . ARG A 1 395 ? -14.812 22.236 3.624 1.00 50.88 395 ARG A N 1
ATOM 3162 C CA . ARG A 1 395 ? -15.970 21.390 4.095 1.00 50.88 395 ARG A CA 1
ATOM 3163 C C . ARG A 1 395 ? -16.399 20.151 3.324 1.00 50.88 395 ARG A C 1
ATOM 3165 O O . ARG A 1 395 ? -16.803 19.153 3.910 1.00 50.88 395 ARG A O 1
ATOM 3172 N N . ASP A 1 396 ? -16.436 20.315 2.027 1.00 47.91 396 ASP A N 1
ATOM 3173 C CA . ASP A 1 396 ? -17.056 19.458 1.044 1.00 47.91 396 ASP A CA 1
ATOM 3174 C C . ASP A 1 396 ? -16.394 19.822 -0.292 1.00 47.91 396 ASP A C 1
ATOM 3176 O O . ASP A 1 396 ? -15.623 20.789 -0.374 1.00 47.91 396 ASP A O 1
ATOM 3180 N N . ASP A 1 397 ? -16.673 19.065 -1.352 1.00 55.09 397 ASP A N 1
ATOM 3181 C CA . ASP A 1 397 ? -16.082 19.339 -2.665 1.00 55.09 397 ASP A CA 1
ATOM 3182 C C . ASP A 1 397 ? -16.386 20.769 -3.170 1.00 55.09 397 ASP A C 1
ATOM 3184 O O . ASP A 1 397 ? -15.541 21.371 -3.833 1.00 55.09 397 ASP A O 1
ATOM 3188 N N . THR A 1 398 ? -17.523 21.366 -2.784 1.00 58.09 398 THR A N 1
ATOM 3189 C CA . THR A 1 398 ? -17.904 22.742 -3.163 1.00 58.09 398 THR A CA 1
ATOM 3190 C C . THR A 1 398 ? -17.012 23.771 -2.478 1.00 58.09 398 THR A C 1
ATOM 3192 O O . THR A 1 398 ? -16.479 24.673 -3.124 1.00 58.09 398 THR A O 1
ATOM 3195 N N . ALA A 1 399 ? -16.808 23.628 -1.167 1.00 56.19 399 ALA A N 1
ATOM 3196 C CA . ALA A 1 399 ? -15.885 24.466 -0.408 1.00 56.19 399 ALA A CA 1
ATOM 3197 C C . ALA A 1 399 ? -14.432 24.284 -0.885 1.00 56.19 399 ALA A C 1
ATOM 3199 O O . ALA A 1 399 ? -13.638 25.223 -0.795 1.00 56.19 399 ALA A O 1
ATOM 3200 N N . ARG A 1 400 ? -14.086 23.112 -1.443 1.00 54.03 400 ARG A N 1
ATOM 3201 C CA . ARG A 1 400 ? -12.779 22.867 -2.074 1.00 54.03 400 ARG A CA 1
ATOM 3202 C C . ARG A 1 400 ? -12.619 23.644 -3.351 1.00 54.03 400 ARG A C 1
ATOM 3204 O O . ARG A 1 400 ? -11.606 24.308 -3.523 1.00 54.03 400 ARG A O 1
ATOM 3211 N N . GLU A 1 401 ? -13.601 23.585 -4.232 1.00 61.81 401 GLU A N 1
ATOM 3212 C CA . GLU A 1 401 ? -13.579 24.331 -5.487 1.00 61.81 401 GLU A CA 1
ATOM 3213 C C . GLU A 1 401 ? -13.572 25.847 -5.234 1.00 61.81 401 GLU A C 1
ATOM 3215 O O . GLU A 1 401 ? -12.826 26.573 -5.892 1.00 61.81 401 GLU A O 1
ATOM 3220 N N . GLN A 1 402 ? -14.291 26.316 -4.207 1.00 59.22 402 GLN A N 1
ATOM 3221 C CA . GLN A 1 402 ? -14.252 27.712 -3.762 1.00 59.22 402 GLN A CA 1
ATOM 3222 C C . GLN A 1 402 ? -12.871 28.115 -3.234 1.00 59.22 402 GLN A C 1
ATOM 3224 O O . GLN A 1 402 ? -12.287 29.050 -3.781 1.00 59.22 402 GLN A O 1
ATOM 3229 N N . LEU A 1 403 ? -12.296 27.403 -2.253 1.00 58.31 403 LEU A N 1
ATOM 3230 C CA . LEU A 1 403 ? -10.968 27.760 -1.734 1.00 58.31 403 LEU A CA 1
ATOM 3231 C C . LEU A 1 403 ? -9.887 27.640 -2.820 1.00 58.31 403 LEU A C 1
ATOM 3233 O O . LEU A 1 403 ? -9.037 28.520 -2.928 1.00 58.31 403 LEU A O 1
ATOM 3237 N N . ARG A 1 404 ? -9.964 26.628 -3.695 1.00 56.66 404 ARG A N 1
ATOM 3238 C CA . ARG A 1 404 ? -9.073 26.495 -4.861 1.00 56.66 404 ARG A CA 1
ATOM 3239 C C . ARG A 1 404 ? -9.140 27.698 -5.794 1.00 56.66 404 ARG A C 1
ATOM 3241 O O . ARG A 1 404 ? -8.103 28.130 -6.289 1.00 56.66 404 ARG A O 1
ATOM 3248 N N . SER A 1 405 ? -10.326 28.277 -5.985 1.00 60.19 405 SER A N 1
ATOM 3249 C CA . SER A 1 405 ? -10.511 29.488 -6.796 1.00 60.19 405 SER A CA 1
ATOM 3250 C C . SER A 1 405 ? -9.974 30.774 -6.146 1.00 60.19 405 SER A C 1
ATOM 3252 O O . SER A 1 405 ? -9.833 31.787 -6.832 1.00 60.19 405 SER A O 1
ATOM 3254 N N . GLU A 1 406 ? -9.679 30.752 -4.841 1.00 52.66 406 GLU A N 1
ATOM 3255 C CA . GLU A 1 406 ? -9.206 31.919 -4.081 1.00 52.66 406 GLU A CA 1
ATOM 3256 C C . GLU A 1 406 ? -7.749 31.812 -3.598 1.00 52.66 406 GLU A C 1
ATOM 3258 O O . GLU A 1 406 ? -7.114 32.846 -3.402 1.00 52.66 406 GLU A O 1
ATOM 3263 N N . VAL A 1 407 ? -7.214 30.596 -3.417 1.00 50.94 407 VAL A N 1
ATOM 3264 C CA . VAL A 1 407 ? -5.943 30.337 -2.700 1.00 50.94 407 VAL A CA 1
ATOM 3265 C C . VAL A 1 407 ? -5.027 29.330 -3.417 1.00 50.94 407 VAL A C 1
ATOM 3267 O O . VAL A 1 407 ? -3.842 29.253 -3.103 1.00 50.94 407 VAL A O 1
ATOM 3270 N N . GLY A 1 408 ? -5.532 28.565 -4.390 1.00 53.03 408 GLY A N 1
ATOM 3271 C CA . GLY A 1 408 ? -4.809 27.428 -4.975 1.00 53.03 408 GLY A CA 1
ATOM 3272 C C . GLY A 1 408 ? -5.068 26.104 -4.241 1.00 53.03 408 GLY A C 1
ATOM 3273 O O . GLY A 1 408 ? -6.052 25.961 -3.519 1.00 53.03 408 GLY A O 1
ATOM 3274 N N . ASP A 1 409 ? -4.234 25.087 -4.471 1.00 42.31 409 ASP A N 1
ATOM 3275 C CA . ASP A 1 409 ? -4.662 23.675 -4.407 1.00 42.31 409 ASP A CA 1
ATOM 3276 C C . ASP A 1 409 ? -4.802 23.017 -3.005 1.00 42.31 409 ASP A C 1
ATOM 3278 O O . ASP A 1 409 ? -4.753 21.792 -2.876 1.00 42.31 409 ASP A O 1
ATOM 3282 N N . THR A 1 410 ? -5.038 23.794 -1.943 1.00 39.66 410 THR A N 1
ATOM 3283 C CA . THR A 1 410 ? -4.864 23.393 -0.530 1.00 39.66 410 THR A CA 1
ATOM 3284 C C . THR A 1 410 ? -6.169 23.294 0.319 1.00 39.66 410 THR A C 1
ATOM 3286 O O . THR A 1 410 ? -6.579 24.283 0.914 1.00 39.66 410 THR A O 1
ATOM 3289 N N . GLY A 1 411 ? -6.771 22.087 0.497 1.00 38.28 411 GLY A N 1
ATOM 3290 C CA . GLY A 1 411 ? -7.477 21.649 1.754 1.00 38.28 411 GLY A CA 1
ATOM 3291 C C . GLY A 1 411 ? -8.817 20.817 1.743 1.00 38.28 411 GLY A C 1
ATOM 3292 O O . GLY A 1 411 ? -9.361 20.688 0.653 1.00 38.28 411 GLY A O 1
ATOM 3293 N N . ILE A 1 412 ? -9.318 20.253 2.911 1.00 36.19 412 ILE A N 1
ATOM 3294 C CA . ILE A 1 412 ? -10.630 19.482 3.270 1.00 36.19 412 ILE A CA 1
ATOM 3295 C C . ILE A 1 412 ? -11.265 19.587 4.784 1.00 36.19 412 ILE A C 1
ATOM 3297 O O . ILE A 1 412 ? -10.636 19.037 5.666 1.00 36.19 412 ILE A O 1
ATOM 3301 N N . ILE A 1 413 ? -12.433 20.256 5.155 1.00 43.03 413 ILE A N 1
ATOM 3302 C CA . ILE A 1 413 ? -12.864 20.963 6.468 1.00 43.03 413 ILE A CA 1
ATOM 3303 C C . ILE A 1 413 ? -13.552 20.006 7.459 1.00 43.03 413 ILE A C 1
ATOM 3305 O O . ILE A 1 413 ? -14.049 18.941 7.117 1.00 43.03 413 ILE A O 1
ATOM 3309 N N . ILE A 1 414 ? -13.717 20.527 8.681 1.00 38.09 414 ILE A N 1
ATOM 3310 C CA . ILE A 1 414 ? -14.619 20.091 9.733 1.00 38.09 414 ILE A CA 1
ATOM 3311 C C . ILE A 1 414 ? -15.736 21.138 10.008 1.00 38.09 414 ILE A C 1
ATOM 3313 O O . ILE A 1 414 ? -15.493 22.342 10.065 1.00 38.09 414 ILE A O 1
ATOM 3317 N N . ASP A 1 415 ? -16.967 20.649 10.176 1.00 42.00 415 ASP A N 1
ATOM 3318 C CA . ASP A 1 415 ? -18.251 21.373 10.152 1.00 42.00 415 ASP A CA 1
ATOM 3319 C C . ASP A 1 415 ? -18.520 22.413 11.279 1.00 42.00 415 ASP A C 1
ATOM 3321 O O . ASP A 1 415 ? -17.951 22.364 12.372 1.00 42.00 415 ASP A O 1
ATOM 3325 N N . PHE A 1 416 ? -19.472 23.328 11.031 1.00 51.66 416 PHE A N 1
ATOM 3326 C CA . PHE A 1 416 ? -19.866 24.452 11.909 1.00 51.66 416 PHE A CA 1
ATOM 3327 C C . PHE A 1 416 ? -20.301 24.022 13.325 1.00 51.66 416 PHE A C 1
ATOM 3329 O O . PHE A 1 416 ? -20.122 24.766 14.292 1.00 51.66 416 PHE A O 1
ATOM 3336 N N . VAL A 1 417 ? -20.844 22.808 13.478 1.00 59.03 417 VAL A N 1
ATOM 3337 C CA . VAL A 1 417 ? -21.294 22.275 14.777 1.00 59.03 417 VAL A CA 1
ATOM 3338 C C . VAL A 1 417 ? -20.117 21.984 15.719 1.00 59.03 417 VAL A C 1
ATOM 3340 O O . VAL A 1 417 ? -20.193 22.276 16.916 1.00 59.03 417 VAL A O 1
ATOM 3343 N N . ILE A 1 418 ? -19.002 21.467 15.189 1.00 67.62 418 ILE A N 1
ATOM 3344 C CA . ILE A 1 418 ? -17.818 21.102 15.986 1.00 67.62 418 ILE A CA 1
ATOM 3345 C C . ILE A 1 418 ? -17.104 22.354 16.511 1.00 67.62 418 ILE A C 1
ATOM 3347 O O . ILE A 1 418 ? -16.680 22.373 17.668 1.00 67.62 418 ILE A O 1
ATOM 3351 N N . GLN A 1 419 ? -17.061 23.435 15.722 1.00 64.44 419 GLN A N 1
ATOM 3352 C CA . GLN A 1 419 ? -16.568 24.741 16.177 1.00 64.44 419 GLN A CA 1
ATOM 3353 C C . GLN A 1 419 ? -17.293 25.196 17.451 1.00 64.44 419 GLN A C 1
ATOM 3355 O O . GLN A 1 419 ? -16.645 25.535 18.443 1.00 64.44 419 GLN A O 1
ATOM 3360 N N . TRP A 1 420 ? -18.631 25.220 17.430 1.00 67.38 420 TRP A N 1
ATOM 3361 C CA . TRP A 1 420 ? -19.413 25.689 18.575 1.00 67.38 420 TRP A CA 1
ATOM 3362 C C . TRP A 1 420 ? -19.190 24.797 19.800 1.00 67.38 420 TRP A C 1
ATOM 3364 O O . TRP A 1 420 ? -18.960 25.310 20.894 1.00 67.38 420 TRP A O 1
ATOM 3374 N N . PHE A 1 421 ? -19.166 23.474 19.616 1.00 78.94 421 PHE A N 1
ATOM 3375 C CA . PHE A 1 421 ? -18.876 22.519 20.686 1.00 78.94 421 PHE A CA 1
ATOM 3376 C C . PHE A 1 421 ? -17.506 22.766 21.343 1.00 78.94 421 PHE A C 1
ATOM 3378 O O . PHE A 1 421 ? -17.429 22.937 22.564 1.00 78.94 421 PHE A O 1
ATOM 3385 N N . TRP A 1 422 ? -16.432 22.866 20.555 1.00 83.38 422 TRP A N 1
ATOM 3386 C CA . TRP A 1 422 ? -15.089 23.152 21.071 1.00 83.38 422 TRP A CA 1
ATOM 3387 C C . TRP A 1 422 ? -14.982 24.532 21.727 1.00 83.38 422 TRP A C 1
ATOM 3389 O O . TRP A 1 422 ? -14.276 24.673 22.729 1.00 83.38 422 TRP A O 1
ATOM 3399 N N . GLN A 1 423 ? -15.703 25.536 21.218 1.00 80.38 423 GLN A N 1
ATOM 3400 C CA . GLN A 1 423 ? -15.779 26.863 21.830 1.00 80.38 423 GLN A CA 1
ATOM 3401 C C . GLN A 1 423 ? -16.442 26.809 23.214 1.00 80.38 423 GLN A C 1
ATOM 3403 O O . GLN A 1 423 ? -15.872 27.331 24.170 1.00 80.38 423 GLN A O 1
ATOM 3408 N N . GLN A 1 424 ? -17.606 26.159 23.351 1.00 81.69 424 GLN A N 1
ATOM 3409 C CA . GLN A 1 424 ? -18.297 26.031 24.646 1.00 81.69 424 GLN A CA 1
ATOM 3410 C C . GLN A 1 424 ? -17.489 25.213 25.663 1.00 81.69 424 GLN A C 1
ATOM 3412 O O . GLN A 1 424 ? -17.553 25.472 26.862 1.00 81.69 424 GLN A O 1
ATOM 3417 N N . LYS A 1 425 ? -16.699 24.240 25.194 1.00 83.31 425 LYS A N 1
ATOM 3418 C CA . LYS A 1 425 ? -15.786 23.440 26.026 1.00 83.31 425 LYS A CA 1
ATOM 3419 C C . LYS A 1 425 ? -14.461 24.147 26.355 1.00 83.31 425 LYS A C 1
ATOM 3421 O O . LYS A 1 425 ? -13.670 23.594 27.112 1.00 83.31 425 LYS A O 1
ATOM 3426 N N . GLY A 1 426 ? -14.195 25.336 25.802 1.00 83.31 426 GLY A N 1
ATOM 3427 C CA . GLY A 1 426 ? -12.940 26.070 26.012 1.00 83.31 426 GLY A CA 1
ATOM 3428 C C . GLY A 1 426 ? -11.700 25.398 25.403 1.00 83.31 426 GLY A C 1
ATOM 3429 O O . GLY A 1 426 ? -10.581 25.681 25.827 1.00 83.31 426 GLY A O 1
ATOM 3430 N N . LEU A 1 427 ? -11.887 24.500 24.430 1.00 83.81 427 LEU A N 1
ATOM 3431 C CA . LEU A 1 427 ? -10.810 23.708 23.820 1.00 83.81 427 LEU A CA 1
ATOM 3432 C C . LEU A 1 427 ? -10.052 24.466 22.722 1.00 83.81 427 LEU A C 1
ATOM 3434 O O . LEU A 1 427 ? -8.913 24.122 22.419 1.00 83.81 427 LEU A O 1
ATOM 3438 N N . ILE A 1 428 ? -10.655 25.519 22.164 1.00 78.56 428 ILE A N 1
ATOM 3439 C CA . ILE A 1 428 ? -10.067 26.376 21.126 1.00 78.56 428 ILE A CA 1
ATOM 3440 C C . ILE A 1 428 ? -9.971 27.833 21.584 1.00 78.56 428 ILE A C 1
ATOM 3442 O O . ILE A 1 428 ? -10.820 28.328 22.328 1.00 78.56 428 ILE A O 1
ATOM 3446 N N . ARG A 1 429 ? -8.959 28.553 21.092 1.00 76.06 429 ARG A N 1
ATOM 3447 C CA . ARG A 1 429 ? -8.838 30.008 21.255 1.00 76.06 429 ARG A CA 1
ATOM 3448 C C . ARG A 1 429 ? -9.326 30.716 19.996 1.00 76.06 429 ARG A C 1
ATOM 3450 O O . ARG A 1 429 ? -8.756 30.537 18.928 1.00 76.06 429 ARG A O 1
ATOM 3457 N N . ILE A 1 430 ? -10.324 31.583 20.127 1.00 70.88 430 ILE A N 1
ATOM 3458 C CA . ILE A 1 430 ? -10.777 32.431 19.017 1.00 70.88 430 ILE A CA 1
ATOM 3459 C C . ILE A 1 430 ? -9.792 33.590 18.823 1.00 70.88 430 ILE A C 1
ATOM 3461 O O . ILE A 1 430 ? -9.540 34.353 19.758 1.00 70.88 430 ILE A O 1
ATOM 3465 N N . HIS A 1 431 ? -9.247 33.717 17.615 1.00 64.25 431 HIS A N 1
ATOM 3466 C CA . HIS A 1 431 ? -8.433 34.855 17.192 1.00 64.25 431 HIS A CA 1
ATOM 3467 C C . HIS A 1 431 ? -9.325 36.070 16.912 1.00 64.25 431 HIS A C 1
ATOM 3469 O O . HIS A 1 431 ? -10.360 35.944 16.253 1.00 64.25 431 HIS A O 1
ATOM 3475 N N . LYS A 1 432 ? -8.937 37.250 17.404 1.00 63.84 432 LYS A N 1
ATOM 3476 C CA . LYS A 1 432 ? -9.642 38.509 17.126 1.00 63.84 432 LYS A CA 1
ATOM 3477 C C . LYS A 1 432 ? -8.886 39.318 16.078 1.00 63.84 432 LYS A C 1
ATOM 3479 O O . LYS A 1 432 ? -7.661 39.340 16.078 1.00 63.84 432 LYS A O 1
ATOM 3484 N N . ILE A 1 433 ? -9.620 40.032 15.224 1.00 53.50 433 ILE A N 1
ATOM 3485 C CA . ILE A 1 433 ? -9.036 40.958 14.243 1.00 53.50 433 ILE A CA 1
ATOM 3486 C C . ILE A 1 433 ? -8.190 41.998 14.999 1.00 53.50 433 ILE A C 1
ATOM 3488 O O . ILE A 1 433 ? -8.729 42.769 15.792 1.00 53.50 433 ILE A O 1
ATOM 3492 N N . GLY A 1 434 ? -6.871 41.984 14.774 1.00 51.78 434 GLY A N 1
ATOM 3493 C CA . GLY A 1 434 ? -5.889 42.834 15.462 1.00 51.78 434 GLY A CA 1
ATOM 3494 C C . GLY A 1 434 ? -4.980 42.116 16.474 1.00 51.78 434 GLY A C 1
ATOM 3495 O O . GLY A 1 434 ? -3.997 42.710 16.917 1.00 51.78 434 GLY A O 1
ATOM 3496 N N . ASP A 1 435 ? -5.243 40.850 16.821 1.00 57.25 435 ASP A N 1
ATOM 3497 C CA . ASP A 1 435 ? -4.287 40.025 17.574 1.00 57.25 435 ASP A CA 1
ATOM 3498 C C . ASP A 1 435 ? -3.033 39.750 16.717 1.00 57.25 435 ASP A C 1
ATOM 3500 O O . ASP A 1 435 ? -3.128 39.491 15.517 1.00 57.25 435 ASP A O 1
ATOM 3504 N N . LYS A 1 436 ? -1.837 39.728 17.325 1.00 52.97 436 LYS A N 1
ATOM 3505 C CA . LYS A 1 436 ? -0.625 39.287 16.610 1.00 52.97 436 LYS A CA 1
ATOM 3506 C C . LYS A 1 436 ? -0.756 37.812 16.220 1.00 52.97 436 LYS A C 1
ATOM 3508 O O . LYS A 1 436 ? -0.910 36.953 17.090 1.00 52.97 436 LYS A O 1
ATOM 3513 N N . ILE A 1 437 ? -0.645 37.530 14.924 1.00 53.06 437 ILE A N 1
ATOM 3514 C CA . ILE A 1 437 ? -0.569 36.172 14.376 1.00 53.06 437 ILE A CA 1
ATOM 3515 C C . ILE A 1 437 ? 0.666 35.466 14.973 1.00 53.06 437 ILE A C 1
ATOM 3517 O O . ILE A 1 437 ? 1.774 36.000 14.875 1.00 53.06 437 ILE A O 1
ATOM 3521 N N . PRO A 1 438 ? 0.519 34.290 15.615 1.00 49.53 438 PRO A N 1
ATOM 3522 C CA . PRO A 1 438 ? 1.665 33.490 16.034 1.00 49.53 438 PRO A CA 1
ATOM 3523 C C . PRO A 1 438 ? 2.462 33.021 14.816 1.00 49.53 438 PRO A C 1
ATOM 3525 O O . PRO A 1 438 ? 1.879 32.645 13.802 1.00 49.53 438 PRO A O 1
ATOM 3528 N N . ARG A 1 439 ? 3.794 32.989 14.916 1.00 47.22 439 ARG A N 1
ATOM 3529 C CA . ARG A 1 439 ? 4.653 32.454 13.852 1.00 47.22 439 ARG A CA 1
ATOM 3530 C C . ARG A 1 439 ? 4.474 30.932 13.776 1.00 47.22 439 ARG A C 1
ATOM 3532 O O . ARG A 1 439 ? 5.069 30.208 14.566 1.00 47.22 439 ARG A O 1
ATOM 3539 N N . LEU A 1 440 ? 3.612 30.475 12.867 1.00 48.91 440 LEU A N 1
ATOM 3540 C CA . LEU A 1 440 ? 3.166 29.076 12.773 1.00 48.91 440 LEU A CA 1
ATOM 3541 C C . LEU A 1 440 ? 4.171 28.132 12.103 1.00 48.91 440 LEU A C 1
ATOM 3543 O O . LEU A 1 440 ? 4.085 26.926 12.312 1.00 48.91 440 LEU A O 1
ATOM 3547 N N . ALA A 1 441 ? 5.114 28.664 11.325 1.00 46.50 441 ALA A N 1
ATOM 3548 C CA . ALA A 1 441 ? 6.125 27.880 10.629 1.00 46.50 441 ALA A CA 1
ATOM 3549 C C . ALA A 1 441 ? 7.545 28.334 10.996 1.00 46.50 441 ALA A C 1
ATOM 3551 O O . ALA A 1 441 ? 7.916 29.503 10.837 1.00 46.50 441 ALA A O 1
ATOM 3552 N N . THR A 1 442 ? 8.357 27.371 11.428 1.00 46.97 442 THR A N 1
ATOM 3553 C CA . THR A 1 442 ? 9.801 27.399 11.179 1.00 46.97 442 THR A CA 1
ATOM 3554 C C . THR A 1 442 ? 10.002 27.048 9.706 1.00 46.97 442 THR A C 1
ATOM 3556 O O . THR A 1 442 ? 9.319 26.169 9.186 1.00 46.97 442 THR A O 1
ATOM 3559 N N . THR A 1 443 ? 10.905 27.733 9.007 1.00 52.56 443 THR A N 1
ATOM 3560 C CA . THR A 1 443 ? 11.255 27.368 7.629 1.00 52.56 443 THR A CA 1
ATOM 3561 C C . THR A 1 443 ? 11.961 26.016 7.629 1.00 52.56 443 THR A C 1
ATOM 3563 O O . THR A 1 443 ? 13.058 25.921 8.181 1.00 52.56 443 THR A O 1
ATOM 3566 N N . SER A 1 444 ? 11.348 25.003 7.014 1.00 62.62 444 SER A N 1
ATOM 3567 C CA . SER A 1 444 ? 11.955 23.678 6.860 1.00 62.62 444 SER A CA 1
ATOM 3568 C C . SER A 1 444 ? 13.329 23.744 6.201 1.00 62.62 444 SER A C 1
ATOM 3570 O O . SER A 1 444 ? 13.542 24.541 5.279 1.00 62.62 444 SER A O 1
ATOM 3572 N N . THR A 1 445 ? 14.258 22.914 6.677 1.00 74.81 445 THR A N 1
ATOM 3573 C CA . THR A 1 445 ? 15.631 22.863 6.154 1.00 74.81 445 THR A CA 1
ATOM 3574 C C . THR A 1 445 ? 15.674 22.241 4.756 1.00 74.81 445 THR A C 1
ATOM 3576 O O . THR A 1 445 ? 14.705 21.629 4.300 1.00 74.81 445 THR A O 1
ATOM 3579 N N . ALA A 1 446 ? 16.801 22.377 4.050 1.00 73.12 446 ALA A N 1
ATOM 3580 C CA . ALA A 1 446 ? 16.969 21.751 2.736 1.00 73.12 446 ALA A CA 1
ATOM 3581 C C . ALA A 1 446 ? 16.840 20.215 2.809 1.00 73.12 446 ALA A C 1
ATOM 3583 O O . ALA A 1 446 ? 16.345 19.583 1.876 1.00 73.12 446 ALA A O 1
ATOM 3584 N N . GLU A 1 447 ? 17.234 19.624 3.936 1.00 72.56 447 GLU A N 1
ATOM 3585 C CA . GLU A 1 447 ? 17.119 18.199 4.245 1.00 72.56 447 GLU A CA 1
ATOM 3586 C C . GLU A 1 447 ? 15.653 17.791 4.429 1.00 72.56 447 GLU A C 1
ATOM 3588 O O . GLU A 1 447 ? 15.209 16.859 3.764 1.00 72.56 447 GLU A O 1
ATOM 3593 N N . GLU A 1 448 ? 14.869 18.529 5.224 1.00 73.00 448 GLU A N 1
ATOM 3594 C CA . GLU A 1 448 ? 13.424 18.283 5.386 1.00 73.00 448 GLU A CA 1
ATOM 3595 C C . GLU A 1 448 ? 12.675 18.395 4.045 1.00 73.00 448 GLU A C 1
ATOM 3597 O O . GLU A 1 448 ? 11.871 17.528 3.695 1.00 73.00 448 GLU A O 1
ATOM 3602 N N . TRP A 1 449 ? 12.983 19.422 3.241 1.00 77.75 449 TRP A N 1
ATOM 3603 C CA . TRP A 1 449 ? 12.438 19.559 1.885 1.00 77.75 449 TRP A CA 1
ATOM 3604 C C . TRP A 1 449 ? 12.833 18.393 0.976 1.00 77.75 449 TRP A C 1
ATOM 3606 O O . TRP A 1 449 ? 12.022 17.961 0.158 1.00 77.75 449 TRP A O 1
ATOM 3616 N N . SER A 1 450 ? 14.051 17.864 1.120 1.00 74.50 450 SER A N 1
ATOM 3617 C CA . SER A 1 450 ? 14.517 16.685 0.387 1.00 74.50 450 SER A CA 1
ATOM 3618 C C . SER A 1 450 ? 13.754 15.426 0.810 1.00 74.50 450 SER A C 1
ATOM 3620 O O . SER A 1 450 ? 13.306 14.677 -0.057 1.00 74.50 450 SER A O 1
ATOM 3622 N N . GLU A 1 451 ? 13.552 15.186 2.108 1.00 73.12 451 GLU A N 1
ATOM 3623 C CA . GLU A 1 451 ? 12.795 14.025 2.603 1.00 73.12 451 GLU A CA 1
ATOM 3624 C C . GLU A 1 451 ? 11.340 14.040 2.116 1.00 73.12 451 GLU A C 1
ATOM 3626 O O . GLU A 1 451 ? 10.869 13.047 1.551 1.00 73.12 451 GLU A O 1
ATOM 3631 N N . ILE A 1 452 ? 10.659 15.186 2.231 1.00 72.25 452 ILE A N 1
ATOM 3632 C CA . ILE A 1 452 ? 9.286 15.361 1.733 1.00 72.25 452 ILE A CA 1
ATOM 3633 C C . ILE A 1 452 ? 9.231 15.182 0.210 1.00 72.25 452 ILE A C 1
ATOM 3635 O O . ILE A 1 452 ? 8.323 14.528 -0.302 1.00 72.25 452 ILE A O 1
ATOM 3639 N N . ALA A 1 453 ? 10.213 15.703 -0.532 1.00 75.62 453 ALA A N 1
ATOM 3640 C CA . ALA A 1 453 ? 10.277 15.538 -1.982 1.00 75.62 453 ALA A CA 1
ATOM 3641 C C . ALA A 1 453 ? 10.420 14.065 -2.402 1.00 75.62 453 ALA A C 1
ATOM 3643 O O . ALA A 1 453 ? 9.748 13.628 -3.339 1.00 75.62 453 ALA A O 1
ATOM 3644 N N . HIS A 1 454 ? 11.233 13.277 -1.686 1.00 74.44 454 HIS A N 1
ATOM 3645 C CA . HIS A 1 454 ? 11.310 11.830 -1.897 1.00 74.44 454 HIS A CA 1
ATOM 3646 C C . HIS A 1 454 ? 9.973 11.149 -1.581 1.00 74.44 454 HIS A C 1
ATOM 3648 O O . HIS A 1 454 ? 9.549 10.279 -2.337 1.00 74.44 454 HIS A O 1
ATOM 3654 N N . GLU A 1 455 ? 9.275 11.531 -0.510 1.00 71.06 455 GLU A N 1
ATOM 3655 C CA . GLU A 1 455 ? 7.967 10.952 -0.182 1.00 71.06 455 GLU A CA 1
ATOM 3656 C C . GLU A 1 455 ? 6.901 11.262 -1.248 1.00 71.06 455 GLU A C 1
ATOM 3658 O O . GLU A 1 455 ? 6.226 10.348 -1.728 1.00 71.06 455 GLU A O 1
ATOM 3663 N N . LEU A 1 456 ? 6.786 12.523 -1.675 1.00 74.12 456 LEU A N 1
ATOM 3664 C CA . LEU A 1 456 ? 5.874 12.958 -2.741 1.00 74.12 456 LEU A CA 1
ATOM 3665 C C . LEU A 1 456 ? 6.151 12.233 -4.060 1.00 74.12 456 LEU A C 1
ATOM 3667 O O . LEU A 1 456 ? 5.224 11.790 -4.740 1.00 74.12 456 LEU A O 1
ATOM 3671 N N . PHE A 1 457 ? 7.430 12.065 -4.401 1.00 78.62 457 PHE A N 1
ATOM 3672 C CA . PHE A 1 457 ? 7.842 11.344 -5.598 1.00 78.62 457 PHE A CA 1
ATOM 3673 C C . PHE A 1 457 ? 7.349 9.891 -5.566 1.00 78.62 457 PHE A C 1
ATOM 3675 O O . PHE A 1 457 ? 6.793 9.397 -6.542 1.00 78.62 457 PHE A O 1
ATOM 3682 N N . GLN A 1 458 ? 7.507 9.214 -4.426 1.00 70.12 458 GLN A N 1
ATOM 3683 C CA . GLN A 1 458 ? 7.075 7.824 -4.249 1.00 70.12 458 GLN A CA 1
ATOM 3684 C C . GLN A 1 458 ? 5.546 7.695 -4.308 1.00 70.12 458 GLN A C 1
ATOM 3686 O O . GLN A 1 458 ? 5.030 6.765 -4.917 1.00 70.12 458 GLN A O 1
ATOM 3691 N N . ARG A 1 459 ? 4.807 8.688 -3.800 1.00 71.75 459 ARG A N 1
ATOM 3692 C CA . ARG A 1 459 ? 3.343 8.799 -3.952 1.00 71.75 459 ARG A CA 1
ATOM 3693 C C . ARG A 1 459 ? 2.883 9.148 -5.383 1.00 71.75 459 ARG A C 1
ATOM 3695 O O . ARG A 1 459 ? 1.699 9.407 -5.587 1.00 71.75 459 ARG A O 1
ATOM 3702 N N . LYS A 1 460 ? 3.790 9.172 -6.369 1.00 77.38 460 LYS A N 1
ATOM 3703 C CA . LYS A 1 460 ? 3.552 9.556 -7.776 1.00 77.38 460 LYS A CA 1
ATOM 3704 C C . LYS A 1 460 ? 3.061 10.997 -7.964 1.00 77.38 460 LYS A C 1
ATOM 3706 O O . LYS A 1 460 ? 2.467 11.340 -8.986 1.00 77.38 460 LYS A O 1
ATOM 3711 N N . GLN A 1 461 ? 3.330 11.860 -6.983 1.00 77.12 461 GLN A N 1
ATOM 3712 C CA . GLN A 1 461 ? 3.028 13.293 -7.004 1.00 77.12 461 GLN A CA 1
ATOM 3713 C C . GLN A 1 461 ? 4.254 14.060 -7.526 1.00 77.12 461 GLN A C 1
ATOM 3715 O O . GLN A 1 461 ? 4.808 14.925 -6.847 1.00 77.12 461 GLN A O 1
ATOM 3720 N N . TYR A 1 462 ? 4.729 13.698 -8.725 1.00 84.25 462 TYR A N 1
ATOM 3721 C CA . TYR A 1 462 ? 6.050 14.122 -9.209 1.00 84.25 462 TYR A CA 1
ATOM 3722 C C . TYR A 1 462 ? 6.176 15.642 -9.425 1.00 84.25 462 TYR A C 1
ATOM 3724 O O . TYR A 1 462 ? 7.274 16.179 -9.317 1.00 84.25 462 TYR A O 1
ATOM 3732 N N . GLU A 1 463 ? 5.071 16.351 -9.682 1.00 86.06 463 GLU A N 1
ATOM 3733 C CA . GLU A 1 463 ? 5.065 17.819 -9.781 1.00 86.06 463 GLU A CA 1
ATOM 3734 C C . GLU A 1 463 ? 5.424 18.473 -8.435 1.00 86.06 463 GLU A C 1
ATOM 3736 O O . GLU A 1 463 ? 6.355 19.277 -8.348 1.00 86.06 463 GLU A O 1
ATOM 3741 N N . GLU A 1 464 ? 4.750 18.058 -7.361 1.00 78.81 464 GLU A N 1
ATOM 3742 C CA . GLU A 1 464 ? 5.008 18.534 -5.998 1.00 78.81 464 GLU A CA 1
ATOM 3743 C C . GLU A 1 464 ? 6.382 18.082 -5.488 1.00 78.81 464 GLU A C 1
ATOM 3745 O O . GLU A 1 464 ? 7.085 18.834 -4.804 1.00 78.81 464 GLU A O 1
ATOM 3750 N N . ALA A 1 465 ? 6.824 16.887 -5.890 1.00 79.12 465 ALA A N 1
ATOM 3751 C CA . ALA A 1 465 ? 8.188 16.432 -5.656 1.00 79.12 465 ALA A CA 1
ATOM 3752 C C . ALA A 1 465 ? 9.217 17.344 -6.344 1.00 79.12 465 ALA A C 1
ATOM 3754 O O . ALA A 1 465 ? 10.183 17.761 -5.710 1.00 79.12 465 ALA A O 1
ATOM 3755 N N . ALA A 1 466 ? 9.007 17.720 -7.610 1.00 81.56 466 ALA A N 1
ATOM 3756 C CA . ALA A 1 466 ? 9.902 18.613 -8.348 1.00 81.56 466 ALA A CA 1
ATOM 3757 C C . ALA A 1 466 ? 9.978 20.020 -7.727 1.00 81.56 466 ALA A C 1
ATOM 3759 O O . ALA A 1 466 ? 11.068 20.600 -7.642 1.00 81.56 466 ALA A O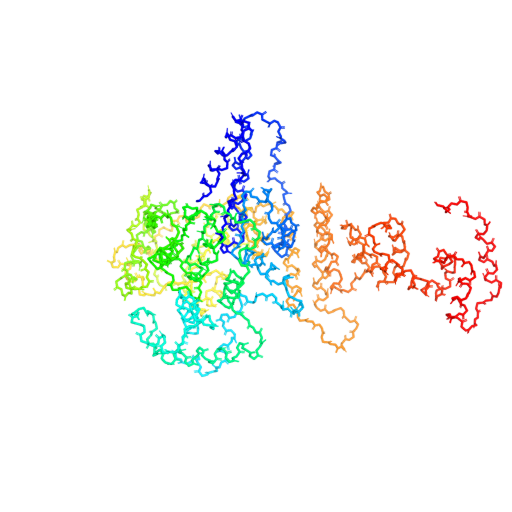 1
ATOM 3760 N N . LYS A 1 467 ? 8.847 20.565 -7.254 1.00 79.44 467 LYS A N 1
ATOM 3761 C CA . LYS A 1 467 ? 8.811 21.819 -6.477 1.00 79.44 467 LYS A CA 1
ATOM 3762 C C . LYS A 1 467 ? 9.634 21.687 -5.192 1.00 79.44 467 LYS A C 1
ATOM 3764 O O . LYS A 1 467 ? 10.496 22.527 -4.925 1.00 79.44 467 LYS A O 1
ATOM 3769 N N . SER A 1 468 ? 9.429 20.602 -4.447 1.00 78.81 468 SER A N 1
ATOM 3770 C CA . SER A 1 468 ? 10.091 20.336 -3.164 1.00 78.81 468 SER A CA 1
ATOM 3771 C C . SER A 1 468 ? 11.603 20.097 -3.313 1.00 78.81 468 SER A C 1
ATOM 3773 O O . SER A 1 468 ? 12.388 20.713 -2.595 1.00 78.81 468 SER A O 1
ATOM 3775 N N . PHE A 1 469 ? 12.048 19.336 -4.321 1.00 81.75 469 PHE A N 1
ATOM 3776 C CA . PHE A 1 469 ? 13.473 19.199 -4.663 1.00 81.75 469 PHE A CA 1
ATOM 3777 C C . PHE A 1 469 ? 14.107 20.527 -5.090 1.00 81.75 469 PHE A C 1
ATOM 3779 O O . PHE A 1 469 ? 15.268 20.786 -4.775 1.00 81.75 469 PHE A O 1
ATOM 3786 N N . GLY A 1 470 ? 13.344 21.397 -5.759 1.00 80.88 470 GLY A N 1
ATOM 3787 C CA . GLY A 1 470 ? 13.768 22.764 -6.053 1.00 80.88 470 GLY A CA 1
ATOM 3788 C C . GLY A 1 470 ? 14.056 23.580 -4.791 1.00 80.88 470 GLY A C 1
ATOM 3789 O O . GLY A 1 470 ? 15.076 24.261 -4.739 1.00 80.88 470 GLY A O 1
ATOM 3790 N N . ARG A 1 471 ? 13.205 23.469 -3.762 1.00 74.94 471 ARG A N 1
ATOM 3791 C CA . ARG A 1 471 ? 13.397 24.125 -2.452 1.00 74.94 471 ARG A CA 1
ATOM 3792 C C . ARG A 1 471 ? 14.563 23.534 -1.661 1.00 74.94 471 ARG A C 1
ATOM 3794 O O . ARG A 1 471 ? 15.287 24.278 -1.012 1.00 74.94 471 ARG A O 1
ATOM 3801 N N . ALA A 1 472 ? 14.802 22.231 -1.795 1.00 78.19 472 ALA A N 1
ATOM 3802 C CA . ALA A 1 472 ? 15.969 21.545 -1.241 1.00 78.19 472 ALA A CA 1
ATOM 3803 C C . ALA A 1 472 ? 17.302 21.867 -1.959 1.00 78.19 472 ALA A C 1
ATOM 3805 O O . ALA A 1 472 ? 18.344 21.351 -1.565 1.00 78.19 472 ALA A O 1
ATOM 3806 N N . GLY A 1 473 ? 17.292 22.634 -3.060 1.00 80.44 473 GLY A N 1
ATOM 3807 C CA . GLY A 1 473 ? 18.477 22.863 -3.903 1.00 80.44 473 GLY A CA 1
ATOM 3808 C C . GLY A 1 473 ? 18.951 21.629 -4.690 1.00 80.44 473 GLY A C 1
ATOM 3809 O O . GLY A 1 473 ? 19.987 21.667 -5.352 1.00 80.44 473 GLY A O 1
ATOM 3810 N N . ARG A 1 474 ? 18.195 20.526 -4.659 1.00 81.81 474 ARG A N 1
ATOM 3811 C CA . ARG A 1 474 ? 18.538 19.226 -5.257 1.00 81.81 474 ARG A CA 1
ATOM 3812 C C . ARG A 1 474 ? 18.118 19.192 -6.736 1.00 81.81 474 ARG A C 1
ATOM 3814 O O . ARG A 1 474 ? 17.118 18.587 -7.122 1.00 81.81 474 ARG A O 1
ATOM 3821 N N . LEU A 1 475 ? 18.874 19.904 -7.578 1.00 85.31 475 LEU A N 1
ATOM 3822 C CA . LEU A 1 475 ? 18.533 20.145 -8.992 1.00 85.31 475 LEU A CA 1
ATOM 3823 C C . LEU A 1 475 ? 18.455 18.868 -9.852 1.00 85.31 475 LEU A C 1
ATOM 3825 O O . LEU A 1 475 ? 17.588 18.786 -10.721 1.00 85.31 475 LEU A O 1
ATOM 3829 N N . SER A 1 476 ? 19.307 17.870 -9.594 1.00 82.50 476 SER A N 1
ATOM 3830 C CA . SER A 1 476 ? 19.286 16.579 -10.305 1.00 82.50 476 SER A CA 1
ATOM 3831 C C . SER A 1 476 ? 17.981 15.820 -10.030 1.00 82.50 476 SER A C 1
ATOM 3833 O O . SER A 1 476 ? 17.255 15.444 -10.949 1.00 82.50 476 SER A O 1
ATOM 3835 N N . GLN A 1 477 ? 17.610 15.703 -8.754 1.00 84.00 477 GLN A N 1
ATOM 3836 C CA . GLN A 1 477 ? 16.365 15.094 -8.287 1.00 84.00 477 GLN A CA 1
ATOM 3837 C C . GLN A 1 477 ? 15.127 15.846 -8.807 1.00 84.00 477 GLN A C 1
ATOM 3839 O O . GLN A 1 477 ? 14.149 15.225 -9.222 1.00 84.00 477 GLN A O 1
ATOM 3844 N N . LYS A 1 478 ? 15.181 17.184 -8.879 1.00 89.25 478 LYS A N 1
ATOM 3845 C CA . LYS A 1 478 ? 14.135 17.995 -9.523 1.00 89.25 478 LYS A CA 1
ATOM 3846 C C . LYS A 1 478 ? 13.960 17.639 -11.003 1.00 89.25 478 LYS A C 1
ATOM 3848 O O . LYS A 1 478 ? 12.824 17.490 -11.445 1.00 89.25 478 LYS A O 1
ATOM 3853 N N . ALA A 1 479 ? 15.046 17.503 -11.767 1.00 88.00 479 ALA A N 1
ATOM 3854 C CA . ALA A 1 479 ? 14.974 17.130 -13.183 1.00 88.00 479 ALA A CA 1
ATOM 3855 C C . ALA A 1 479 ? 14.375 15.725 -13.375 1.00 88.00 479 ALA A C 1
ATOM 3857 O O . ALA A 1 479 ? 13.493 15.545 -14.214 1.00 88.00 479 ALA A O 1
ATOM 3858 N N . GLN A 1 480 ? 14.773 14.771 -12.527 1.00 89.12 480 GLN A N 1
ATOM 3859 C CA . GLN A 1 480 ? 14.218 13.413 -12.496 1.00 89.12 480 GLN A CA 1
ATOM 3860 C C . GLN A 1 480 ? 12.698 13.449 -12.245 1.00 89.12 480 GLN A C 1
ATOM 3862 O O . GLN A 1 480 ? 11.928 12.904 -13.033 1.00 89.12 480 GLN A O 1
ATOM 3867 N N . ALA A 1 481 ? 12.238 14.177 -11.221 1.00 87.88 481 ALA A N 1
ATOM 3868 C CA . ALA A 1 481 ? 10.813 14.357 -10.926 1.00 87.88 481 ALA A CA 1
ATOM 3869 C C . ALA A 1 481 ? 10.020 15.008 -12.080 1.00 87.88 481 ALA A C 1
ATOM 3871 O O . ALA A 1 481 ? 8.910 14.573 -12.391 1.00 87.88 481 ALA A O 1
ATOM 3872 N N . ILE A 1 482 ? 10.602 15.988 -12.780 1.00 89.69 482 ILE A N 1
ATOM 3873 C CA . ILE A 1 482 ? 9.991 16.587 -13.979 1.00 89.69 482 ILE A CA 1
ATOM 3874 C C . ILE A 1 482 ? 9.833 15.547 -15.101 1.00 89.69 482 ILE A C 1
ATOM 3876 O O . ILE A 1 482 ? 8.782 15.511 -15.741 1.00 89.69 482 ILE A O 1
ATOM 3880 N N . ALA A 1 483 ? 10.817 14.671 -15.326 1.00 92.25 483 ALA A N 1
ATOM 3881 C CA . ALA A 1 483 ? 10.735 13.641 -16.365 1.00 92.25 483 ALA A CA 1
ATOM 3882 C C . ALA A 1 483 ? 9.570 12.654 -16.129 1.00 92.25 483 ALA A C 1
ATOM 3884 O O . ALA A 1 483 ? 8.789 12.389 -17.048 1.00 92.25 483 ALA A O 1
ATOM 3885 N N . PHE A 1 484 ? 9.370 12.192 -14.887 1.00 90.62 484 PHE A N 1
ATOM 3886 C CA . PHE A 1 484 ? 8.222 11.340 -14.538 1.00 90.62 484 PHE A CA 1
ATOM 3887 C C . PHE A 1 484 ? 6.874 12.069 -14.651 1.00 90.62 484 PHE A C 1
ATOM 3889 O O . PHE A 1 484 ? 5.919 11.498 -15.183 1.00 90.62 484 PHE A O 1
ATOM 3896 N N . HIS A 1 485 ? 6.793 13.345 -14.258 1.00 92.12 485 HIS A N 1
ATOM 3897 C CA . HIS A 1 485 ? 5.592 14.161 -14.485 1.00 92.12 485 HIS A CA 1
ATOM 3898 C C . HIS A 1 485 ? 5.250 14.289 -15.984 1.00 92.12 485 HIS A C 1
ATOM 3900 O O . HIS A 1 485 ? 4.091 14.145 -16.385 1.00 92.12 485 HIS A O 1
ATOM 3906 N N . LEU A 1 486 ? 6.253 14.511 -16.841 1.00 91.69 486 LEU A N 1
ATOM 3907 C CA . LEU A 1 486 ? 6.066 14.590 -18.294 1.00 91.69 486 LEU A CA 1
ATOM 3908 C C . LEU A 1 486 ? 5.575 13.258 -18.887 1.00 91.69 486 LEU A C 1
ATOM 3910 O O . LEU A 1 486 ? 4.703 13.269 -19.757 1.00 91.69 486 LEU A O 1
ATOM 3914 N N . ARG A 1 487 ? 6.055 12.109 -18.387 1.00 91.88 487 ARG A N 1
ATOM 3915 C CA . ARG A 1 487 ? 5.526 10.783 -18.768 1.00 91.88 487 ARG A CA 1
ATOM 3916 C C . ARG A 1 487 ? 4.057 10.627 -18.377 1.00 91.88 487 ARG A C 1
ATOM 3918 O O . ARG A 1 487 ? 3.223 10.350 -19.236 1.00 91.88 487 ARG A O 1
ATOM 3925 N N . GLN A 1 488 ? 3.728 10.877 -17.112 1.00 87.81 488 GLN A N 1
ATOM 3926 C CA . GLN A 1 488 ? 2.368 10.738 -16.581 1.00 87.81 488 GLN A CA 1
ATOM 3927 C C . GLN A 1 488 ? 1.365 11.639 -17.328 1.00 87.81 488 GLN A C 1
ATOM 3929 O O . GLN A 1 488 ? 0.274 11.208 -17.708 1.00 87.81 488 GLN A O 1
ATOM 3934 N N . THR A 1 489 ? 1.742 12.887 -17.623 1.00 86.69 489 THR A N 1
ATOM 3935 C CA . THR A 1 489 ? 0.900 13.809 -18.407 1.00 86.69 489 THR A CA 1
ATOM 3936 C C . THR A 1 489 ? 0.778 13.406 -19.881 1.00 86.69 489 THR A C 1
ATOM 3938 O O . THR A 1 489 ? -0.274 13.634 -20.485 1.00 86.69 489 THR A O 1
ATOM 3941 N N . ALA A 1 490 ? 1.788 12.757 -20.473 1.00 88.00 490 ALA A N 1
ATOM 3942 C CA . ALA A 1 490 ? 1.694 12.170 -21.811 1.00 88.00 490 ALA A CA 1
ATOM 3943 C C . ALA A 1 490 ? 0.745 10.957 -21.854 1.00 88.00 490 ALA A C 1
ATOM 3945 O O . ALA A 1 490 ? -0.044 10.820 -22.796 1.00 88.00 490 ALA A O 1
ATOM 3946 N N . GLU A 1 491 ? 0.764 10.110 -20.823 1.00 86.00 491 GLU A N 1
ATOM 3947 C CA . GLU A 1 491 ? -0.099 8.930 -20.686 1.00 86.00 491 GLU A CA 1
ATOM 3948 C C . GLU A 1 491 ? -1.585 9.269 -20.544 1.00 86.00 491 GLU A C 1
ATOM 3950 O O . GLU A 1 491 ? -2.427 8.535 -21.069 1.00 86.00 491 GLU A O 1
ATOM 3955 N N . LEU A 1 492 ? -1.915 10.396 -19.908 1.00 85.06 492 LEU A N 1
ATOM 3956 C CA . LEU A 1 492 ? -3.294 10.871 -19.745 1.00 85.06 492 LEU A CA 1
ATOM 3957 C C . LEU A 1 492 ? -3.917 11.430 -21.039 1.00 85.06 492 LEU A C 1
ATOM 3959 O O . LEU A 1 492 ? -5.142 11.526 -21.139 1.00 85.06 492 LEU A O 1
ATOM 3963 N N . LYS A 1 493 ? -3.116 11.792 -22.052 1.00 85.00 493 LYS A N 1
ATOM 3964 C CA . LYS A 1 493 ? -3.645 12.311 -23.326 1.00 85.00 493 LYS A CA 1
ATOM 3965 C C . LYS A 1 493 ? -4.314 11.200 -24.143 1.00 85.00 493 LYS A C 1
ATOM 3967 O O . LYS A 1 493 ? -3.735 10.122 -24.271 1.00 85.00 493 LYS A O 1
ATOM 3972 N N . PRO A 1 494 ? -5.474 11.436 -24.783 1.00 76.75 494 PRO A N 1
ATOM 3973 C CA . PRO A 1 494 ? -6.147 10.405 -25.571 1.00 76.75 494 PRO A CA 1
ATOM 3974 C C . PRO A 1 494 ? -5.267 9.895 -26.722 1.00 76.75 494 PRO A C 1
ATOM 3976 O O . PRO A 1 494 ? -4.498 10.649 -27.328 1.00 76.75 494 PRO A O 1
ATOM 3979 N N . HIS A 1 495 ? -5.398 8.607 -27.047 1.00 74.25 495 HIS A N 1
ATOM 3980 C CA . HIS A 1 495 ? -4.770 8.047 -28.242 1.00 74.25 495 HIS A CA 1
ATOM 3981 C C . HIS A 1 495 ? -5.312 8.744 -29.504 1.00 74.25 495 HIS A C 1
ATOM 3983 O O . HIS A 1 495 ? -6.501 9.074 -29.559 1.00 74.25 495 HIS A O 1
ATOM 3989 N N . PRO A 1 496 ? -4.467 8.987 -30.525 1.00 67.56 496 PRO A N 1
ATOM 3990 C CA . PRO A 1 496 ? -4.931 9.570 -31.776 1.00 67.56 496 PRO A CA 1
ATOM 3991 C C . PRO A 1 496 ? -5.972 8.656 -32.430 1.00 67.56 496 PRO A C 1
ATOM 3993 O O . PRO A 1 496 ? -5.750 7.455 -32.575 1.00 67.56 496 PRO A O 1
ATOM 3996 N N . ALA A 1 497 ? -7.101 9.234 -32.846 1.00 60.38 497 ALA A N 1
ATOM 3997 C CA . ALA A 1 497 ? -8.096 8.513 -33.628 1.00 60.38 497 ALA A CA 1
ATOM 3998 C C . ALA A 1 497 ? -7.469 8.024 -34.944 1.00 60.38 497 ALA A C 1
ATOM 4000 O O . ALA A 1 497 ? -6.796 8.794 -35.638 1.00 60.38 497 ALA A O 1
ATOM 4001 N N . ALA A 1 498 ? -7.699 6.755 -35.287 1.00 49.28 498 ALA A N 1
ATOM 4002 C CA . ALA A 1 498 ? -7.185 6.165 -36.516 1.00 49.28 498 ALA A CA 1
ATOM 4003 C C . ALA A 1 498 ? -7.669 6.967 -37.740 1.00 49.28 498 ALA A C 1
ATOM 4005 O O . ALA A 1 498 ? -8.871 7.156 -37.921 1.00 49.28 498 ALA A O 1
ATOM 4006 N N . GLY A 1 499 ? -6.733 7.444 -38.570 1.00 52.25 499 GLY A N 1
ATOM 4007 C CA . GLY A 1 499 ? -7.040 8.094 -39.851 1.00 52.25 499 GLY A CA 1
ATOM 4008 C C . GLY A 1 499 ? -6.773 9.602 -39.977 1.00 52.25 499 GLY A C 1
ATOM 4009 O O . GLY A 1 499 ? -7.113 10.163 -41.014 1.00 52.25 499 GLY A O 1
ATOM 4010 N N . ARG A 1 500 ? -6.149 10.286 -39.002 1.00 48.53 500 ARG A N 1
ATOM 4011 C CA . ARG A 1 500 ? -5.601 11.648 -39.230 1.00 48.53 500 ARG A CA 1
ATOM 4012 C C . ARG A 1 500 ? -4.107 11.583 -39.563 1.00 48.53 500 ARG A C 1
ATOM 4014 O O . ARG A 1 500 ? -3.334 10.999 -38.812 1.00 48.53 500 ARG A O 1
ATOM 4021 N N . GLY A 1 501 ? -3.731 12.142 -40.715 1.00 49.22 501 GLY A N 1
ATOM 4022 C CA . GLY A 1 501 ? -2.407 11.964 -41.318 1.00 49.22 501 GLY A CA 1
ATOM 4023 C C . GLY A 1 501 ? -1.271 12.787 -40.696 1.00 49.22 501 GLY A C 1
ATOM 4024 O O . GLY A 1 501 ? -1.521 13.819 -40.080 1.00 49.22 501 GLY A O 1
ATOM 4025 N N . THR A 1 502 ? -0.048 12.284 -40.921 1.00 51.94 502 THR A N 1
ATOM 4026 C CA . THR A 1 502 ? 1.314 12.887 -40.918 1.00 51.94 502 THR A CA 1
ATOM 4027 C C . THR A 1 502 ? 1.777 13.872 -39.831 1.00 51.94 502 THR A C 1
ATOM 4029 O O . THR A 1 502 ? 2.985 13.981 -39.627 1.00 51.94 502 THR A O 1
ATOM 4032 N N . ALA A 1 503 ? 0.909 14.557 -39.091 1.00 58.41 503 ALA A N 1
ATOM 4033 C CA . ALA A 1 503 ? 1.299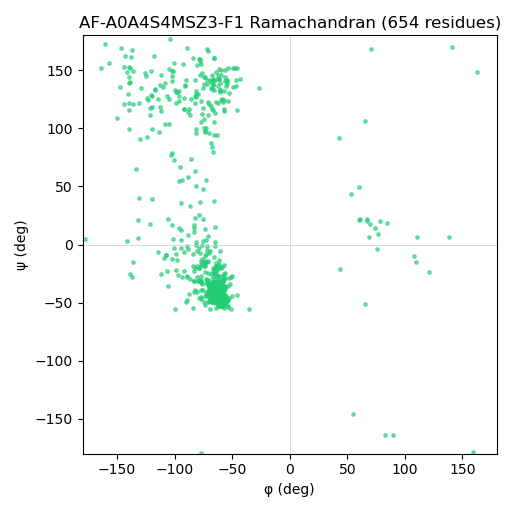 15.392 -37.958 1.00 58.41 503 ALA A CA 1
ATOM 4034 C C . ALA A 1 503 ? 1.505 14.536 -36.694 1.00 58.41 503 ALA A C 1
ATOM 4036 O O . ALA A 1 503 ? 0.637 13.736 -36.333 1.00 58.41 503 ALA A O 1
ATOM 4037 N N . LYS A 1 504 ? 2.626 14.728 -35.977 1.00 65.69 504 LYS A N 1
ATOM 4038 C CA . LYS A 1 504 ? 2.840 14.083 -34.668 1.00 65.69 504 LYS A CA 1
ATOM 4039 C C . LYS A 1 504 ? 1.701 14.472 -33.716 1.00 65.69 504 LYS A C 1
ATOM 4041 O O . LYS A 1 504 ? 1.460 15.650 -33.466 1.00 65.69 504 LYS A O 1
ATOM 4046 N N . SER A 1 505 ? 0.997 13.470 -33.186 1.00 78.62 505 SER A N 1
ATOM 4047 C CA . SER A 1 505 ? -0.098 13.667 -32.226 1.00 78.62 505 SER A CA 1
ATOM 4048 C C . SER A 1 505 ? 0.368 14.450 -30.991 1.00 78.62 505 SER A C 1
ATOM 4050 O O . SER A 1 505 ? 1.500 14.282 -30.543 1.00 78.62 505 SER A O 1
ATOM 4052 N N . SER A 1 506 ? -0.527 15.220 -30.357 1.00 83.75 506 SER A N 1
ATOM 4053 C CA . SER A 1 506 ? -0.249 15.892 -29.071 1.00 83.75 506 SER A CA 1
ATOM 4054 C C . SER A 1 506 ? 0.190 14.916 -27.962 1.00 83.75 506 SER A C 1
ATOM 4056 O O . SER A 1 506 ? 0.901 15.317 -27.038 1.00 83.75 506 SER A O 1
ATOM 4058 N N . ARG A 1 507 ? -0.192 13.629 -28.066 1.00 85.19 507 ARG A N 1
ATOM 4059 C CA . ARG A 1 507 ? 0.328 12.533 -27.228 1.00 85.19 507 ARG A CA 1
ATOM 4060 C C . ARG A 1 507 ? 1.785 12.196 -27.580 1.00 85.19 507 ARG A C 1
ATOM 4062 O O . ARG A 1 507 ? 2.624 12.180 -26.692 1.00 85.19 507 ARG A O 1
ATOM 4069 N N . SER A 1 508 ? 2.099 12.013 -28.866 1.00 86.75 508 SER A N 1
ATOM 4070 C CA . SER A 1 508 ? 3.461 11.729 -29.362 1.00 86.75 508 SER A CA 1
ATOM 4071 C C . SER A 1 508 ? 4.456 12.844 -29.003 1.00 86.75 508 SER A C 1
ATOM 4073 O O . SER A 1 508 ? 5.543 12.551 -28.515 1.00 86.75 508 SER A O 1
ATOM 4075 N N . LEU A 1 509 ? 4.064 14.116 -29.141 1.00 88.75 509 LEU A N 1
ATOM 4076 C CA . LEU A 1 509 ? 4.895 15.259 -28.737 1.00 88.75 509 LEU A CA 1
ATOM 4077 C C . LEU A 1 509 ? 5.128 15.328 -27.217 1.00 88.75 509 LEU A C 1
ATOM 4079 O O . LEU A 1 509 ? 6.209 15.718 -26.789 1.00 88.75 509 LEU A O 1
ATOM 4083 N N . ALA A 1 510 ? 4.150 14.923 -26.399 1.00 90.31 510 ALA A N 1
ATOM 4084 C CA . ALA A 1 510 ? 4.326 14.861 -24.947 1.00 90.31 510 ALA A CA 1
ATOM 4085 C C . ALA A 1 510 ? 5.296 13.737 -24.538 1.00 90.31 510 ALA A C 1
ATOM 4087 O O . ALA A 1 510 ? 6.207 13.977 -23.750 1.00 90.31 510 ALA A O 1
ATOM 4088 N N . PHE A 1 511 ? 5.171 12.548 -25.140 1.00 92.19 511 PHE A N 1
ATOM 4089 C CA . PHE A 1 511 ? 6.130 11.456 -24.931 1.00 92.19 511 PHE A CA 1
ATOM 4090 C C . PHE A 1 511 ? 7.541 11.808 -25.399 1.00 92.19 511 PHE A C 1
ATOM 4092 O O . PHE A 1 511 ? 8.502 11.422 -24.744 1.00 92.19 511 PHE A O 1
ATOM 4099 N N . LEU A 1 512 ? 7.679 12.575 -26.483 1.00 93.44 512 LEU A N 1
ATOM 4100 C CA . LEU A 1 512 ? 8.978 13.069 -26.930 1.00 93.44 512 LEU A CA 1
ATOM 4101 C C . LEU A 1 512 ? 9.641 13.968 -25.871 1.00 93.44 512 LEU A C 1
ATOM 4103 O O . LEU A 1 512 ? 10.799 13.755 -25.529 1.00 93.44 512 LEU A O 1
ATOM 4107 N N . SER A 1 513 ? 8.891 14.914 -25.297 1.00 93.19 513 SER A N 1
ATOM 4108 C CA . SER A 1 513 ? 9.401 15.783 -24.228 1.00 93.19 513 SER A CA 1
ATOM 4109 C C . SER A 1 513 ? 9.775 15.003 -22.959 1.00 93.19 513 SER A C 1
ATOM 4111 O O . SER A 1 513 ? 10.778 15.328 -22.326 1.00 93.19 513 SER A O 1
ATOM 4113 N N . ALA A 1 514 ? 9.017 13.958 -22.607 1.00 93.56 514 ALA A N 1
ATOM 4114 C CA . ALA A 1 514 ? 9.362 13.057 -21.506 1.00 93.56 514 ALA A CA 1
ATOM 4115 C C . ALA A 1 514 ? 10.646 12.254 -21.793 1.00 93.56 514 ALA A C 1
ATOM 4117 O O . ALA A 1 514 ? 11.506 12.133 -20.923 1.00 93.56 514 ALA A O 1
ATOM 4118 N N . ALA A 1 515 ? 10.806 11.750 -23.022 1.00 93.88 515 ALA A N 1
ATOM 4119 C CA . ALA A 1 515 ? 11.983 10.993 -23.445 1.00 93.88 515 ALA A CA 1
ATOM 4120 C C . ALA A 1 515 ? 13.268 11.829 -23.376 1.00 93.88 515 ALA A C 1
ATOM 4122 O O . ALA A 1 515 ? 14.281 11.372 -22.849 1.00 93.88 515 ALA A O 1
ATOM 4123 N N . GLU A 1 516 ? 13.214 13.074 -23.852 1.00 94.56 516 GLU A N 1
ATOM 4124 C CA . GLU A 1 516 ? 14.342 14.010 -23.815 1.00 94.56 516 GLU A CA 1
ATOM 4125 C C . GLU A 1 516 ? 14.713 14.392 -22.369 1.00 94.56 516 GLU A C 1
ATOM 4127 O O . GLU A 1 516 ? 15.897 14.450 -22.033 1.00 94.56 516 GLU A O 1
ATOM 4132 N N . ALA A 1 517 ? 13.724 14.544 -21.478 1.00 93.69 517 ALA A N 1
ATOM 4133 C CA . ALA A 1 517 ? 13.961 14.769 -20.051 1.00 93.69 517 ALA A CA 1
ATOM 4134 C C . ALA A 1 517 ? 14.618 13.559 -19.354 1.00 93.69 517 ALA A C 1
ATOM 4136 O O . ALA A 1 517 ? 15.561 13.739 -18.579 1.00 93.69 517 ALA A O 1
ATOM 4137 N N . PHE A 1 518 ? 14.178 12.329 -19.645 1.00 94.19 518 PHE A N 1
ATOM 4138 C CA . PHE A 1 518 ? 14.810 11.116 -19.107 1.00 94.19 518 PHE A CA 1
ATOM 4139 C C . PHE A 1 518 ? 16.220 10.891 -19.654 1.00 94.19 518 PHE A C 1
ATOM 4141 O O . PHE A 1 518 ? 17.117 10.579 -18.874 1.00 94.19 518 PHE A O 1
ATOM 4148 N N . SER A 1 519 ? 16.441 11.104 -20.953 1.00 93.19 519 SER A N 1
ATOM 4149 C CA . SER A 1 519 ? 17.762 10.998 -21.587 1.00 93.19 519 SER A CA 1
ATOM 4150 C C . SER A 1 519 ? 18.762 11.972 -20.945 1.00 93.19 519 SER A C 1
ATOM 4152 O O . SER A 1 519 ? 19.856 11.578 -20.536 1.00 93.19 519 SER A O 1
ATOM 4154 N N . ALA A 1 520 ? 18.349 13.224 -20.706 1.00 92.44 520 ALA A N 1
ATOM 4155 C CA . ALA A 1 520 ? 19.157 14.199 -19.972 1.00 92.44 520 ALA A CA 1
ATOM 4156 C C . ALA A 1 520 ? 19.480 13.746 -18.531 1.00 92.44 520 ALA A C 1
ATOM 4158 O O . ALA A 1 520 ? 20.618 13.898 -18.080 1.00 92.44 520 ALA A O 1
ATOM 4159 N N . CYS A 1 521 ? 18.518 13.141 -17.821 1.00 89.38 521 CYS A N 1
ATOM 4160 C CA . CYS A 1 521 ? 18.750 12.564 -16.490 1.00 89.38 521 CYS A CA 1
ATOM 4161 C C . CYS A 1 521 ? 19.711 11.363 -16.529 1.00 89.38 521 CYS A C 1
ATOM 4163 O O . CYS A 1 521 ? 20.545 11.222 -15.635 1.00 89.38 521 CYS A O 1
ATOM 4165 N N . ALA A 1 522 ? 19.634 10.523 -17.564 1.00 87.56 522 ALA A N 1
ATOM 4166 C CA . ALA A 1 522 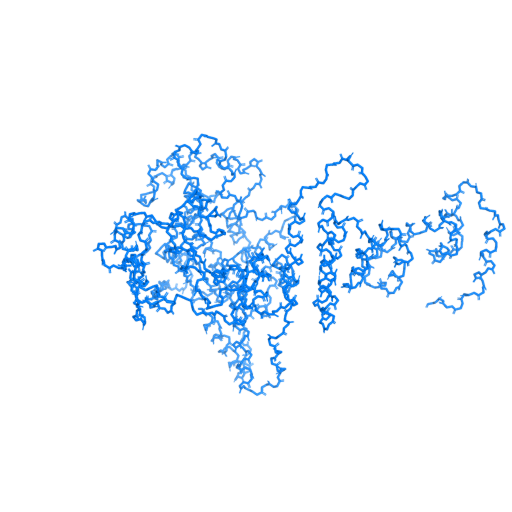? 20.499 9.359 -17.747 1.00 87.56 522 ALA A CA 1
ATOM 4167 C C . ALA A 1 522 ? 21.966 9.756 -17.975 1.00 87.56 522 ALA A C 1
ATOM 4169 O O . ALA A 1 522 ? 22.864 9.179 -17.356 1.00 87.56 522 ALA A O 1
ATOM 4170 N N . VAL A 1 523 ? 22.195 10.785 -18.802 1.00 87.31 523 VAL A N 1
ATOM 4171 C CA . VAL A 1 523 ? 23.521 11.362 -19.080 1.00 87.31 523 VAL A CA 1
ATOM 4172 C C . VAL A 1 523 ? 24.092 12.062 -17.844 1.00 87.31 523 VAL A C 1
ATOM 4174 O O . VAL A 1 523 ? 25.248 11.827 -17.485 1.00 87.31 523 VAL A O 1
ATOM 4177 N N . ALA A 1 524 ? 23.289 12.874 -17.148 1.00 82.69 524 ALA A N 1
ATOM 4178 C CA . ALA A 1 524 ? 23.701 13.519 -15.898 1.00 82.69 524 ALA A CA 1
ATOM 4179 C C . ALA A 1 524 ? 24.020 12.495 -14.789 1.00 82.69 524 ALA A C 1
ATOM 4181 O O . ALA A 1 524 ? 24.948 12.693 -14.011 1.00 82.69 524 ALA A O 1
ATOM 4182 N N . GLY A 1 525 ? 23.293 11.374 -14.752 1.00 73.94 525 GLY A N 1
ATOM 4183 C CA . GLY A 1 525 ? 23.499 10.261 -13.822 1.00 73.94 525 GLY A CA 1
ATOM 4184 C C . GLY A 1 525 ? 24.585 9.254 -14.226 1.00 73.94 525 GLY A C 1
ATOM 4185 O O . GLY A 1 525 ? 24.669 8.196 -13.605 1.00 73.94 525 GLY A O 1
ATOM 4186 N N . SER A 1 526 ? 25.410 9.543 -15.239 1.00 72.56 526 SER A N 1
ATOM 4187 C CA . SER A 1 526 ? 26.425 8.618 -15.785 1.00 72.56 526 SER A CA 1
ATOM 4188 C C . SER A 1 526 ? 27.476 8.128 -14.772 1.00 72.56 526 SER A C 1
ATOM 4190 O O . SER A 1 526 ? 28.061 7.064 -14.969 1.00 72.56 526 SER A O 1
ATOM 4192 N N . ALA A 1 527 ? 27.659 8.829 -13.647 1.00 67.94 527 ALA A N 1
ATOM 4193 C CA . ALA A 1 527 ? 28.469 8.368 -12.514 1.00 67.94 527 ALA A CA 1
ATOM 4194 C C . ALA A 1 527 ? 27.918 7.096 -11.823 1.00 67.94 527 ALA A C 1
ATOM 4196 O O . ALA A 1 527 ? 28.660 6.408 -11.123 1.00 67.94 527 ALA A O 1
ATOM 4197 N N . PHE A 1 528 ? 26.638 6.759 -12.029 1.00 71.25 528 PHE A N 1
ATOM 4198 C CA . PHE A 1 528 ? 25.947 5.629 -11.400 1.00 71.25 528 PHE A CA 1
ATOM 4199 C C . PHE A 1 528 ? 25.333 4.688 -12.465 1.00 71.25 528 PHE A C 1
ATOM 4201 O O . PHE A 1 528 ? 24.187 4.876 -12.880 1.00 71.25 528 PHE A O 1
ATOM 4208 N N . PRO A 1 529 ? 26.046 3.632 -12.910 1.00 68.94 529 PRO A N 1
ATOM 4209 C CA . PRO A 1 529 ? 25.635 2.823 -14.069 1.00 68.94 529 PRO A CA 1
ATOM 4210 C C . PRO A 1 529 ? 24.324 2.029 -13.933 1.00 68.94 529 PRO A C 1
ATOM 4212 O O . PRO A 1 529 ? 23.756 1.610 -14.938 1.00 68.94 529 PRO A O 1
ATOM 4215 N N . SER A 1 530 ? 23.825 1.758 -12.725 1.00 66.06 530 SER A N 1
ATOM 4216 C CA . SER A 1 530 ? 22.493 1.155 -12.526 1.00 66.06 530 SER A CA 1
ATOM 4217 C C . SER A 1 530 ? 21.381 2.172 -12.795 1.00 66.06 530 SER A C 1
ATOM 4219 O O . SER A 1 530 ? 20.513 1.928 -13.627 1.00 66.06 530 SER A O 1
ATOM 4221 N N . THR A 1 531 ? 21.475 3.333 -12.146 1.00 69.06 531 THR A N 1
ATOM 4222 C CA . THR A 1 531 ? 20.616 4.513 -12.320 1.00 69.06 531 THR A CA 1
ATOM 4223 C C . THR A 1 531 ? 20.557 4.993 -13.765 1.00 69.06 531 THR A C 1
ATOM 4225 O O . THR A 1 531 ? 19.482 5.213 -14.314 1.00 69.06 531 THR A O 1
ATOM 4228 N N . SER A 1 532 ? 21.721 5.176 -14.392 1.00 81.06 532 SER A N 1
ATOM 4229 C CA . SER A 1 532 ? 21.801 5.683 -15.762 1.00 81.06 532 SER A CA 1
ATOM 4230 C C . SER A 1 532 ? 21.058 4.747 -16.725 1.00 81.06 532 SER A C 1
ATOM 4232 O O . SER A 1 532 ? 20.268 5.210 -17.544 1.00 81.06 532 SER A O 1
ATOM 4234 N N . ARG A 1 533 ? 21.183 3.422 -16.544 1.00 82.62 533 ARG A N 1
ATOM 4235 C CA . ARG A 1 533 ? 20.457 2.427 -17.350 1.00 82.62 533 ARG A CA 1
ATOM 4236 C C . ARG A 1 533 ? 18.938 2.456 -17.160 1.00 82.62 533 ARG A C 1
ATOM 4238 O O . ARG A 1 533 ? 18.241 2.334 -18.163 1.00 82.62 533 ARG A O 1
ATOM 4245 N N . SER A 1 534 ? 18.405 2.649 -15.947 1.00 82.44 534 SER A N 1
ATOM 4246 C CA . SER A 1 534 ? 16.942 2.757 -15.774 1.00 82.44 534 SER A CA 1
ATOM 4247 C C . SER A 1 534 ? 16.383 4.035 -16.408 1.00 82.44 534 SER A C 1
ATOM 4249 O O . SER A 1 534 ? 15.325 3.996 -17.034 1.00 82.44 534 SER A O 1
ATOM 4251 N N . TYR A 1 535 ? 17.118 5.151 -16.362 1.00 88.56 535 TYR A N 1
ATOM 4252 C CA . TYR A 1 535 ? 16.723 6.364 -17.084 1.00 88.56 535 TYR A CA 1
ATOM 4253 C C . TYR A 1 535 ? 16.842 6.237 -18.604 1.00 88.56 535 TYR A C 1
ATOM 4255 O O . TYR A 1 535 ? 15.924 6.668 -19.300 1.00 88.56 535 TYR A O 1
ATOM 4263 N N . HIS A 1 536 ? 17.886 5.585 -19.124 1.00 90.94 536 HIS A N 1
ATOM 4264 C CA . HIS A 1 536 ? 17.972 5.234 -20.545 1.00 90.94 536 HIS A CA 1
ATOM 4265 C C . HIS A 1 536 ? 16.793 4.337 -20.970 1.00 90.94 536 HIS A C 1
ATOM 4267 O O . HIS A 1 536 ? 16.154 4.602 -21.985 1.00 90.94 536 HIS A O 1
ATOM 4273 N N . ARG A 1 537 ? 16.404 3.339 -20.161 1.00 90.69 537 ARG A N 1
ATOM 4274 C CA . ARG A 1 537 ? 15.209 2.512 -20.418 1.00 90.69 537 ARG A CA 1
ATOM 4275 C C . ARG A 1 537 ? 13.930 3.359 -20.470 1.00 90.69 537 ARG A C 1
ATOM 4277 O O . ARG A 1 537 ? 13.174 3.271 -21.437 1.00 90.69 537 ARG A O 1
ATOM 4284 N N . ASN A 1 538 ? 13.704 4.206 -19.466 1.00 90.69 538 ASN A N 1
ATOM 4285 C CA . ASN A 1 538 ? 12.537 5.093 -19.401 1.00 90.69 538 ASN A CA 1
ATOM 4286 C C . ASN A 1 538 ? 12.486 6.075 -20.591 1.00 90.69 538 ASN A C 1
ATOM 4288 O O . ASN A 1 538 ? 11.413 6.299 -21.162 1.00 90.69 538 ASN A O 1
ATOM 4292 N N . ALA A 1 539 ? 13.637 6.606 -21.020 1.00 94.38 539 ALA A N 1
ATOM 4293 C CA . ALA A 1 539 ? 13.758 7.407 -22.238 1.00 94.38 539 ALA A CA 1
ATOM 4294 C C . ALA A 1 539 ? 13.381 6.601 -23.491 1.00 94.38 539 ALA A C 1
ATOM 4296 O O . ALA A 1 539 ? 12.591 7.075 -24.310 1.00 94.38 539 ALA A O 1
ATOM 4297 N N . ALA A 1 540 ? 13.877 5.367 -23.614 1.00 92.31 540 ALA A N 1
ATOM 4298 C CA . ALA A 1 540 ? 13.624 4.485 -24.750 1.00 92.31 540 ALA A CA 1
ATOM 4299 C C . ALA A 1 540 ? 12.133 4.140 -24.911 1.00 92.31 540 ALA A C 1
ATOM 4301 O O . ALA A 1 540 ? 11.582 4.242 -26.011 1.00 92.31 540 ALA A O 1
ATOM 4302 N N . GLU A 1 541 ? 11.451 3.804 -23.813 1.00 91.81 541 GLU A N 1
ATOM 4303 C CA . GLU A 1 541 ? 10.004 3.548 -23.799 1.00 91.81 541 GLU A CA 1
ATOM 4304 C C . GLU A 1 541 ? 9.195 4.804 -24.167 1.00 91.81 541 GLU A C 1
ATOM 4306 O O . GLU A 1 541 ? 8.205 4.726 -24.903 1.00 91.81 541 GLU A O 1
ATOM 4311 N N . CYS A 1 542 ? 9.634 5.989 -23.733 1.00 92.44 542 CYS A N 1
ATOM 4312 C CA . CYS A 1 542 ? 9.009 7.251 -24.129 1.00 92.44 542 CYS A CA 1
ATOM 4313 C C . CYS A 1 542 ? 9.250 7.572 -25.617 1.00 92.44 542 CYS A C 1
ATOM 4315 O O . CYS A 1 542 ? 8.304 7.941 -26.317 1.00 92.44 542 CYS A O 1
ATOM 4317 N N . TYR A 1 543 ? 10.455 7.354 -26.157 1.00 94.00 543 TYR A N 1
ATOM 4318 C CA . TYR A 1 543 ? 10.721 7.510 -27.593 1.00 94.00 543 TYR A CA 1
ATOM 4319 C C . TYR A 1 543 ? 9.881 6.548 -28.442 1.00 94.00 543 TYR A C 1
ATOM 4321 O O . TYR A 1 543 ? 9.260 6.992 -29.414 1.00 94.00 543 TYR A O 1
ATOM 4329 N N . ALA A 1 544 ? 9.761 5.282 -28.038 1.00 89.81 544 ALA A N 1
ATOM 4330 C CA . ALA A 1 544 ? 8.907 4.293 -28.696 1.00 89.81 544 ALA A CA 1
ATOM 4331 C C . ALA A 1 544 ? 7.427 4.723 -28.726 1.00 89.81 544 ALA A C 1
ATOM 4333 O O . ALA A 1 544 ? 6.777 4.656 -29.774 1.00 89.81 544 ALA A O 1
ATOM 4334 N N . ASN A 1 545 ? 6.908 5.240 -27.606 1.00 87.25 545 ASN A N 1
ATOM 4335 C CA . ASN A 1 545 ? 5.555 5.804 -27.510 1.00 87.25 545 ASN A CA 1
ATOM 4336 C C . ASN A 1 545 ? 5.383 7.115 -28.303 1.00 87.25 545 ASN A C 1
ATOM 4338 O O . ASN A 1 545 ? 4.273 7.439 -28.736 1.00 87.25 545 ASN A O 1
ATOM 4342 N N . SER A 1 546 ? 6.467 7.861 -28.539 1.00 89.50 546 SER A N 1
ATOM 4343 C CA . SER A 1 546 ? 6.470 9.026 -29.432 1.00 89.50 546 SER A CA 1
ATOM 4344 C C . SER A 1 546 ? 6.466 8.652 -30.925 1.00 89.50 546 SER A C 1
ATOM 4346 O O . SER A 1 546 ? 6.110 9.496 -31.754 1.00 89.50 546 SER A O 1
ATOM 4348 N N . GLY A 1 547 ? 6.815 7.404 -31.265 1.00 86.88 547 GLY A N 1
ATOM 4349 C CA . GLY A 1 547 ? 7.016 6.922 -32.636 1.00 86.88 547 GLY A CA 1
ATOM 4350 C C . GLY A 1 547 ? 8.420 7.185 -33.200 1.00 86.88 547 GLY A C 1
ATOM 4351 O O . GLY A 1 547 ? 8.590 7.178 -34.415 1.00 86.88 547 GLY A O 1
ATOM 4352 N N . ASP A 1 548 ? 9.409 7.454 -32.344 1.00 91.19 548 ASP A N 1
ATOM 4353 C CA . ASP A 1 548 ? 10.813 7.670 -32.721 1.00 91.19 548 ASP A CA 1
ATOM 4354 C C . ASP A 1 548 ? 11.630 6.398 -32.446 1.00 91.19 548 ASP A C 1
ATOM 4356 O O . ASP A 1 548 ? 12.396 6.295 -31.488 1.00 91.19 548 ASP A O 1
ATOM 4360 N N . ASP A 1 549 ? 11.404 5.384 -33.282 1.00 92.06 549 ASP A N 1
ATOM 4361 C CA . ASP A 1 549 ? 11.982 4.046 -33.107 1.00 92.06 549 ASP A CA 1
ATOM 4362 C C . ASP A 1 549 ? 13.517 4.028 -33.238 1.00 92.06 549 ASP A C 1
ATOM 4364 O O . ASP A 1 549 ? 14.176 3.131 -32.716 1.00 92.06 549 ASP A O 1
ATOM 4368 N N . ALA A 1 550 ? 14.097 5.033 -33.905 1.00 92.62 550 ALA A N 1
ATOM 4369 C CA . ALA A 1 550 ? 15.541 5.190 -34.035 1.00 92.62 550 ALA A CA 1
ATOM 4370 C C . ALA A 1 550 ? 16.179 5.568 -32.691 1.00 92.62 550 ALA A C 1
ATOM 4372 O O . ALA A 1 550 ? 17.042 4.834 -32.206 1.00 92.62 550 ALA A O 1
ATOM 4373 N N . ARG A 1 551 ? 15.706 6.655 -32.059 1.00 94.06 551 ARG A N 1
ATOM 4374 C CA . ARG A 1 551 ? 16.193 7.069 -30.732 1.00 94.06 551 ARG A CA 1
ATOM 4375 C C . ARG A 1 551 ? 15.812 6.079 -29.637 1.00 94.06 551 ARG A C 1
ATOM 4377 O O . ARG A 1 551 ? 16.607 5.864 -28.731 1.00 94.06 551 ARG A O 1
ATOM 4384 N N . ALA A 1 552 ? 14.663 5.408 -29.750 1.00 93.31 552 ALA A N 1
ATOM 4385 C CA . ALA A 1 552 ? 14.321 4.310 -28.846 1.00 93.31 552 ALA A CA 1
ATOM 4386 C C . ALA A 1 552 ? 15.389 3.199 -28.868 1.00 93.31 552 ALA A C 1
ATOM 4388 O O . ALA A 1 552 ? 15.795 2.720 -27.814 1.00 93.31 552 ALA A O 1
ATOM 4389 N N . GLY A 1 553 ? 15.890 2.821 -30.051 1.00 92.25 553 GLY A N 1
ATOM 4390 C CA . GLY A 1 553 ? 16.962 1.830 -30.177 1.00 92.25 553 GLY A CA 1
ATOM 4391 C C . GLY A 1 553 ? 18.292 2.277 -29.554 1.00 92.25 553 GLY A C 1
ATOM 4392 O O . GLY A 1 553 ? 18.918 1.486 -28.847 1.00 92.25 553 GLY A O 1
ATOM 4393 N N . ASP A 1 554 ? 18.686 3.540 -29.759 1.00 94.44 554 ASP A N 1
ATOM 4394 C CA . ASP A 1 554 ? 19.908 4.130 -29.178 1.00 94.44 554 ASP A CA 1
ATOM 4395 C C . ASP A 1 554 ? 19.862 4.161 -27.635 1.00 94.44 554 ASP A C 1
ATOM 4397 O O . ASP A 1 554 ? 20.831 3.806 -26.954 1.00 94.44 554 ASP A O 1
ATOM 4401 N N . GLU A 1 555 ? 18.711 4.518 -27.063 1.00 94.88 555 GLU A N 1
ATOM 4402 C CA . GLU A 1 555 ? 18.494 4.522 -25.613 1.00 94.88 555 GLU A CA 1
ATOM 4403 C C . GLU A 1 555 ? 18.406 3.099 -25.028 1.00 94.88 555 GLU A C 1
ATOM 4405 O O . GLU A 1 555 ? 19.046 2.822 -24.016 1.00 94.88 555 GLU A O 1
ATOM 4410 N N . PHE A 1 556 ? 17.719 2.146 -25.678 1.00 92.94 556 PHE A N 1
ATOM 4411 C CA . PHE A 1 556 ? 17.716 0.741 -25.227 1.00 92.94 556 PHE A CA 1
ATOM 4412 C C . PHE A 1 556 ? 19.117 0.113 -25.275 1.00 92.94 556 PHE A C 1
ATOM 4414 O O . PHE A 1 556 ? 19.469 -0.671 -24.391 1.00 92.94 556 PHE A O 1
ATOM 4421 N N . GLN A 1 557 ? 19.944 0.466 -26.264 1.00 92.88 557 GLN A N 1
ATOM 4422 C CA . GLN A 1 557 ? 21.342 0.035 -26.312 1.00 92.88 557 GLN A CA 1
ATOM 4423 C C . GLN A 1 557 ? 22.132 0.604 -25.123 1.00 92.88 557 GLN A C 1
ATOM 4425 O O . GLN A 1 557 ? 22.889 -0.129 -24.485 1.00 92.88 557 GLN A O 1
ATOM 4430 N N . SER A 1 558 ? 21.904 1.875 -24.782 1.00 90.88 558 SER A N 1
ATOM 4431 C CA . SER A 1 558 ? 22.519 2.548 -23.627 1.00 90.88 558 SER A CA 1
ATOM 4432 C C . SER A 1 558 ? 22.036 1.965 -22.286 1.00 90.88 558 SER A C 1
ATOM 4434 O O . SER A 1 558 ? 22.819 1.820 -21.348 1.00 90.88 558 SER A O 1
ATOM 4436 N N . ALA A 1 559 ? 20.785 1.498 -22.219 1.00 87.50 559 ALA A N 1
ATOM 4437 C CA . ALA A 1 559 ? 20.226 0.732 -21.101 1.00 87.50 559 ALA A CA 1
ATOM 4438 C C . ALA A 1 559 ? 20.786 -0.704 -20.971 1.00 87.50 559 ALA A C 1
ATOM 4440 O O . ALA A 1 559 ? 20.531 -1.373 -19.972 1.00 87.50 559 ALA A O 1
ATOM 4441 N N . SER A 1 560 ? 21.585 -1.177 -21.940 1.00 89.31 560 SER A N 1
ATOM 4442 C CA . SER A 1 560 ? 22.038 -2.577 -22.086 1.00 89.31 560 SER A CA 1
ATOM 4443 C C . SER A 1 560 ? 20.926 -3.592 -22.422 1.00 89.31 560 SER A C 1
ATOM 4445 O O . SER A 1 560 ? 21.094 -4.792 -22.214 1.00 89.31 560 SER A O 1
ATOM 4447 N N . GLU A 1 561 ? 19.798 -3.144 -22.979 1.00 88.69 561 GLU A N 1
ATOM 4448 C CA . GLU A 1 561 ? 18.673 -3.996 -23.395 1.00 88.69 561 GLU A CA 1
ATOM 4449 C C . GLU A 1 561 ? 18.752 -4.345 -24.887 1.00 88.69 561 GLU A C 1
ATOM 4451 O O . GLU A 1 561 ? 17.933 -3.935 -25.714 1.00 88.69 561 GLU A O 1
ATOM 4456 N N . TYR A 1 562 ? 19.771 -5.130 -25.237 1.00 90.88 562 TYR A N 1
ATOM 4457 C CA . TYR A 1 562 ? 20.160 -5.416 -26.622 1.00 90.88 562 TYR A CA 1
ATOM 4458 C C . TYR A 1 562 ? 19.043 -6.028 -27.483 1.00 90.88 562 TYR A C 1
ATOM 4460 O O . TYR A 1 562 ? 18.899 -5.661 -28.649 1.00 90.88 562 TYR A O 1
ATOM 4468 N N . THR A 1 563 ? 18.201 -6.894 -26.910 1.00 89.88 563 THR A N 1
ATOM 4469 C CA . THR A 1 563 ? 17.035 -7.477 -27.599 1.00 89.88 563 THR A CA 1
ATOM 4470 C C . THR A 1 563 ? 16.028 -6.407 -28.022 1.00 89.88 563 THR A C 1
ATOM 4472 O O . THR A 1 563 ? 15.566 -6.413 -29.165 1.00 89.88 563 THR A O 1
ATOM 4475 N N . MET A 1 564 ? 15.721 -5.452 -27.137 1.00 89.00 564 MET A N 1
ATOM 4476 C CA . MET A 1 564 ? 14.802 -4.349 -27.435 1.00 89.00 564 MET A CA 1
ATOM 4477 C C . MET A 1 564 ? 15.434 -3.382 -28.439 1.00 89.00 564 MET A C 1
ATOM 4479 O O . MET A 1 564 ? 14.803 -3.040 -29.439 1.00 89.00 564 MET A O 1
ATOM 4483 N N . ALA A 1 565 ? 16.706 -3.023 -28.244 1.00 92.69 565 ALA A N 1
ATOM 4484 C CA . ALA A 1 565 ? 17.450 -2.161 -29.160 1.00 92.69 565 ALA A CA 1
ATOM 4485 C C . ALA A 1 565 ? 17.452 -2.704 -30.601 1.00 92.69 565 ALA A C 1
ATOM 4487 O O . ALA A 1 565 ? 17.108 -1.983 -31.538 1.00 92.69 565 ALA A O 1
ATOM 4488 N N . ALA A 1 566 ? 17.747 -3.995 -30.790 1.00 90.88 566 ALA A N 1
ATOM 4489 C CA . ALA A 1 566 ? 17.754 -4.629 -32.109 1.00 90.88 566 ALA A CA 1
ATOM 4490 C C . ALA A 1 566 ? 16.358 -4.657 -32.767 1.00 90.88 566 ALA A C 1
ATOM 4492 O O . ALA A 1 566 ? 16.236 -4.418 -33.973 1.00 90.88 566 ALA A O 1
ATOM 4493 N N . GLN A 1 567 ? 15.292 -4.890 -31.991 1.00 90.81 567 GLN A N 1
ATOM 4494 C CA . GLN A 1 567 ? 13.911 -4.842 -32.489 1.00 90.81 567 GLN A CA 1
ATOM 4495 C C . GLN A 1 567 ? 13.480 -3.427 -32.908 1.00 90.81 567 GLN A C 1
ATOM 4497 O O . GLN A 1 567 ? 12.850 -3.273 -33.960 1.00 90.81 567 GLN A O 1
ATOM 4502 N N . TYR A 1 568 ? 13.835 -2.400 -32.131 1.00 91.69 568 TYR A N 1
ATOM 4503 C CA . TYR A 1 568 ? 13.528 -1.004 -32.457 1.00 91.69 568 TYR A CA 1
ATOM 4504 C C . TYR A 1 568 ? 14.356 -0.491 -33.639 1.00 91.69 568 TYR A C 1
ATOM 4506 O O . TYR A 1 568 ? 13.786 0.102 -34.554 1.00 91.69 568 TYR A O 1
ATOM 4514 N N . TYR A 1 569 ? 15.644 -0.840 -33.739 1.00 93.75 569 TYR A N 1
ATOM 4515 C CA . TYR A 1 569 ? 16.438 -0.570 -34.943 1.00 93.75 569 TYR A CA 1
ATOM 4516 C C . TYR A 1 569 ? 15.865 -1.245 -36.195 1.00 93.75 569 TYR A C 1
ATOM 4518 O O . TYR A 1 569 ? 15.798 -0.598 -37.242 1.00 93.75 569 TYR A O 1
ATOM 4526 N N . ARG A 1 570 ? 15.378 -2.496 -36.109 1.00 90.88 570 ARG A N 1
ATOM 4527 C CA . ARG A 1 570 ? 14.647 -3.138 -37.221 1.00 90.88 570 ARG A CA 1
ATOM 4528 C C . ARG A 1 570 ? 13.416 -2.317 -37.613 1.00 90.88 570 ARG A C 1
ATOM 4530 O O . ARG A 1 570 ? 13.208 -2.065 -38.797 1.00 90.88 570 ARG A O 1
ATOM 4537 N N . ARG A 1 571 ? 12.606 -1.894 -36.637 1.00 89.00 571 ARG A N 1
ATOM 4538 C CA . ARG A 1 571 ? 11.379 -1.111 -36.867 1.00 89.00 571 ARG A CA 1
ATOM 4539 C C . ARG A 1 571 ? 11.669 0.278 -37.460 1.00 89.00 571 ARG A C 1
ATOM 4541 O O . ARG A 1 571 ? 10.907 0.739 -38.301 1.00 89.00 571 ARG A O 1
ATOM 4548 N N . ALA A 1 572 ? 12.799 0.887 -37.101 1.00 89.62 572 ALA A N 1
ATOM 4549 C CA . ALA A 1 572 ? 13.309 2.136 -37.670 1.00 89.62 572 ALA A CA 1
ATOM 4550 C C . ALA A 1 572 ? 13.988 1.982 -39.050 1.00 89.62 572 ALA A C 1
ATOM 4552 O O . ALA A 1 572 ? 14.366 2.980 -39.663 1.00 89.62 572 ALA A O 1
ATOM 4553 N N . GLY A 1 573 ? 14.198 0.754 -39.538 1.00 89.12 573 GLY A N 1
ATOM 4554 C CA . GLY A 1 573 ? 14.942 0.483 -40.773 1.00 89.12 573 GLY A CA 1
ATOM 4555 C C . GLY A 1 573 ? 16.466 0.663 -40.666 1.00 89.12 573 GLY A C 1
ATOM 4556 O O . GLY A 1 573 ? 17.149 0.712 -41.691 1.00 89.12 573 GLY A O 1
ATOM 4557 N N . LEU A 1 574 ? 17.011 0.749 -39.447 1.00 91.94 574 LEU A N 1
ATOM 4558 C CA . LEU A 1 574 ? 18.441 0.901 -39.148 1.00 91.94 574 LEU A CA 1
ATOM 4559 C C . LEU A 1 574 ? 19.134 -0.467 -39.040 1.00 91.94 574 LEU A C 1
ATOM 4561 O O . LEU A 1 574 ? 19.719 -0.820 -38.014 1.00 91.94 574 LEU A O 1
ATOM 4565 N N . PHE A 1 575 ? 19.058 -1.253 -40.115 1.00 89.69 575 PHE A N 1
ATOM 4566 C CA . PHE A 1 575 ? 19.549 -2.635 -40.144 1.00 89.69 575 PHE A CA 1
ATOM 4567 C C . PHE A 1 575 ? 21.048 -2.764 -39.845 1.00 89.69 575 PHE A C 1
ATOM 4569 O O . PHE A 1 575 ? 21.428 -3.711 -39.162 1.00 89.69 575 PHE A O 1
ATOM 4576 N N . ASP A 1 576 ? 21.880 -1.791 -40.233 1.00 89.56 576 ASP A N 1
ATOM 4577 C CA . ASP A 1 576 ? 23.312 -1.787 -39.896 1.00 89.56 576 ASP A CA 1
ATOM 4578 C C . ASP A 1 576 ? 23.539 -1.814 -38.370 1.00 89.56 576 ASP A C 1
ATOM 4580 O O . ASP A 1 576 ? 24.334 -2.614 -37.872 1.00 89.56 576 ASP A O 1
ATOM 4584 N N . LYS A 1 577 ? 22.786 -1.002 -37.607 1.00 91.25 577 LYS A N 1
ATOM 4585 C CA . LYS A 1 577 ? 22.841 -1.001 -36.134 1.00 91.25 577 LYS A CA 1
ATOM 4586 C C . LYS A 1 577 ? 22.251 -2.288 -35.545 1.00 91.25 577 LYS A C 1
ATOM 4588 O O . LYS A 1 577 ? 22.819 -2.847 -34.609 1.00 91.25 577 LYS A O 1
ATOM 4593 N N . ALA A 1 578 ? 21.143 -2.785 -36.104 1.00 89.56 578 ALA A N 1
ATOM 4594 C CA . ALA A 1 578 ? 20.506 -4.021 -35.646 1.00 89.56 578 ALA A CA 1
ATOM 4595 C C . ALA A 1 578 ? 21.441 -5.238 -35.793 1.00 89.56 578 ALA A C 1
ATOM 4597 O O . ALA A 1 578 ? 21.671 -5.956 -34.822 1.00 89.56 578 ALA A O 1
ATOM 4598 N N . ILE A 1 579 ? 22.038 -5.432 -36.974 1.00 89.88 579 ILE A N 1
ATOM 4599 C CA . ILE A 1 579 ? 22.997 -6.515 -37.246 1.00 89.88 579 ILE A CA 1
ATOM 4600 C C . ILE A 1 579 ? 24.272 -6.354 -36.406 1.00 89.88 579 ILE A C 1
ATOM 4602 O O . ILE A 1 579 ? 24.793 -7.348 -35.902 1.00 89.88 579 ILE A O 1
ATOM 4606 N N . HIS A 1 580 ? 24.753 -5.124 -36.189 1.00 90.50 580 HIS A N 1
ATOM 4607 C CA . HIS A 1 580 ? 25.883 -4.881 -35.291 1.00 90.50 580 HIS A CA 1
ATOM 4608 C C . HIS A 1 580 ? 25.597 -5.364 -33.860 1.00 90.50 580 HIS A C 1
ATOM 4610 O O . HIS A 1 580 ? 26.424 -6.074 -33.288 1.00 90.50 580 HIS A O 1
ATOM 4616 N N . ILE A 1 581 ? 24.414 -5.062 -33.309 1.00 89.25 581 ILE A N 1
ATOM 4617 C CA . ILE A 1 581 ? 23.999 -5.571 -31.994 1.00 89.25 581 ILE A CA 1
ATOM 4618 C C . ILE A 1 581 ? 23.924 -7.106 -31.982 1.00 89.25 581 ILE A C 1
ATOM 4620 O O . ILE A 1 581 ? 24.484 -7.716 -31.073 1.00 89.25 581 ILE A O 1
ATOM 4624 N N . LEU A 1 582 ? 23.312 -7.741 -32.994 1.00 88.50 582 LEU A N 1
ATOM 4625 C CA . LEU A 1 582 ? 23.251 -9.212 -33.086 1.00 88.50 582 LEU A CA 1
ATOM 4626 C C . LEU A 1 582 ? 24.638 -9.869 -33.106 1.00 88.50 582 LEU A C 1
ATOM 4628 O O . LEU A 1 582 ? 24.794 -10.996 -32.639 1.00 88.50 582 LEU A O 1
ATOM 4632 N N . ARG A 1 583 ? 25.639 -9.179 -33.663 1.00 86.25 583 ARG A N 1
ATOM 4633 C CA . ARG A 1 583 ? 27.017 -9.666 -33.746 1.00 86.25 583 ARG A CA 1
ATOM 4634 C C . ARG A 1 583 ? 27.778 -9.508 -32.432 1.00 86.25 583 ARG A C 1
ATOM 4636 O O . ARG A 1 583 ? 28.464 -10.437 -32.026 1.00 86.25 583 ARG A O 1
ATOM 4643 N N . VAL A 1 584 ? 27.689 -8.340 -31.794 1.00 89.38 584 VAL A N 1
ATOM 4644 C CA . VAL A 1 584 ? 28.459 -8.023 -30.574 1.00 89.38 584 VAL A CA 1
ATOM 4645 C C . VAL A 1 584 ? 27.831 -8.645 -29.323 1.00 89.38 584 VAL A C 1
ATOM 4647 O O . VAL A 1 584 ? 28.549 -9.035 -28.409 1.00 89.38 584 VAL A O 1
ATOM 4650 N N . HIS A 1 585 ? 26.504 -8.785 -29.289 1.00 88.06 585 HIS A N 1
ATOM 4651 C CA . HIS A 1 585 ? 25.746 -9.253 -28.123 1.00 88.06 585 HIS A CA 1
ATOM 4652 C C . HIS A 1 585 ? 24.960 -10.540 -28.417 1.00 88.06 585 HIS A C 1
ATOM 4654 O O . HIS A 1 585 ? 23.829 -10.701 -27.960 1.00 88.06 585 HIS A O 1
ATOM 4660 N N . ARG A 1 586 ? 25.564 -11.463 -29.182 1.00 79.50 586 ARG A N 1
ATOM 4661 C CA . ARG A 1 586 ? 24.944 -12.723 -29.637 1.00 79.50 586 ARG A CA 1
ATOM 4662 C C . ARG A 1 586 ? 24.296 -13.523 -28.501 1.00 79.50 586 ARG A C 1
ATOM 4664 O O . ARG A 1 586 ? 23.172 -13.981 -28.658 1.00 79.50 586 ARG A O 1
ATOM 4671 N N . ASP A 1 587 ? 24.976 -13.641 -27.363 1.00 82.06 587 ASP A N 1
ATOM 4672 C CA . ASP A 1 587 ? 24.522 -14.463 -26.231 1.00 82.06 587 ASP A CA 1
ATOM 4673 C C . ASP A 1 587 ? 23.397 -13.809 -25.406 1.00 82.06 587 ASP A C 1
ATOM 4675 O O . ASP A 1 587 ? 22.743 -14.472 -24.604 1.00 82.06 587 ASP A O 1
ATOM 4679 N N . ALA A 1 588 ? 23.151 -12.508 -25.598 1.00 78.69 588 ALA A N 1
ATOM 4680 C CA . ALA A 1 588 ? 22.118 -11.756 -24.883 1.00 78.69 588 ALA A CA 1
ATOM 4681 C C . ALA A 1 588 ? 20.763 -11.725 -25.617 1.00 78.69 588 ALA A C 1
ATOM 4683 O O . ALA A 1 588 ? 19.792 -11.188 -25.079 1.00 78.69 588 ALA A O 1
ATOM 4684 N N . ILE A 1 589 ? 20.692 -12.250 -26.846 1.00 84.69 589 ILE A N 1
ATOM 4685 C CA . ILE A 1 589 ? 19.543 -12.089 -27.745 1.00 84.69 589 ILE A CA 1
ATOM 4686 C C . ILE A 1 589 ? 19.005 -13.470 -28.145 1.00 84.69 589 ILE A C 1
ATOM 4688 O O . ILE A 1 589 ? 19.755 -14.274 -28.698 1.00 84.69 589 ILE A O 1
ATOM 4692 N N . PRO A 1 590 ? 17.710 -13.757 -27.913 1.00 86.56 590 PRO A N 1
ATOM 4693 C CA . PRO A 1 590 ? 17.098 -15.017 -28.322 1.00 86.56 590 PRO A CA 1
ATOM 4694 C C . PRO A 1 590 ? 17.268 -15.299 -29.830 1.00 86.56 590 PRO A C 1
ATOM 4696 O O . PRO A 1 590 ? 17.103 -14.382 -30.645 1.00 86.56 590 PRO A O 1
ATOM 4699 N N . PRO A 1 591 ? 17.603 -16.544 -30.227 1.00 83.88 591 PRO A N 1
ATOM 4700 C CA . PRO A 1 591 ? 17.964 -16.867 -31.608 1.00 83.88 591 PRO A CA 1
ATOM 4701 C C . PRO A 1 591 ? 16.802 -16.671 -32.590 1.00 83.88 591 PRO A C 1
ATOM 4703 O O . PRO A 1 591 ? 17.015 -16.196 -33.700 1.00 83.88 591 PRO A O 1
ATOM 4706 N N . ASP A 1 592 ? 15.567 -16.928 -32.161 1.00 84.00 592 ASP A N 1
ATOM 4707 C CA . ASP A 1 592 ? 14.337 -16.675 -32.919 1.00 84.00 592 ASP A CA 1
ATOM 4708 C C . ASP A 1 592 ? 14.162 -15.188 -33.276 1.00 84.00 592 ASP A C 1
ATOM 4710 O O . ASP A 1 592 ? 13.816 -14.843 -34.409 1.00 84.00 592 ASP A O 1
ATOM 4714 N N . ILE A 1 593 ? 14.467 -14.292 -32.332 1.00 83.62 593 ILE A N 1
ATOM 4715 C CA . ILE A 1 593 ? 14.442 -12.841 -32.551 1.00 83.62 593 ILE A CA 1
ATOM 4716 C C . ILE A 1 593 ? 15.601 -12.428 -33.463 1.00 83.62 593 ILE A C 1
ATOM 4718 O O . ILE A 1 593 ? 15.403 -11.617 -34.370 1.00 83.62 593 ILE A O 1
ATOM 4722 N N . ALA A 1 594 ? 16.797 -12.983 -33.248 1.00 86.00 594 ALA A N 1
ATOM 4723 C CA . ALA A 1 594 ? 17.974 -12.689 -34.058 1.00 86.00 594 ALA A CA 1
ATOM 4724 C C . ALA A 1 594 ? 17.765 -13.076 -35.531 1.00 86.00 594 ALA A C 1
ATOM 4726 O O . ALA A 1 594 ? 17.995 -12.257 -36.423 1.00 86.00 594 ALA A O 1
ATOM 4727 N N . ASP A 1 595 ? 17.269 -14.282 -35.798 1.00 85.62 595 ASP A N 1
ATOM 4728 C CA . ASP A 1 595 ? 17.025 -14.772 -37.155 1.00 85.62 595 ASP A CA 1
ATOM 4729 C C . ASP A 1 595 ? 15.853 -14.024 -37.812 1.00 85.62 595 ASP A C 1
ATOM 4731 O O . ASP A 1 595 ? 15.979 -13.552 -38.943 1.00 85.62 595 ASP A O 1
ATOM 4735 N N . GLY A 1 596 ? 14.777 -13.741 -37.068 1.00 85.69 596 GLY A N 1
ATOM 4736 C CA . GLY A 1 596 ? 13.683 -12.876 -37.528 1.00 85.69 596 GLY A CA 1
ATOM 4737 C C . GLY A 1 596 ? 14.075 -11.409 -37.793 1.00 85.69 596 GLY A C 1
ATOM 4738 O O . GLY A 1 596 ? 13.326 -10.676 -38.446 1.00 85.69 596 GLY A O 1
ATOM 4739 N N . ILE A 1 597 ? 15.229 -10.944 -37.304 1.00 87.88 597 ILE A N 1
ATOM 4740 C CA . ILE A 1 597 ? 15.826 -9.653 -37.688 1.00 87.88 597 ILE A CA 1
ATOM 4741 C C . ILE A 1 597 ? 16.707 -9.819 -38.935 1.00 87.88 597 ILE A C 1
ATOM 4743 O O . ILE A 1 597 ? 16.603 -8.991 -39.843 1.00 87.88 597 ILE A O 1
ATOM 4747 N N . LYS A 1 598 ? 17.514 -10.888 -39.025 1.00 87.81 598 LYS A N 1
ATOM 4748 C CA . LYS A 1 598 ? 18.352 -11.191 -40.203 1.00 87.81 598 LYS A CA 1
ATOM 4749 C C . LYS A 1 598 ? 17.528 -11.362 -41.478 1.00 87.81 598 LYS A C 1
ATOM 4751 O O . LYS A 1 598 ? 17.906 -10.788 -42.492 1.00 87.81 598 LYS A O 1
ATOM 4756 N N . GLU A 1 599 ? 16.402 -12.077 -41.443 1.00 84.94 599 GLU A N 1
ATOM 4757 C CA . GLU A 1 599 ? 15.556 -12.271 -42.635 1.00 84.94 599 GLU A CA 1
ATOM 4758 C C . GLU A 1 599 ? 15.024 -10.946 -43.195 1.00 84.94 599 GLU A C 1
ATOM 4760 O O . GLU A 1 599 ? 15.081 -10.693 -44.399 1.00 84.94 599 GLU A O 1
ATOM 4765 N N . VAL A 1 600 ? 14.591 -10.033 -42.321 1.00 86.31 600 VAL A N 1
ATOM 4766 C CA . VAL A 1 600 ? 14.139 -8.701 -42.751 1.00 86.31 600 VAL A CA 1
ATOM 4767 C C . VAL A 1 600 ? 15.318 -7.839 -43.230 1.00 86.31 600 VAL A C 1
ATOM 4769 O O . VAL A 1 600 ? 15.170 -7.090 -44.196 1.00 86.31 600 VAL A O 1
ATOM 4772 N N . ALA A 1 601 ? 16.502 -7.982 -42.625 1.00 86.81 601 ALA A N 1
ATOM 4773 C CA . ALA A 1 601 ? 17.720 -7.305 -43.073 1.00 86.81 601 ALA A CA 1
ATOM 4774 C C . ALA A 1 601 ? 18.175 -7.772 -44.468 1.00 86.81 601 ALA A C 1
ATOM 4776 O O . ALA A 1 601 ? 18.502 -6.934 -45.306 1.00 86.81 601 ALA A O 1
ATOM 4777 N N . LYS A 1 602 ? 18.129 -9.082 -44.755 1.00 84.19 602 LYS A N 1
ATOM 4778 C CA . LYS A 1 602 ? 18.401 -9.648 -46.090 1.00 84.19 602 LYS A CA 1
ATOM 4779 C C . LYS A 1 602 ? 17.496 -9.014 -47.145 1.00 84.19 602 LYS A C 1
ATOM 4781 O O . LYS A 1 602 ? 17.998 -8.491 -48.138 1.00 84.19 602 LYS A O 1
ATOM 4786 N N . MET A 1 603 ? 16.180 -8.991 -46.902 1.00 82.88 603 MET A N 1
ATOM 4787 C CA . MET A 1 603 ? 15.214 -8.354 -47.809 1.00 82.88 603 MET A CA 1
ATOM 4788 C C . MET A 1 603 ? 15.526 -6.866 -48.037 1.00 82.88 603 MET A C 1
ATOM 4790 O O . MET A 1 603 ? 15.488 -6.397 -49.173 1.00 82.88 603 MET A O 1
ATOM 4794 N N . HIS A 1 604 ? 15.870 -6.125 -46.978 1.00 84.88 604 HIS A N 1
ATOM 4795 C CA . HIS A 1 604 ? 16.196 -4.697 -47.065 1.00 84.88 604 HIS A CA 1
ATOM 4796 C C . HIS A 1 604 ? 17.479 -4.416 -47.856 1.00 84.88 604 HIS A C 1
ATOM 4798 O O . HIS A 1 604 ? 17.447 -3.583 -48.763 1.00 84.88 604 HIS A O 1
ATOM 4804 N N . TYR A 1 605 ? 18.579 -5.122 -47.574 1.00 84.00 605 TYR A N 1
ATOM 4805 C CA . TYR A 1 605 ? 19.844 -4.916 -48.287 1.00 84.00 605 TYR A CA 1
ATOM 4806 C C . TYR A 1 605 ? 19.732 -5.291 -49.768 1.00 84.00 605 TYR A C 1
ATOM 4808 O O . TYR A 1 605 ? 20.209 -4.539 -50.619 1.00 84.00 605 TYR A O 1
ATOM 4816 N N . VAL A 1 606 ? 19.041 -6.391 -50.101 1.00 79.19 606 VAL A N 1
ATOM 4817 C CA . VAL A 1 606 ? 18.756 -6.764 -51.500 1.00 79.19 606 VAL A CA 1
ATOM 4818 C C . VAL A 1 606 ? 17.902 -5.690 -52.181 1.00 79.19 606 VAL A C 1
ATOM 4820 O O . VAL A 1 606 ? 18.263 -5.221 -53.259 1.00 79.19 606 VAL A O 1
ATOM 4823 N N . SER A 1 607 ? 16.838 -5.207 -51.525 1.00 79.06 607 SER A N 1
ATOM 4824 C CA . SER A 1 607 ? 15.973 -4.137 -52.051 1.00 79.06 607 SER A CA 1
ATOM 4825 C C . SER A 1 607 ? 16.676 -2.783 -52.232 1.00 79.06 607 SER A C 1
ATOM 4827 O O . SER A 1 607 ? 16.148 -1.931 -52.946 1.00 79.06 607 SER A O 1
ATOM 4829 N N . LYS A 1 608 ? 17.827 -2.556 -51.588 1.00 79.88 608 LYS A N 1
ATOM 4830 C CA . LYS A 1 608 ? 18.664 -1.354 -51.755 1.00 79.88 608 LYS A CA 1
ATOM 4831 C C . LYS A 1 608 ? 19.893 -1.565 -52.644 1.00 79.88 608 LYS A C 1
ATOM 4833 O O . LYS A 1 608 ? 20.697 -0.648 -52.780 1.00 79.88 608 LYS A O 1
ATOM 4838 N N . HIS A 1 609 ? 20.047 -2.746 -53.246 1.00 77.62 609 HIS A N 1
ATOM 4839 C CA . HIS A 1 609 ? 21.241 -3.154 -53.998 1.00 77.62 609 HIS A CA 1
ATOM 4840 C C . HIS A 1 609 ? 22.545 -3.169 -53.166 1.00 77.62 609 HIS A C 1
ATOM 4842 O O . HIS A 1 609 ? 23.646 -3.179 -53.716 1.00 77.62 609 HIS A O 1
ATOM 4848 N N . GLU A 1 610 ? 22.456 -3.251 -51.834 1.00 80.69 610 GLU A N 1
ATOM 4849 C CA . GLU A 1 610 ? 23.597 -3.357 -50.910 1.00 80.69 610 GLU A CA 1
ATOM 4850 C C . GLU A 1 610 ? 24.101 -4.815 -50.811 1.00 80.69 610 GLU A C 1
ATOM 4852 O O . GLU A 1 610 ? 24.266 -5.377 -49.726 1.00 80.69 610 GLU A O 1
ATOM 4857 N N . LEU A 1 611 ? 24.345 -5.453 -51.964 1.00 72.88 611 LEU A N 1
ATOM 4858 C CA . LEU A 1 611 ? 24.551 -6.907 -52.089 1.00 72.88 611 LEU A CA 1
ATOM 4859 C C . LEU A 1 611 ? 25.685 -7.450 -51.203 1.00 72.88 611 LEU A C 1
ATOM 4861 O O . LEU A 1 611 ? 25.544 -8.522 -50.622 1.00 72.88 611 LEU A O 1
ATOM 4865 N N . LYS A 1 612 ? 26.768 -6.681 -51.018 1.00 76.81 612 LYS A N 1
ATOM 4866 C CA . LYS A 1 612 ? 27.888 -7.056 -50.134 1.00 76.81 612 LYS A CA 1
ATOM 4867 C C . LYS A 1 612 ? 27.457 -7.248 -48.672 1.00 76.81 612 LYS A C 1
ATOM 4869 O O . LYS A 1 612 ? 27.961 -8.150 -48.015 1.00 76.81 612 LYS A O 1
ATOM 4874 N N . LYS A 1 613 ? 26.512 -6.440 -48.169 1.00 80.38 613 LYS A N 1
ATOM 4875 C CA . LYS A 1 613 ? 25.949 -6.591 -46.812 1.00 80.38 613 LYS A CA 1
ATOM 4876 C C . LYS A 1 613 ? 24.879 -7.676 -46.735 1.00 80.38 613 LYS A C 1
ATOM 4878 O O . LYS A 1 613 ? 24.681 -8.257 -45.676 1.00 80.38 613 LYS A O 1
ATOM 4883 N N . ALA A 1 614 ? 24.178 -7.943 -47.839 1.00 77.50 614 ALA A N 1
ATOM 4884 C CA . ALA A 1 614 ? 23.243 -9.059 -47.905 1.00 77.50 614 ALA A CA 1
ATOM 4885 C C . ALA A 1 614 ? 23.993 -10.398 -47.807 1.00 77.50 614 ALA A C 1
ATOM 4887 O O . ALA A 1 614 ? 23.627 -11.237 -46.990 1.00 77.50 614 ALA A O 1
ATOM 4888 N N . MET A 1 615 ? 25.070 -10.568 -48.586 1.00 74.62 615 MET A N 1
ATOM 4889 C CA . MET A 1 615 ? 25.864 -11.803 -48.661 1.00 74.62 615 MET A CA 1
ATOM 4890 C C . MET A 1 615 ? 26.413 -12.259 -47.299 1.00 74.62 615 MET A C 1
ATOM 4892 O O . MET A 1 615 ? 26.347 -13.447 -47.002 1.00 74.62 615 MET A O 1
ATOM 4896 N N . THR A 1 616 ? 26.847 -11.342 -46.425 1.00 79.88 616 THR A N 1
ATOM 4897 C CA . THR A 1 616 ? 27.357 -11.682 -45.078 1.00 79.88 616 THR A CA 1
ATOM 4898 C C . THR A 1 616 ? 26.296 -12.206 -44.100 1.00 79.88 616 THR A C 1
ATOM 4900 O O . THR A 1 616 ? 26.640 -12.617 -42.993 1.00 79.88 616 THR A O 1
ATOM 4903 N N . LEU A 1 617 ? 25.010 -12.207 -44.477 1.00 81.69 617 LEU A N 1
ATOM 4904 C CA . LEU A 1 617 ? 23.910 -12.766 -43.680 1.00 81.69 617 LEU A CA 1
ATOM 4905 C C . LEU A 1 617 ? 23.464 -14.168 -44.133 1.00 81.69 617 LEU A C 1
ATOM 4907 O O . LEU A 1 617 ? 22.563 -14.739 -43.512 1.00 81.69 617 LEU A O 1
ATOM 4911 N N . PHE A 1 618 ? 24.040 -14.720 -45.205 1.00 79.38 618 PHE A N 1
ATOM 4912 C CA . PHE A 1 618 ? 23.727 -16.067 -45.692 1.00 79.38 618 PHE A CA 1
ATOM 4913 C C . PHE A 1 618 ? 24.795 -17.079 -45.277 1.00 79.38 618 PHE A C 1
ATOM 4915 O O . PHE A 1 618 ? 25.973 -16.766 -45.179 1.00 79.38 618 PHE A O 1
ATOM 4922 N N . GLU A 1 619 ? 24.373 -18.327 -45.079 1.00 76.00 619 GLU A N 1
ATOM 4923 C CA . GLU A 1 619 ? 25.262 -19.445 -44.724 1.00 76.00 619 GLU A CA 1
ATOM 4924 C C . GLU A 1 619 ? 26.123 -19.938 -45.903 1.00 76.00 619 GLU A C 1
ATOM 4926 O O . GLU A 1 619 ? 27.060 -20.702 -45.705 1.00 76.00 619 GLU A O 1
ATOM 4931 N N . SER A 1 620 ? 25.760 -19.573 -47.137 1.00 74.44 620 SER A N 1
ATOM 4932 C CA . SER A 1 620 ? 26.417 -20.008 -48.378 1.00 74.44 620 SER A CA 1
ATOM 4933 C C . SER A 1 620 ? 26.008 -19.102 -49.539 1.00 74.44 620 SER A C 1
ATOM 4935 O O . SER A 1 620 ? 24.892 -18.569 -49.537 1.00 74.44 620 SER A O 1
ATOM 4937 N N . GLU A 1 621 ? 26.878 -18.972 -50.541 1.00 67.69 621 GLU A N 1
ATOM 4938 C CA . GLU A 1 621 ? 26.620 -18.173 -51.746 1.00 67.69 621 GLU A CA 1
ATOM 4939 C C . GLU A 1 621 ? 25.395 -18.684 -52.522 1.00 67.69 621 GLU A C 1
ATOM 4941 O O . GLU A 1 621 ? 24.544 -17.882 -52.900 1.00 67.69 621 GLU A O 1
ATOM 4946 N N . ASP A 1 622 ? 25.223 -20.005 -52.649 1.00 71.44 622 ASP A N 1
ATOM 4947 C CA . ASP A 1 622 ? 24.074 -20.621 -53.333 1.00 71.44 622 ASP A CA 1
ATOM 4948 C C . ASP A 1 622 ? 22.727 -20.200 -52.719 1.00 71.44 622 ASP A C 1
ATOM 4950 O O . ASP A 1 622 ? 21.792 -19.832 -53.433 1.00 71.44 622 ASP A O 1
ATOM 4954 N N . LYS A 1 623 ? 22.627 -20.186 -51.379 1.00 75.94 623 LYS A N 1
ATOM 4955 C CA . LYS A 1 623 ? 21.423 -19.712 -50.670 1.00 75.94 623 LYS A CA 1
ATOM 4956 C C . LYS A 1 623 ? 21.191 -18.214 -50.866 1.00 75.94 623 LYS A C 1
ATOM 4958 O O . LYS A 1 623 ? 20.039 -17.785 -50.898 1.00 75.94 623 LYS A O 1
ATOM 4963 N N . ALA A 1 624 ? 22.258 -17.423 -50.989 1.00 68.19 624 ALA A N 1
ATOM 4964 C CA . ALA A 1 624 ? 22.157 -15.993 -51.262 1.00 68.19 624 ALA A CA 1
ATOM 4965 C C . ALA A 1 624 ? 21.637 -15.739 -52.687 1.00 68.19 624 ALA A C 1
ATOM 4967 O O . ALA A 1 624 ? 20.732 -14.925 -52.867 1.00 68.19 624 ALA A O 1
ATOM 4968 N N . ILE A 1 625 ? 22.168 -16.460 -53.681 1.00 70.50 625 ILE A N 1
ATOM 4969 C CA . ILE A 1 625 ? 21.736 -16.394 -55.085 1.00 70.50 625 ILE A CA 1
ATOM 4970 C C . ILE A 1 625 ? 20.262 -16.790 -55.196 1.00 70.50 625 ILE A C 1
ATOM 4972 O O . ILE A 1 625 ? 19.466 -15.983 -55.670 1.00 70.50 625 ILE A O 1
ATOM 4976 N N . TYR A 1 626 ? 19.877 -17.954 -54.663 1.00 74.44 626 TYR A N 1
ATOM 4977 C CA . TYR A 1 626 ? 18.491 -18.433 -54.683 1.00 74.44 626 TYR A CA 1
ATOM 4978 C C . TYR A 1 626 ? 17.511 -17.413 -54.071 1.00 74.44 626 TYR A C 1
ATOM 4980 O O . TYR A 1 626 ? 16.491 -17.081 -54.672 1.00 74.44 626 TYR A O 1
ATOM 4988 N N . PHE A 1 627 ? 17.846 -16.838 -52.911 1.00 74.88 627 PHE A N 1
ATOM 4989 C CA . PHE A 1 627 ? 17.025 -15.804 -52.271 1.00 74.88 627 PHE A CA 1
ATOM 4990 C C . PHE A 1 627 ? 16.923 -14.520 -53.111 1.00 74.88 627 PHE A C 1
ATOM 4992 O O . PHE A 1 627 ? 15.867 -13.890 -53.159 1.00 74.88 627 PHE A O 1
ATOM 4999 N N . MET A 1 628 ? 18.004 -14.111 -53.783 1.00 71.25 628 MET A N 1
ATOM 5000 C CA . MET A 1 628 ? 18.004 -12.941 -54.668 1.00 71.25 628 MET A CA 1
ATOM 5001 C C . MET A 1 628 ? 17.201 -13.178 -55.957 1.00 71.25 628 MET A C 1
ATOM 5003 O O . MET A 1 628 ? 16.541 -12.252 -56.427 1.00 71.25 628 MET A O 1
ATOM 5007 N N . GLU A 1 629 ? 17.202 -14.399 -56.495 1.00 69.69 629 GLU A N 1
ATOM 5008 C CA . GLU A 1 629 ? 16.353 -14.813 -57.622 1.00 69.69 629 GLU A CA 1
ATOM 5009 C C . GLU A 1 629 ? 14.865 -14.872 -57.234 1.00 69.69 629 GLU A C 1
ATOM 5011 O O . GLU A 1 629 ? 14.004 -14.439 -58.003 1.00 69.69 629 GLU A O 1
ATOM 5016 N N . GLU A 1 630 ? 14.550 -15.342 -56.023 1.00 70.06 630 GLU A N 1
ATOM 5017 C CA . GLU A 1 630 ? 13.179 -15.416 -55.499 1.00 70.06 630 GLU A CA 1
ATOM 5018 C C . GLU A 1 630 ? 12.606 -14.024 -55.165 1.00 70.06 630 GLU A C 1
ATOM 5020 O O . GLU A 1 630 ? 11.468 -13.713 -55.527 1.00 70.06 630 GLU A O 1
ATOM 5025 N N . MET A 1 631 ? 13.412 -13.143 -54.560 1.00 67.19 631 MET A N 1
ATOM 5026 C CA . MET A 1 631 ? 13.059 -11.736 -54.306 1.00 67.19 631 MET A CA 1
ATOM 5027 C C . MET A 1 631 ? 13.008 -10.882 -55.582 1.00 67.19 631 MET A C 1
ATOM 5029 O O . MET A 1 631 ? 12.346 -9.842 -55.606 1.00 67.19 631 MET A O 1
ATOM 5033 N N . GLY A 1 632 ? 13.726 -11.283 -56.634 1.00 58.59 632 GLY A N 1
ATOM 5034 C CA . GLY A 1 632 ? 13.970 -10.474 -57.821 1.00 58.59 632 GLY A CA 1
ATOM 5035 C C . GLY A 1 632 ? 13.675 -11.211 -59.120 1.00 58.59 632 GLY A C 1
ATOM 5036 O O . GLY A 1 632 ? 14.584 -11.740 -59.758 1.00 58.59 632 GLY A O 1
ATOM 5037 N N . ARG A 1 633 ? 12.431 -11.106 -59.614 1.00 50.88 633 ARG A N 1
ATOM 5038 C CA . ARG A 1 633 ? 12.103 -11.413 -61.020 1.00 50.88 633 ARG A CA 1
ATOM 5039 C C . ARG A 1 633 ? 12.768 -10.408 -61.979 1.00 50.88 633 ARG A C 1
ATOM 5041 O O . ARG A 1 633 ? 12.109 -9.529 -62.520 1.00 50.88 633 ARG A O 1
ATOM 5048 N N . ILE A 1 634 ? 14.061 -10.641 -62.218 1.00 48.19 634 ILE A N 1
ATOM 5049 C CA . ILE A 1 634 ? 14.929 -10.117 -63.285 1.00 48.19 634 ILE A CA 1
ATOM 5050 C C . ILE A 1 634 ? 15.177 -8.595 -63.242 1.00 48.19 634 ILE A C 1
ATOM 5052 O O . ILE A 1 634 ? 14.341 -7.833 -63.712 1.00 48.19 634 ILE A O 1
ATOM 5056 N N . GLN A 1 635 ? 16.388 -8.178 -62.824 1.00 46.84 635 GLN A N 1
ATOM 5057 C CA . GLN A 1 635 ? 17.240 -7.230 -63.592 1.00 46.84 635 GLN A CA 1
ATOM 5058 C C . GLN A 1 635 ? 18.626 -6.880 -62.997 1.00 46.84 635 GLN A C 1
ATOM 5060 O O . GLN A 1 635 ? 19.339 -6.089 -63.616 1.00 46.84 635 GLN A O 1
ATOM 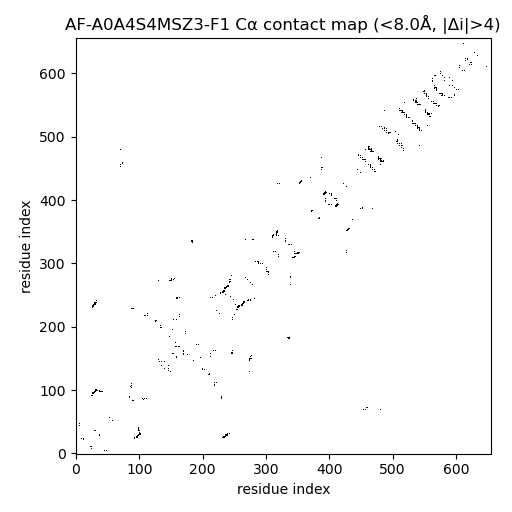5065 N N . LEU A 1 636 ? 19.080 -7.483 -61.889 1.00 49.41 636 LEU A N 1
ATOM 5066 C CA . LEU A 1 636 ? 20.509 -7.408 -61.533 1.00 49.41 636 LEU A CA 1
ATOM 5067 C C . LEU A 1 636 ? 21.336 -8.091 -62.631 1.00 49.41 636 LEU A C 1
ATOM 5069 O O . LEU A 1 636 ? 21.097 -9.256 -62.963 1.00 49.41 636 LEU A O 1
ATOM 5073 N N . ARG A 1 637 ? 22.275 -7.366 -63.248 1.00 50.69 637 ARG A N 1
ATOM 5074 C CA . ARG A 1 637 ? 23.077 -7.928 -64.344 1.00 50.69 637 ARG A CA 1
ATOM 5075 C C . ARG A 1 637 ? 24.051 -8.947 -63.765 1.00 50.69 637 ARG A C 1
ATOM 5077 O O . ARG A 1 637 ? 24.676 -8.686 -62.742 1.00 50.69 637 ARG A O 1
ATOM 5084 N N . ALA A 1 638 ? 24.282 -10.057 -64.469 1.00 50.94 638 ALA A N 1
ATOM 5085 C CA . ALA A 1 638 ? 25.263 -11.067 -64.051 1.00 50.94 638 ALA A CA 1
ATOM 5086 C C . ALA A 1 638 ? 26.662 -10.471 -63.763 1.00 50.94 638 ALA A C 1
ATOM 5088 O O . ALA A 1 638 ? 27.372 -10.951 -62.886 1.00 50.94 638 ALA A O 1
ATOM 5089 N N . SER A 1 639 ? 27.031 -9.371 -64.433 1.00 52.28 639 SER A N 1
ATOM 5090 C CA . SER A 1 639 ? 28.254 -8.599 -64.173 1.00 52.28 639 SER A CA 1
ATOM 5091 C C . SER A 1 639 ? 28.341 -7.973 -62.772 1.00 52.28 639 SER A C 1
ATOM 5093 O O . SER A 1 639 ? 29.441 -7.787 -62.261 1.00 52.28 639 SER A O 1
ATOM 5095 N N . GLU A 1 640 ? 27.214 -7.618 -62.155 1.00 56.22 640 GLU A N 1
ATOM 5096 C CA . GLU A 1 640 ? 27.161 -6.968 -60.837 1.00 56.22 640 GLU A CA 1
ATOM 5097 C C . GLU A 1 640 ? 27.308 -7.995 -59.711 1.00 56.22 640 GLU A C 1
ATOM 5099 O O . GLU A 1 640 ? 28.083 -7.763 -58.783 1.00 56.22 640 GLU A O 1
ATOM 5104 N N . LEU A 1 641 ? 26.668 -9.167 -59.844 1.00 54.88 641 LEU A N 1
ATOM 5105 C CA . LEU A 1 641 ? 26.937 -10.312 -58.965 1.00 54.88 641 LEU A CA 1
ATOM 5106 C C . LEU A 1 641 ? 28.402 -10.756 -59.075 1.00 54.88 641 LEU A C 1
ATOM 5108 O O . LEU A 1 641 ? 29.070 -10.896 -58.055 1.00 54.88 641 LEU A O 1
ATOM 5112 N N . ASN A 1 642 ? 28.927 -10.914 -60.295 1.00 55.03 642 ASN A N 1
ATOM 5113 C CA . ASN A 1 642 ? 30.290 -11.412 -60.492 1.00 55.03 642 ASN A CA 1
ATOM 5114 C C . ASN A 1 642 ? 31.352 -10.445 -59.923 1.00 55.03 642 ASN A C 1
ATOM 5116 O O . ASN A 1 642 ? 32.316 -10.886 -59.306 1.00 55.03 642 ASN A O 1
ATOM 5120 N N . ASN A 1 643 ? 31.150 -9.124 -60.040 1.00 57.06 643 ASN A N 1
ATOM 5121 C CA . ASN A 1 643 ? 32.020 -8.128 -59.396 1.00 57.06 643 ASN A CA 1
ATOM 5122 C C . ASN A 1 643 ? 31.899 -8.118 -57.861 1.00 57.06 643 ASN A C 1
ATOM 5124 O O . ASN A 1 643 ? 32.895 -7.876 -57.175 1.00 57.06 643 ASN A O 1
ATOM 5128 N N . ALA A 1 644 ? 30.708 -8.363 -57.301 1.00 55.28 644 ALA A N 1
ATOM 5129 C CA . ALA A 1 644 ? 30.541 -8.481 -55.853 1.00 55.28 644 ALA A CA 1
ATOM 5130 C C . ALA A 1 644 ? 31.310 -9.697 -55.305 1.00 55.28 644 ALA A C 1
ATOM 5132 O O . ALA A 1 644 ? 32.097 -9.534 -54.372 1.00 55.28 644 ALA A O 1
ATOM 5133 N N . LEU A 1 645 ? 31.158 -10.859 -55.950 1.00 53.94 645 LEU A N 1
ATOM 5134 C CA . LEU A 1 645 ? 31.855 -12.109 -55.621 1.00 53.94 645 LEU A CA 1
ATOM 5135 C C . LEU A 1 645 ? 33.384 -11.955 -55.730 1.00 53.94 645 LEU A C 1
ATOM 5137 O O . LEU A 1 645 ? 34.101 -12.225 -54.768 1.00 53.94 645 LEU A O 1
ATOM 5141 N N . LEU A 1 646 ? 33.881 -11.389 -56.839 1.00 54.00 646 LEU A N 1
ATOM 5142 C CA . LEU A 1 646 ? 35.313 -11.125 -57.061 1.00 54.00 646 LEU A CA 1
ATOM 5143 C C . LEU A 1 646 ? 35.952 -10.152 -56.056 1.00 54.00 646 LEU A C 1
ATOM 5145 O O . LEU A 1 646 ? 37.176 -10.119 -55.961 1.00 54.00 646 LEU A O 1
ATOM 5149 N N . THR A 1 647 ? 35.171 -9.346 -55.318 1.00 52.12 647 THR A N 1
ATOM 5150 C CA . THR A 1 647 ? 35.749 -8.516 -54.241 1.00 52.12 647 THR A CA 1
ATOM 5151 C C . THR A 1 647 ? 35.791 -9.238 -52.892 1.00 52.12 647 THR A C 1
ATOM 5153 O O . THR A 1 647 ? 36.624 -8.900 -52.061 1.00 52.12 647 THR A O 1
ATOM 5156 N N . ILE A 1 648 ? 34.884 -10.187 -52.638 1.00 50.44 648 ILE A N 1
ATOM 5157 C CA . ILE A 1 648 ? 34.763 -10.847 -51.326 1.00 50.44 648 ILE A CA 1
ATOM 5158 C C . ILE A 1 648 ? 35.836 -11.928 -51.154 1.00 50.44 648 ILE A C 1
ATOM 5160 O O . ILE A 1 648 ? 36.359 -12.086 -50.054 1.00 50.44 648 ILE A O 1
ATOM 5164 N N . SER A 1 649 ? 36.274 -12.576 -52.240 1.00 46.66 649 SER A N 1
ATOM 5165 C CA . SER A 1 649 ? 37.369 -13.561 -52.215 1.00 46.66 649 SER A CA 1
ATOM 5166 C C . SER A 1 649 ? 38.750 -12.991 -51.835 1.00 46.66 649 SER A C 1
ATOM 5168 O O . SER A 1 649 ? 39.730 -13.730 -51.870 1.00 46.66 649 SER A O 1
ATOM 5170 N N . GLY A 1 650 ? 38.854 -11.693 -51.520 1.00 43.47 650 GLY A N 1
ATOM 5171 C CA . GLY A 1 650 ? 40.068 -11.041 -51.015 1.00 43.47 650 GLY A CA 1
ATOM 5172 C C . GLY A 1 650 ? 40.088 -10.760 -49.504 1.00 43.47 650 GLY A C 1
ATOM 5173 O O . GLY A 1 650 ? 41.154 -10.447 -48.992 1.00 43.47 650 GLY A O 1
ATOM 5174 N N . ASP A 1 651 ? 38.954 -10.879 -48.797 1.00 40.50 651 ASP A N 1
ATOM 5175 C CA . ASP A 1 651 ? 38.780 -10.454 -47.387 1.00 40.50 651 ASP A CA 1
ATOM 5176 C C . ASP A 1 651 ? 38.359 -11.617 -46.445 1.00 40.50 651 ASP A C 1
ATOM 5178 O O . ASP A 1 651 ? 37.851 -11.405 -45.343 1.00 40.50 651 ASP A O 1
ATOM 5182 N N . VAL A 1 652 ? 38.543 -12.874 -46.871 1.00 40.25 652 VAL A N 1
ATOM 5183 C CA . VAL A 1 652 ? 37.994 -14.071 -46.188 1.00 40.25 652 VAL A CA 1
ATOM 5184 C C . VAL A 1 652 ? 38.724 -14.439 -44.877 1.00 40.25 652 VAL A C 1
ATOM 5186 O O . VAL A 1 652 ? 38.182 -15.181 -44.062 1.00 40.25 652 VAL A O 1
ATOM 5189 N N . ASP A 1 653 ? 39.907 -13.884 -44.600 1.00 37.41 653 ASP A N 1
ATOM 5190 C CA . ASP A 1 653 ? 40.788 -14.345 -43.507 1.00 37.41 653 ASP A CA 1
ATOM 5191 C C . ASP A 1 653 ? 40.364 -13.960 -42.066 1.00 37.41 653 ASP A C 1
ATOM 5193 O O . ASP A 1 653 ? 41.077 -14.286 -41.113 1.00 37.41 653 ASP A O 1
ATOM 5197 N N . HIS A 1 654 ? 39.218 -13.297 -41.852 1.00 38.25 654 HIS A N 1
ATOM 5198 C CA . HIS A 1 654 ? 38.782 -12.828 -40.520 1.00 38.25 654 HIS A CA 1
ATOM 5199 C C . HIS A 1 654 ? 37.329 -13.174 -40.118 1.00 38.25 654 HIS A C 1
ATOM 5201 O O . HIS A 1 654 ? 36.667 -12.375 -39.454 1.00 38.25 654 HIS A O 1
ATOM 5207 N N . TRP A 1 655 ? 36.849 -14.388 -40.432 1.00 36.06 655 TRP A N 1
ATOM 5208 C CA . TRP A 1 655 ? 35.645 -14.964 -39.797 1.00 36.06 655 TRP A CA 1
ATOM 5209 C C . TRP A 1 655 ? 35.786 -16.466 -39.491 1.00 36.06 655 TRP A C 1
ATOM 5211 O O . TRP A 1 655 ? 35.564 -17.306 -40.362 1.00 36.06 655 TRP A O 1
ATOM 5221 N N . ALA A 1 656 ? 36.090 -16.788 -38.229 1.00 33.69 656 ALA A N 1
ATOM 5222 C CA . ALA A 1 656 ? 35.943 -18.107 -37.606 1.00 33.69 656 ALA A CA 1
ATOM 5223 C C . ALA A 1 656 ? 35.481 -17.928 -36.148 1.00 33.69 656 ALA A C 1
ATOM 5225 O O . ALA A 1 656 ? 36.026 -17.013 -35.490 1.00 33.69 656 ALA A O 1
#

Radius of gyration: 32.02 Å; Cα contacts (8 Å, |Δi|>4): 748; chains: 1; bounding box: 75×75×92 Å

InterPro domains:
  IPR011990 Tetratricopeptide-like helical domain superfamily [G3DSA:1.25.40.10] (435-600)
  IPR011990 Tetratricopeptide-like helical domain superfamily [SSF48452] (444-588)
  IPR013986 DExx box DNA helicase domain superfamily [G3DSA:1.10.10.160] (127-210)
  IPR014016 UvrD-like helicase, ATP-binding domain [PF00580] (103-272)
  IPR019734 Tetratricopeptide repeat [PS50005] (446-479)
  IPR027417 P-loop containing nucleoside triphosphate hydrolase [G3DSA:3.40.50.300] (103-272)
  IPR027417 P-loop containing nucleoside triphosphate hydrolase [SSF52540] (107-340)
  IPR039904 TPR and ankyrin repeat-containing protein 1 [PTHR21529] (138-413)

pLDDT: mean 73.78, std 18.68, range [27.14, 97.5]

Foldseek 3Di:
DLVVQLVLQVVQVVCVVVDPDDDAGAAAEEEEQDPVVLVVSVVVNVVVVVVVCVVVPDDDDDPDPPPDDAQDECVVVVVVVPPDDQAPQPDDSVCPPPRDYLVSNLRNLVVVLAVVDDDDDDDDAPAPPPQPDQPPDPVVVPPDDSLLLVQCCQAPQQLAPVLLVDPVNGDDLVRFQPPPDPDDDDPDHSVVSVVVVVVSVVSCVVVVHDYPSSSLSVSSVSCVPVNGRHQAGAAYEYEQCQQDRLSSVVVSVRSHPHLVRYHYDHFLVPRPHSHRLDAPVSNQVVSQVVCVVVVVDDDDRDRDDDDADQEDPPDAPLVLVLVVVVVVVCCVVPVSRGDDDPRHDYPHHDDHAEDEPDDDDPPPPPPQCLQAVLDPDPPDPDGRDDDLPDAAAADDVVSQVVCCVPPNRHYHHDDPVSVVVCVVVVSYHYDDDPDDRPSPDDPDALVRLQVSLSVCSRVVVLVSSLVSCVVSVVNLN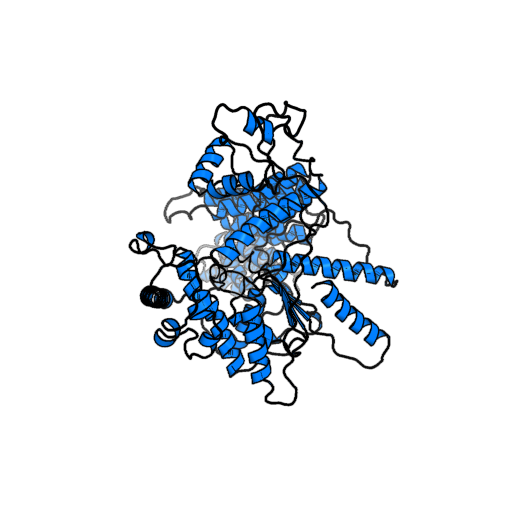NLSSVLSVLVVVLVPDDDDDPDDDDDQDPSLVSLQVSLVSLQVSLVVCVVPLQSSLVSLQSSLVSCVSSVNLQSSLVSCVSSVVLQSNLVSCLVVVVLVVNVVSCVVVVVNYDVVSNVVSLVSSLLSCLVVVVLLVNVVSDPDPVVSVVVSVVSDPDDDDPVSVVVSVVVVVVPPPPDD

Sequence (656 aa):
MLFKIFGIERAWQQYCDTTENLVPRPRQVFVTQSAFLARKVQEAYTKLSHMLAMEHGHHALKPHAEEERALVDMDEEAHWHSTLPRAFSQLDESHFPLFVTYSMLCEMLEQDFKSAKASHNHTSPIADRLEARTMSSQQLKKQFDPAQIFAEFMGVIKGSERALRTQQGYLTREEYTPTQRRSGVLSVDRDTIYDLFEAYLKVKRRRGEYDAADRTYRIFCGLRRDGIPGRKVDYVYVDEVQDNLLTDTFILRSICRNPNGLFWAGDTAQTISAGSSFKFNELKAFQWRLEANAQKQCLPAKNPRLFQLVKNYRSHGGIVKCAQSILDLLMHFWPDSIDHIADETDSIPGPTPIFFPGGFTKGSAGLGEFLLTSSADARSETGVELGAQGCILVRDDTAREQLRSEVGDTGIIIDFVIQWFWQQKGLIRIHKIGDKIPRLATTSTAEEWSEIAHELFQRKQYEEAAKSFGRAGRLSQKAQAIAFHLRQTAELKPHPAAGRGTAKSSRSLAFLSAAEAFSACAVAGSAFPSTSRSYHRNAAECYANSGDDARAGDEFQSASEYTMAAQYYRRAGLFDKAIHILRVHRDAIPPDIADGIKEVAKMHYVSKHELKKAMTLFESEDKAIYFMEEMGRIQLRASELNNALLTISGDVDHWA

Organism: NCBI:txid2447956